Protein AF-A0AAV6B2H3-F1 (afdb_monomer)

Radius of gyration: 30.15 Å; Cα contacts (8 Å, |Δi|>4): 970; chains: 1; bounding box: 75×56×124 Å

Sequence (703 aa):
MKRRSESRPAPPPQRAPEPAQDTDGSFKADFREIVVPANKWHYAFHGVVIAVALAYWIGSLIFLKASWAEIVMYRPGGDNQVWPVITALSHFNFGDPTDALNYGQGIGGFHAVILLPYAMAYAVFGAPGYMIADTILSWCSFVAAAMLFRRWGLSPLSSVVLSAGLGTLGLQAVLQKVSVAFSKLIGLFGLGIAEWDFPELINLSIGGKRLPRPFATEIFLMLILYFFVRQWQDRRAPTIKRGLAVGVLMGLLMQGDPYSFAALGLLGLIVLARTMSFQKWKVPWRFGAGALIGVTLVGWYFVVQLLGQNSDSAVRFGLAPYPRSNILPLPHYGPWLRLWLITCFVIVIRVLVHRRQMGPKPSGVISHRDSSGTVVTGVPAWTAILRVNTSLAFFALAMVTCAWLAQPVQLLLLGKGAQIYHYFLYTLPTFYSFAVILLLIRLFKVLHLSAQHAGETRPVWPRGVAGVLGGSSLALMLILGIEEPTDAIRHLGVSRRDGSPWIAFGDDYRPHFRALDKEFRENPVLKDTRTFAALCQEANFLLTAFHEKRAYLPDNGFTTLSDAELEHRLFEVAKIFQITPDAFGSMIQDWYTMNYWLGCAKYWCASDYKFAPDDDYPPQYLEAVRQMHRQSAFNLVLPKSEFTRLTAAYDAALARPSDTDQYPDAVIQSTLLKEQGITVDETLYREIYTNLVFSVYTKIPRP

Mean predicted aligned error: 8.11 Å

Secondary structure (DSSP, 8-state):
-------PPPPPP---PPP-------HHHHHHHHHS-SSTTHHHHHHHHHHHHHHHHHHHHHH----HHHHHHT-TT--GGGHHHHHHHHTT--SBSSBTTTBT-S--SS-HHHHHHHHHHHHHHSTTHHHHHHHHHHHHHHHHHHHHHHHTT--HHHHHHHHHHHHTSHHHHHHHHHHHHHHHHHHHTT---TTT-HHHHHS--SS---TTTTTHHHHHHHHHHHHHHHHHH--SPPPHHHHHHHHHHHHHHHHH-HHHHHHHHHHHHHHHHHHHHHTTT---HHHHHHHHHHHHHHHHHHHHHHHHS-HHHHHHTTEEE--GGGSTT---SHHHHHHHHHHHHHHHHHHHHHHHHHS---S----EE-TTS-EE-PPPHHHHHHHHHHHHHHHHHHHHHHHHHHHHHHHHHHSEEESHHHIIIIIHHHHHHHHHHHHHHHHHHHHHHHHHHTT-------HHHHHHHHHHHHHHHHHHHTHHHHHHHH--S-S--SS-GGGGGGGGHHHHHHHHHHHHHH-HHHHH--EEEES-HHHHHHHHHHS--EESS--TTT----HHHHHHHHHHHHHHTT--HHHHHHHHHSHHHIIIIIITTTTBB-SS-BSS-GGGS-HHHHHHHHHS-TT-TT-B---HHHHHHHHHHHHHHHTSPP-TTSS-SEEEEEHHHHHTT----TTTEEEEEE-SSEEEEEEPPP-

Structure (mmCIF, N/CA/C/O backbone):
data_AF-A0AAV6B2H3-F1
#
_entry.id   AF-A0AAV6B2H3-F1
#
loop_
_atom_site.group_PDB
_atom_site.id
_atom_site.type_symbol
_atom_site.label_atom_id
_atom_site.label_alt_id
_atom_site.label_comp_id
_atom_site.label_asym_id
_atom_site.label_entity_id
_atom_site.label_seq_id
_atom_site.pdbx_PDB_ins_code
_atom_site.Cartn_x
_atom_site.Cartn_y
_atom_site.Cartn_z
_atom_site.occupancy
_atom_site.B_iso_or_equiv
_atom_site.auth_seq_id
_atom_site.auth_comp_id
_atom_site.auth_asym_id
_atom_site.auth_atom_id
_atom_site.pdbx_PDB_model_num
ATOM 1 N N . MET A 1 1 ? -38.194 -14.032 88.886 1.00 41.28 1 MET A N 1
ATOM 2 C CA . MET A 1 1 ? -37.526 -14.581 87.682 1.00 41.28 1 MET A CA 1
ATOM 3 C C . MET A 1 1 ? -37.902 -13.744 86.457 1.00 41.28 1 MET A C 1
ATOM 5 O O . MET A 1 1 ? -39.001 -13.891 85.944 1.00 41.28 1 MET A O 1
ATOM 9 N N . LYS A 1 2 ? -37.033 -12.816 86.024 1.00 40.28 2 LYS A N 1
ATOM 10 C CA . LYS A 1 2 ? -37.203 -12.029 84.785 1.00 40.28 2 LYS A CA 1
ATOM 11 C C . LYS A 1 2 ? -36.558 -12.802 83.627 1.00 40.28 2 LYS A C 1
ATOM 13 O O . LYS A 1 2 ? -35.347 -13.003 83.645 1.00 40.28 2 LYS A O 1
ATOM 18 N N . ARG A 1 3 ? -37.356 -13.246 82.649 1.00 46.09 3 ARG A N 1
ATOM 19 C CA . ARG A 1 3 ? -36.863 -13.855 81.400 1.00 46.09 3 ARG A CA 1
ATOM 20 C C . ARG A 1 3 ? -36.059 -12.807 80.622 1.00 46.09 3 ARG A C 1
ATOM 22 O O . ARG A 1 3 ? -36.620 -11.806 80.187 1.00 46.09 3 ARG A O 1
ATOM 29 N N . ARG A 1 4 ? -34.749 -13.032 80.476 1.00 45.72 4 ARG A N 1
ATOM 30 C CA . ARG A 1 4 ? -33.891 -12.316 79.520 1.00 45.72 4 ARG A CA 1
ATOM 31 C C . ARG A 1 4 ? -34.400 -12.629 78.113 1.00 45.72 4 ARG A C 1
ATOM 33 O O . ARG A 1 4 ? -34.421 -13.791 77.723 1.00 45.72 4 ARG A O 1
ATOM 40 N N . SER A 1 5 ? -34.831 -11.605 77.378 1.00 49.22 5 SER A N 1
ATOM 41 C CA . SER A 1 5 ? -35.103 -11.722 75.948 1.00 49.22 5 SER A CA 1
ATOM 42 C C . SER A 1 5 ? -33.769 -11.867 75.221 1.00 49.22 5 SER A C 1
ATOM 44 O O . SER A 1 5 ? -32.982 -10.920 75.166 1.00 49.22 5 SER A O 1
ATOM 46 N N . GLU A 1 6 ? -33.503 -13.057 74.698 1.00 51.94 6 GLU A N 1
ATOM 47 C CA . GLU A 1 6 ? -32.394 -13.307 73.787 1.00 51.94 6 GLU A CA 1
ATOM 48 C C . GLU A 1 6 ? -32.616 -12.481 72.516 1.00 51.94 6 GLU A C 1
ATOM 50 O O . GLU A 1 6 ? -33.520 -12.736 71.718 1.00 51.94 6 GLU A O 1
ATOM 55 N N . SER A 1 7 ? -31.819 -11.424 72.359 1.00 52.16 7 SER A N 1
ATOM 56 C CA . SER A 1 7 ? -31.773 -10.618 71.146 1.00 52.16 7 SER A CA 1
ATOM 57 C C . SER A 1 7 ? -31.265 -11.497 70.007 1.00 52.16 7 SER A C 1
ATOM 59 O O . SER A 1 7 ? -30.096 -11.890 70.006 1.00 52.16 7 SER A O 1
ATOM 61 N N . ARG A 1 8 ? -32.135 -11.814 69.041 1.00 59.38 8 ARG A N 1
ATOM 62 C CA . ARG A 1 8 ? -31.735 -12.485 67.799 1.00 59.38 8 ARG A CA 1
ATOM 63 C C . ARG A 1 8 ? -30.576 -11.706 67.153 1.00 59.38 8 ARG A C 1
ATOM 65 O O . ARG A 1 8 ? -30.715 -10.493 66.980 1.00 59.38 8 ARG A O 1
ATOM 72 N N . PRO A 1 9 ? -29.456 -12.363 66.799 1.00 64.12 9 PRO A N 1
ATOM 73 C CA . PRO A 1 9 ? -28.357 -11.711 66.099 1.00 64.12 9 PRO A CA 1
ATOM 74 C C . PRO A 1 9 ? -28.878 -11.104 64.794 1.00 64.12 9 PRO A C 1
ATOM 76 O O . PRO A 1 9 ? -29.628 -11.748 64.057 1.00 64.12 9 PRO A O 1
ATOM 79 N N . ALA A 1 10 ? -28.515 -9.843 64.548 1.00 66.94 10 ALA A N 1
ATOM 80 C CA . ALA A 1 10 ? -28.892 -9.134 63.335 1.00 66.94 10 ALA A CA 1
ATOM 81 C C . ALA A 1 10 ? -28.474 -9.966 62.108 1.00 66.94 10 ALA A C 1
ATOM 83 O O . ALA A 1 10 ? -27.351 -10.484 62.090 1.00 66.94 10 ALA A O 1
ATOM 84 N N . PRO A 1 11 ? -29.350 -10.126 61.099 1.00 67.25 11 PRO A N 1
ATOM 85 C CA . PRO A 1 11 ? -28.988 -10.832 59.882 1.00 67.25 11 PRO A CA 1
ATOM 86 C C . PRO A 1 11 ? -27.726 -10.186 59.293 1.00 67.25 11 PRO A C 1
ATOM 88 O O . PRO A 1 11 ? -27.615 -8.954 59.308 1.00 67.25 11 PRO A O 1
ATOM 91 N N . PRO A 1 12 ? -26.757 -10.987 58.812 1.00 69.44 12 PRO A N 1
ATOM 92 C CA . PRO A 1 12 ? -25.548 -10.449 58.212 1.00 69.44 12 PRO A CA 1
ATOM 93 C C . PRO A 1 12 ? -25.945 -9.452 57.117 1.00 69.44 12 PRO A C 1
ATOM 95 O O . PRO A 1 12 ? -26.903 -9.725 56.385 1.00 69.44 12 PRO A O 1
ATOM 98 N N . PRO A 1 13 ? -25.257 -8.299 57.010 1.00 67.44 13 PRO A N 1
ATOM 99 C CA . PRO A 1 13 ? -25.588 -7.288 56.018 1.00 67.44 13 PRO A CA 1
ATOM 100 C C . PRO A 1 13 ? -25.650 -7.961 54.649 1.00 67.44 13 PRO A C 1
ATOM 102 O O . PRO A 1 13 ? -24.653 -8.520 54.183 1.00 67.44 13 PRO A O 1
ATOM 105 N N . GLN A 1 14 ? -26.840 -7.962 54.039 1.00 48.56 14 GLN A N 1
ATOM 106 C CA . GLN A 1 14 ? -27.018 -8.460 52.682 1.00 48.56 14 GLN A CA 1
ATOM 107 C C . GLN A 1 14 ? -26.019 -7.701 51.814 1.00 48.56 14 GLN A C 1
ATOM 109 O O . GLN A 1 14 ? -26.071 -6.471 51.733 1.00 48.56 14 GLN A O 1
ATOM 114 N N . ARG A 1 15 ? -25.048 -8.422 51.234 1.00 50.44 15 ARG A N 1
ATOM 115 C CA . ARG A 1 15 ? -24.122 -7.832 50.265 1.00 50.44 15 ARG A CA 1
ATOM 116 C C . ARG A 1 15 ? -24.981 -7.111 49.240 1.00 50.44 15 ARG A C 1
ATOM 118 O O . ARG A 1 15 ? -25.854 -7.744 48.647 1.00 50.44 15 ARG A O 1
ATOM 125 N N . ALA A 1 16 ? -24.740 -5.808 49.078 1.00 49.41 16 ALA A N 1
ATOM 126 C CA . ALA A 1 16 ? -25.374 -5.020 48.034 1.00 49.41 16 ALA A CA 1
ATOM 127 C C . ALA A 1 16 ? -25.330 -5.846 46.741 1.00 49.41 16 ALA A C 1
ATOM 129 O O . ALA A 1 16 ? -24.252 -6.381 46.447 1.00 49.41 16 ALA A O 1
ATOM 130 N N . PRO A 1 17 ? -26.466 -6.023 46.040 1.00 45.19 17 PRO A N 1
ATOM 131 C CA . PRO A 1 17 ? -26.516 -6.840 44.839 1.00 45.19 17 PRO A CA 1
ATOM 132 C C . PRO A 1 17 ? -25.360 -6.410 43.947 1.00 45.19 17 PRO A C 1
ATOM 134 O O . PRO A 1 17 ? -25.255 -5.230 43.595 1.00 45.19 17 PRO A O 1
ATOM 137 N N . GLU A 1 18 ? -24.434 -7.340 43.684 1.00 46.38 18 GLU A N 1
ATOM 138 C CA . GLU A 1 18 ? -23.341 -7.068 42.761 1.00 46.38 18 GLU A CA 1
ATOM 139 C C . GLU A 1 18 ? -23.999 -6.550 41.481 1.00 46.38 18 GLU A C 1
ATOM 141 O O . GLU A 1 18 ? -24.942 -7.193 41.005 1.00 46.38 18 GLU A O 1
ATOM 146 N N . PRO A 1 19 ? -23.597 -5.363 40.983 1.00 47.53 19 PRO A N 1
ATOM 147 C CA . PRO A 1 19 ? -24.202 -4.774 39.798 1.00 47.53 19 PRO A CA 1
ATOM 148 C C . PRO A 1 19 ? -24.257 -5.864 38.742 1.00 47.53 19 PRO A C 1
ATOM 150 O O . PRO A 1 19 ? -23.211 -6.457 38.467 1.00 47.53 19 PRO A O 1
ATOM 153 N N . ALA A 1 20 ? -25.485 -6.170 38.290 1.00 42.16 20 ALA A N 1
ATOM 154 C CA . ALA A 1 20 ? -25.821 -7.304 37.435 1.00 42.16 20 ALA A CA 1
ATOM 155 C C . ALA A 1 20 ? -24.638 -7.587 36.526 1.00 42.16 20 ALA A C 1
ATOM 157 O O . ALA A 1 20 ? -24.281 -6.693 35.762 1.00 42.16 20 ALA A O 1
ATOM 158 N N . GLN A 1 21 ? -23.984 -8.739 36.735 1.00 43.22 21 GLN A N 1
ATOM 159 C CA . GLN A 1 21 ? -22.735 -9.101 36.075 1.00 43.22 21 GLN A CA 1
ATOM 160 C C . GLN A 1 21 ? -22.895 -8.819 34.587 1.00 43.22 21 GLN A C 1
ATOM 162 O O . GLN A 1 21 ? -23.550 -9.573 33.867 1.00 43.22 21 GLN A O 1
ATOM 167 N N . ASP A 1 22 ? -22.364 -7.659 34.194 1.00 46.66 22 ASP A N 1
ATOM 168 C CA . ASP A 1 22 ? -22.448 -7.097 32.860 1.00 46.66 22 ASP A CA 1
ATOM 169 C C . ASP A 1 22 ? -21.963 -8.212 31.958 1.00 46.66 22 ASP A C 1
ATOM 171 O O . ASP A 1 22 ? -20.821 -8.652 32.116 1.00 46.66 22 ASP A O 1
ATOM 175 N N . THR A 1 23 ? -22.875 -8.735 31.133 1.00 50.25 23 THR A N 1
ATOM 176 C CA . THR A 1 23 ? -22.688 -9.918 30.295 1.00 50.25 23 THR A CA 1
ATOM 177 C C . THR A 1 23 ? -21.225 -10.030 29.904 1.00 50.25 23 THR A C 1
ATOM 179 O O . THR A 1 23 ? -20.720 -9.140 29.210 1.00 50.25 23 THR A O 1
ATOM 182 N N . ASP A 1 24 ? -20.541 -11.064 30.406 1.00 56.19 24 ASP A N 1
ATOM 183 C CA . ASP A 1 24 ? -19.154 -11.409 30.084 1.00 56.19 24 ASP A CA 1
ATOM 184 C C . ASP A 1 24 ? -19.094 -11.760 28.586 1.00 56.19 24 ASP A C 1
ATOM 186 O O . ASP A 1 24 ? -18.949 -12.914 28.183 1.00 56.19 24 ASP A O 1
ATOM 190 N N . GLY A 1 25 ? -19.299 -10.756 27.731 1.00 69.94 25 GLY A N 1
ATOM 191 C CA . GLY A 1 25 ? -19.503 -10.892 26.303 1.00 69.94 25 GLY A CA 1
ATO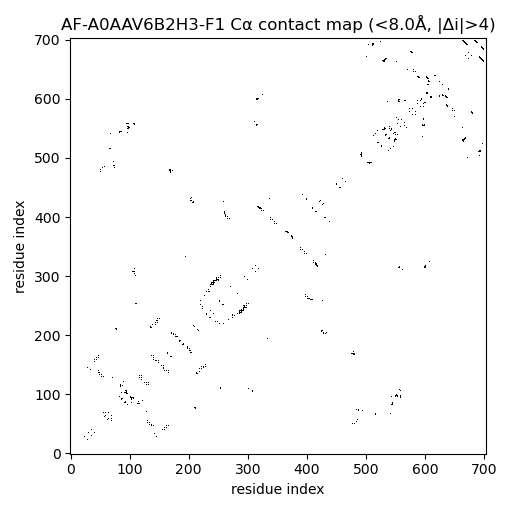M 192 C C . GLY A 1 25 ? -18.225 -11.447 25.728 1.00 69.94 25 GLY A C 1
ATOM 193 O O . GLY A 1 25 ? -17.231 -10.736 25.582 1.00 69.94 25 GLY A O 1
ATOM 194 N N . SER A 1 26 ? -18.178 -12.758 25.515 1.00 88.81 26 SER A N 1
ATOM 195 C CA . SER A 1 26 ? -17.037 -13.412 24.884 1.00 88.81 26 SER A CA 1
ATOM 196 C C . SER A 1 26 ? -16.793 -12.790 23.504 1.00 88.81 26 SER A C 1
ATOM 198 O O . SER A 1 26 ? -17.719 -12.269 22.890 1.00 88.81 26 SER A O 1
ATOM 200 N N . PHE A 1 27 ? -15.559 -12.838 22.993 1.00 91.62 27 PHE A N 1
ATOM 201 C CA . PHE A 1 27 ? -15.261 -12.361 21.631 1.00 91.62 27 PHE A CA 1
ATOM 202 C C . PHE A 1 27 ? -16.213 -13.001 20.609 1.00 91.62 27 PHE A C 1
ATOM 204 O O . PHE A 1 27 ? -16.725 -12.332 19.722 1.00 91.62 27 PHE A O 1
ATOM 211 N N . LYS A 1 28 ? -16.525 -14.288 20.816 1.00 94.19 28 LYS A N 1
ATOM 212 C CA . LYS A 1 28 ? -17.490 -15.051 20.023 1.00 94.19 28 LYS A CA 1
ATOM 213 C C . LYS A 1 28 ? -18.902 -14.459 20.071 1.00 94.19 28 LYS A C 1
ATOM 215 O O . LYS A 1 28 ? -19.580 -14.483 19.053 1.00 94.19 28 LYS A O 1
ATOM 220 N N . ALA A 1 29 ? -19.350 -13.958 21.222 1.00 92.81 29 ALA A N 1
ATOM 221 C CA . ALA A 1 29 ? -20.658 -13.318 21.352 1.00 92.81 29 ALA A CA 1
ATOM 222 C C . ALA A 1 29 ? -20.692 -11.979 20.603 1.00 92.81 29 ALA A C 1
ATOM 224 O O . ALA A 1 29 ? -21.582 -11.784 19.782 1.00 92.81 29 ALA A O 1
ATOM 225 N N . ASP A 1 30 ? -19.683 -11.127 20.813 1.00 93.25 30 ASP A N 1
ATOM 226 C CA . ASP A 1 30 ? -19.571 -9.833 20.127 1.00 93.25 30 ASP A CA 1
ATOM 227 C C . ASP A 1 30 ? -19.495 -10.023 18.600 1.00 93.25 30 ASP A C 1
ATOM 229 O O . ASP A 1 30 ? -20.208 -9.358 17.855 1.00 93.25 30 ASP A O 1
ATOM 233 N N . PHE A 1 31 ? -18.684 -10.977 18.127 1.00 95.94 31 PHE A N 1
ATOM 234 C CA . PHE A 1 31 ? -18.559 -11.308 16.704 1.00 95.94 31 PHE A CA 1
ATOM 235 C C . PHE A 1 31 ? -19.864 -11.863 16.122 1.00 95.94 31 PHE A C 1
ATOM 237 O O . PHE A 1 31 ? -20.335 -11.389 15.088 1.00 95.94 31 PHE A O 1
ATOM 244 N N . ARG A 1 32 ? -20.486 -12.841 16.801 1.00 95.56 32 ARG A N 1
ATOM 245 C CA . ARG A 1 32 ? -21.755 -13.442 16.365 1.00 95.56 32 ARG A CA 1
ATOM 246 C C . ARG A 1 32 ? -22.853 -12.398 16.258 1.00 95.56 32 ARG A C 1
ATOM 248 O O . ARG A 1 32 ? -23.658 -12.481 15.344 1.00 95.56 32 ARG A O 1
ATOM 255 N N . GLU A 1 33 ? -22.898 -11.442 17.174 1.00 93.69 33 GLU A N 1
ATOM 256 C CA . GLU A 1 33 ? -23.930 -10.416 17.158 1.00 93.69 33 GLU A CA 1
ATOM 257 C C . GLU A 1 33 ? -23.813 -9.457 15.965 1.00 93.69 33 GLU A C 1
ATOM 259 O O . GLU A 1 33 ? -24.826 -8.934 15.502 1.00 93.69 33 GLU A O 1
ATOM 264 N N . ILE A 1 34 ? -22.599 -9.233 15.458 1.00 95.56 34 ILE A N 1
ATOM 265 C CA . ILE A 1 34 ? -22.394 -8.437 14.245 1.00 95.56 34 ILE A CA 1
ATOM 266 C C . ILE A 1 34 ? -22.666 -9.272 12.994 1.00 95.56 34 ILE A C 1
ATOM 268 O O . ILE A 1 34 ? -23.385 -8.809 12.121 1.00 95.56 34 ILE A O 1
ATOM 272 N N . VAL A 1 35 ? -22.126 -10.491 12.908 1.00 96.88 35 VAL A N 1
ATOM 273 C CA . VAL A 1 35 ? -22.215 -11.331 11.696 1.00 96.88 35 VAL A CA 1
ATOM 274 C C . VAL A 1 35 ? -23.588 -11.978 11.522 1.00 96.88 35 VAL A C 1
ATOM 276 O O . VAL A 1 35 ? -24.063 -12.140 10.402 1.00 96.88 35 VAL A O 1
ATOM 279 N N . VAL A 1 36 ? -24.234 -12.343 12.628 1.00 96.38 36 VAL A N 1
ATOM 280 C CA . VAL A 1 36 ? -25.573 -12.940 12.667 1.00 96.38 36 VAL A CA 1
ATOM 281 C C . VAL A 1 36 ? -26.466 -12.054 13.544 1.00 96.38 36 VAL A C 1
ATOM 283 O O . VAL A 1 36 ? -26.818 -12.431 14.669 1.00 96.38 36 VAL A O 1
ATOM 286 N N . PRO A 1 37 ? -26.794 -10.839 13.072 1.00 92.94 37 PRO A N 1
ATOM 287 C CA . PRO A 1 37 ? -27.540 -9.870 13.852 1.00 92.94 37 PRO A CA 1
ATOM 288 C C . PRO A 1 37 ? -28.959 -10.369 14.125 1.00 92.94 37 PRO A C 1
ATOM 290 O O . PRO A 1 37 ? -29.647 -10.875 13.239 1.00 92.94 37 PRO A O 1
ATOM 293 N N . ALA A 1 38 ? -29.435 -10.162 15.356 1.00 91.38 38 ALA A N 1
ATOM 294 C CA . ALA A 1 38 ? -30.820 -10.468 15.724 1.00 91.38 38 ALA A CA 1
ATOM 295 C C . ALA A 1 38 ? -31.827 -9.660 14.880 1.00 91.38 38 ALA A C 1
ATOM 297 O O . ALA A 1 38 ? -32.903 -10.142 14.530 1.00 91.38 38 ALA A O 1
ATOM 298 N N . ASN A 1 39 ? -31.452 -8.433 14.512 1.00 91.50 39 ASN A N 1
ATOM 299 C CA . ASN A 1 39 ? -32.240 -7.555 13.661 1.00 91.50 39 ASN A CA 1
ATOM 300 C C . ASN A 1 39 ? -31.875 -7.773 12.187 1.00 91.50 39 ASN A C 1
ATOM 302 O O . ASN A 1 39 ? -30.808 -7.353 11.745 1.00 91.50 39 ASN A O 1
ATOM 306 N N . LYS A 1 40 ? -32.792 -8.346 11.398 1.00 93.38 40 LYS A N 1
ATOM 307 C CA . LYS A 1 40 ? -32.556 -8.668 9.976 1.00 93.38 40 LYS A CA 1
ATOM 308 C C . LYS A 1 40 ? -32.158 -7.465 9.110 1.00 93.38 40 LYS A C 1
ATOM 310 O O . LYS A 1 40 ? -31.405 -7.635 8.161 1.00 93.38 40 LYS A O 1
ATOM 315 N N . TRP A 1 41 ? -32.608 -6.251 9.433 1.00 89.44 41 TRP A N 1
ATOM 316 C CA . TRP A 1 41 ? -32.238 -5.053 8.666 1.00 89.44 41 TRP A CA 1
ATOM 317 C C . TRP A 1 41 ? -30.741 -4.716 8.759 1.00 89.44 41 TRP A C 1
ATOM 319 O O . TRP A 1 41 ? -30.225 -4.042 7.874 1.00 89.44 41 TRP A O 1
ATOM 329 N N . HIS A 1 42 ? -30.011 -5.215 9.767 1.00 92.38 42 HIS A N 1
ATOM 330 C CA . HIS A 1 42 ? -28.554 -5.045 9.838 1.00 92.38 42 HIS A CA 1
ATOM 331 C C . HIS A 1 42 ? -27.850 -5.670 8.620 1.00 92.38 42 HIS A C 1
ATOM 333 O O . HIS A 1 42 ? -26.825 -5.147 8.190 1.00 92.38 42 HIS A O 1
ATOM 339 N N . TYR A 1 43 ? -28.412 -6.727 8.012 1.00 96.25 43 TYR A N 1
ATOM 340 C CA . TYR A 1 43 ? -27.860 -7.325 6.789 1.00 96.25 43 TYR A CA 1
ATOM 341 C C . TYR A 1 43 ? -27.817 -6.346 5.609 1.00 96.25 43 TYR A C 1
ATOM 343 O O . TYR A 1 43 ? -26.964 -6.504 4.741 1.00 96.25 43 TYR A O 1
ATOM 351 N N . ALA A 1 44 ? -28.648 -5.295 5.599 1.00 95.12 44 ALA A N 1
ATOM 352 C CA . ALA A 1 44 ? -28.566 -4.246 4.582 1.00 95.12 44 ALA A CA 1
ATOM 353 C C . ALA A 1 44 ? -27.216 -3.508 4.623 1.00 95.12 44 ALA A C 1
ATOM 355 O O . ALA A 1 44 ? -26.667 -3.189 3.575 1.00 95.12 44 ALA A O 1
ATOM 356 N N . PHE A 1 45 ? -26.635 -3.302 5.812 1.00 94.62 45 PHE A N 1
ATOM 357 C CA . PHE A 1 45 ? -25.318 -2.670 5.960 1.00 94.62 45 PHE A CA 1
ATOM 358 C C . PHE A 1 45 ? -24.198 -3.567 5.425 1.00 94.62 45 PHE A C 1
ATOM 360 O O . PHE A 1 45 ? -23.320 -3.083 4.717 1.00 94.62 45 PHE A O 1
ATOM 367 N N . HIS A 1 46 ? -24.263 -4.877 5.688 1.00 96.50 46 HIS A N 1
ATOM 368 C CA . HIS A 1 46 ? -23.342 -5.838 5.072 1.00 96.50 46 HIS A CA 1
ATOM 369 C C . HIS A 1 46 ? -23.470 -5.832 3.545 1.00 96.50 46 HIS A C 1
ATOM 371 O O . HIS A 1 46 ? -22.459 -5.790 2.849 1.00 96.50 46 HIS A O 1
ATOM 377 N N . GLY A 1 47 ? -24.708 -5.837 3.040 1.00 96.44 47 GLY A N 1
ATOM 378 C CA . GLY A 1 47 ? -25.002 -5.779 1.612 1.00 96.44 47 GLY A CA 1
ATOM 379 C C . GLY A 1 47 ? -24.438 -4.524 0.950 1.00 96.44 47 GLY A C 1
ATOM 380 O O . GLY A 1 47 ? -23.810 -4.644 -0.093 1.00 96.44 47 GLY A O 1
ATOM 381 N N . VAL A 1 48 ? -24.579 -3.346 1.569 1.00 94.50 48 VAL A N 1
ATOM 382 C CA . VAL A 1 48 ? -24.011 -2.092 1.040 1.00 94.50 48 VAL A CA 1
ATOM 383 C C . VAL A 1 48 ? -22.484 -2.118 1.028 1.00 94.50 48 VAL A C 1
ATOM 385 O O . VAL A 1 48 ? -21.900 -1.744 0.018 1.00 94.50 48 VAL A O 1
ATOM 388 N N . VAL A 1 49 ? -21.827 -2.597 2.091 1.00 94.19 49 VAL A N 1
ATOM 389 C CA . VAL A 1 49 ? -20.355 -2.718 2.112 1.00 94.19 49 VAL A CA 1
ATOM 390 C C . VAL A 1 49 ? -19.865 -3.636 0.989 1.00 94.19 49 VAL A C 1
ATOM 392 O O . VAL A 1 49 ? -18.943 -3.274 0.265 1.00 94.19 49 VAL A O 1
ATOM 395 N N . ILE A 1 50 ? -20.510 -4.792 0.807 1.00 95.88 50 ILE A N 1
ATOM 396 C CA . ILE A 1 50 ? -20.180 -5.737 -0.270 1.00 95.88 50 ILE A CA 1
ATOM 397 C C . ILE A 1 50 ? -20.458 -5.116 -1.645 1.00 95.88 50 ILE A C 1
ATOM 399 O O . ILE A 1 50 ? -19.619 -5.204 -2.533 1.00 95.88 50 ILE A O 1
ATOM 403 N N . ALA A 1 51 ? -21.608 -4.462 -1.823 1.00 94.44 51 ALA A N 1
ATOM 404 C CA . ALA A 1 51 ? -21.989 -3.849 -3.092 1.00 94.44 51 ALA A CA 1
ATOM 405 C C . ALA A 1 51 ? -21.026 -2.729 -3.504 1.00 94.44 51 ALA A C 1
ATOM 407 O O . ALA A 1 51 ? -20.617 -2.688 -4.659 1.00 94.44 51 ALA A O 1
ATOM 408 N N . VAL A 1 52 ? -20.626 -1.860 -2.569 1.00 89.81 52 VAL A N 1
ATOM 409 C CA . VAL A 1 52 ? -19.624 -0.812 -2.822 1.00 89.81 52 VAL A CA 1
ATOM 410 C C . VAL A 1 52 ? -18.270 -1.432 -3.164 1.00 89.81 52 VAL A C 1
ATOM 412 O O . VAL A 1 52 ? -17.667 -1.039 -4.157 1.00 89.81 52 VAL A O 1
ATOM 415 N N . ALA A 1 53 ? -17.821 -2.444 -2.411 1.00 91.06 53 ALA A N 1
ATOM 416 C CA . ALA A 1 53 ? -16.560 -3.131 -2.697 1.00 91.06 53 ALA A CA 1
ATOM 417 C C . ALA A 1 53 ? -16.553 -3.808 -4.082 1.00 91.06 53 ALA A C 1
ATOM 419 O O . ALA A 1 53 ? -15.517 -3.848 -4.738 1.00 91.06 53 ALA A O 1
ATOM 420 N N . LEU A 1 54 ? -17.706 -4.295 -4.552 1.00 94.44 54 LEU A N 1
ATOM 421 C CA . LEU A 1 54 ? -17.874 -4.890 -5.881 1.00 94.44 54 LEU A CA 1
ATOM 422 C C . LEU A 1 54 ? -18.102 -3.863 -7.002 1.00 94.44 54 LEU A C 1
ATOM 424 O O . LEU A 1 54 ? -17.944 -4.213 -8.171 1.00 94.44 54 LEU A O 1
ATOM 428 N N . ALA A 1 55 ? -18.474 -2.620 -6.683 1.00 92.00 55 ALA A N 1
ATOM 429 C CA . ALA A 1 55 ? -18.942 -1.641 -7.666 1.00 92.00 55 ALA A CA 1
ATOM 430 C C . ALA A 1 55 ? -17.899 -1.338 -8.750 1.00 92.00 55 ALA A C 1
ATOM 432 O O . ALA A 1 55 ? -18.237 -1.351 -9.933 1.00 92.00 55 ALA A O 1
ATOM 433 N N . TYR A 1 56 ? -16.633 -1.131 -8.362 1.00 92.50 56 TYR A N 1
ATOM 434 C CA . TYR A 1 56 ? -15.535 -0.914 -9.311 1.00 92.50 56 TYR A CA 1
ATOM 435 C C . TYR A 1 56 ? -15.375 -2.096 -10.272 1.00 92.50 56 TYR A C 1
ATOM 437 O O . TYR A 1 56 ? -15.284 -1.914 -11.485 1.00 92.50 56 TYR A O 1
ATOM 445 N N . TRP A 1 57 ? -15.367 -3.312 -9.731 1.00 94.62 57 TRP A N 1
ATOM 446 C CA . TRP A 1 57 ? -15.113 -4.532 -10.488 1.00 94.62 57 TRP A CA 1
ATOM 447 C C . TRP A 1 57 ? -16.244 -4.833 -11.467 1.00 94.62 57 TRP A C 1
ATOM 449 O O . TRP A 1 57 ? -16.003 -5.003 -12.660 1.00 94.62 57 TRP A O 1
ATOM 459 N N . ILE A 1 58 ? -17.487 -4.826 -10.982 1.00 95.25 58 ILE A N 1
ATOM 460 C CA . ILE A 1 58 ? -18.673 -5.059 -11.812 1.00 95.25 58 ILE A CA 1
ATOM 461 C C . ILE A 1 58 ? -18.813 -3.947 -12.855 1.00 95.25 58 ILE A C 1
ATOM 463 O O . ILE A 1 58 ? -19.029 -4.237 -14.029 1.00 95.25 58 ILE A O 1
ATOM 467 N N . GLY A 1 59 ? -18.646 -2.684 -12.455 1.00 93.75 59 GLY A N 1
ATOM 468 C CA . GLY A 1 59 ? -18.697 -1.551 -13.375 1.00 93.75 59 GLY A CA 1
ATOM 469 C C . GLY A 1 59 ? -17.629 -1.648 -14.464 1.00 93.75 59 GLY A C 1
ATOM 470 O O . GLY A 1 59 ? -17.943 -1.485 -15.639 1.00 93.75 59 GLY A O 1
ATOM 471 N N . SER A 1 60 ? -16.397 -2.006 -14.103 1.00 93.44 60 SER A N 1
ATOM 472 C CA . SER A 1 60 ? -15.319 -2.219 -15.072 1.00 93.44 60 SER A CA 1
ATOM 473 C C . SER A 1 60 ? -15.649 -3.338 -16.059 1.00 93.44 60 SER A C 1
ATOM 475 O O . SER A 1 60 ? -15.482 -3.147 -17.255 1.00 93.44 60 SER A O 1
ATOM 477 N N . LEU A 1 61 ? -16.183 -4.472 -15.598 1.00 94.56 61 LEU A N 1
ATOM 478 C CA . LEU A 1 61 ? -16.567 -5.586 -16.477 1.00 94.5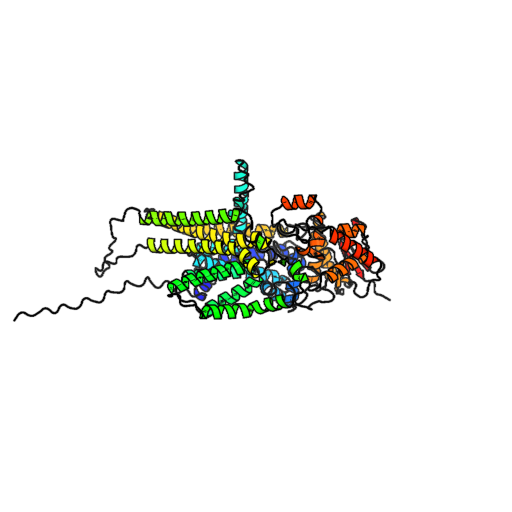6 61 LEU A CA 1
ATOM 479 C C . LEU A 1 61 ? -17.724 -5.244 -17.427 1.00 94.56 61 LEU A C 1
ATOM 481 O O . LEU A 1 61 ? -17.781 -5.770 -18.536 1.00 94.56 61 LEU A O 1
ATOM 485 N N . ILE A 1 62 ? -18.661 -4.398 -16.992 1.00 94.69 62 ILE A N 1
ATOM 486 C CA . ILE A 1 62 ? -19.819 -3.996 -17.802 1.00 94.69 62 ILE A CA 1
ATOM 487 C C . ILE A 1 62 ? -19.430 -2.920 -18.818 1.00 94.69 62 ILE A C 1
ATOM 489 O O . ILE A 1 62 ? -19.830 -2.991 -19.980 1.00 94.69 62 ILE A O 1
ATOM 493 N N . PHE A 1 63 ? -18.692 -1.900 -18.377 1.00 93.31 63 PHE A N 1
ATOM 494 C CA . PHE A 1 63 ? -18.459 -0.688 -19.164 1.00 93.31 63 PHE A CA 1
ATOM 495 C C . PHE A 1 63 ? -17.133 -0.696 -19.923 1.00 93.31 63 PHE A C 1
ATOM 497 O O . PHE A 1 63 ? -17.011 0.009 -20.925 1.00 93.31 63 PHE A O 1
ATOM 504 N N . LEU A 1 64 ? -16.146 -1.486 -19.491 1.00 89.06 64 LEU A N 1
ATOM 505 C CA . LEU A 1 64 ? -14.838 -1.550 -20.132 1.00 89.06 64 LEU A CA 1
ATOM 506 C C . LEU A 1 64 ? -14.690 -2.861 -20.899 1.00 89.06 64 LEU A C 1
ATOM 508 O O . LEU A 1 64 ? -14.838 -3.952 -20.358 1.00 89.06 64 LEU A O 1
ATOM 512 N N . LYS A 1 65 ? -14.291 -2.762 -22.169 1.00 89.44 65 LYS A N 1
ATOM 513 C CA . LYS A 1 65 ? -13.791 -3.908 -22.946 1.00 89.44 65 LYS A CA 1
ATOM 514 C C . LYS A 1 65 ? -12.327 -4.195 -22.575 1.00 89.44 65 LYS A C 1
ATOM 516 O O . LYS A 1 65 ? -11.460 -4.195 -23.443 1.00 89.44 65 LYS A O 1
ATOM 521 N N . ALA A 1 66 ? -12.062 -4.339 -21.280 1.00 89.56 66 ALA A N 1
ATOM 522 C CA . ALA A 1 66 ? -10.737 -4.467 -20.680 1.00 89.56 66 ALA A CA 1
ATOM 523 C C . ALA A 1 66 ? -10.467 -5.908 -20.225 1.00 89.56 66 ALA A C 1
ATOM 525 O O . ALA A 1 66 ? -11.394 -6.661 -19.920 1.00 89.56 66 ALA A O 1
ATOM 526 N N . SER A 1 67 ? -9.194 -6.297 -20.158 1.00 94.62 67 SER A N 1
ATOM 527 C CA . SER A 1 67 ? -8.800 -7.549 -19.507 1.00 94.62 67 SER A CA 1
ATOM 528 C C . SER A 1 67 ? -8.820 -7.402 -17.988 1.00 94.62 67 SER A C 1
ATOM 530 O O . SER A 1 67 ? -8.761 -6.294 -17.456 1.00 94.62 67 SER A O 1
ATOM 532 N N . TRP A 1 68 ? -8.838 -8.522 -17.264 1.00 95.12 68 TRP A N 1
ATOM 533 C CA . TRP A 1 68 ? -8.696 -8.477 -15.809 1.00 95.12 68 TRP A CA 1
ATOM 534 C C . TRP A 1 68 ? -7.376 -7.842 -15.360 1.00 95.12 68 TRP A C 1
ATOM 536 O O . TRP A 1 68 ? -7.375 -7.150 -14.349 1.00 95.12 68 TRP A O 1
ATOM 546 N N . ALA A 1 69 ? -6.286 -8.026 -16.111 1.00 93.56 69 ALA A N 1
ATOM 547 C CA . ALA A 1 69 ? -4.998 -7.405 -15.811 1.00 93.56 69 ALA A CA 1
ATOM 548 C C . ALA A 1 69 ? -5.109 -5.872 -15.816 1.00 93.56 69 ALA A C 1
ATOM 550 O O . ALA A 1 69 ? -4.745 -5.215 -14.843 1.00 93.56 69 ALA A O 1
ATOM 551 N N . GLU A 1 70 ? -5.714 -5.300 -16.862 1.00 92.19 70 GLU A N 1
ATOM 552 C CA . GLU A 1 70 ? -5.974 -3.861 -16.925 1.00 92.19 70 GLU A CA 1
ATOM 553 C C . GLU A 1 70 ? -6.921 -3.405 -15.806 1.00 92.19 70 GLU A C 1
ATOM 555 O O . GLU A 1 70 ? -6.653 -2.408 -15.138 1.00 92.19 70 GLU A O 1
ATOM 560 N N . ILE A 1 71 ? -8.017 -4.133 -15.563 1.00 93.56 71 ILE A N 1
ATOM 561 C CA . ILE A 1 71 ? -8.972 -3.781 -14.501 1.00 93.56 71 ILE A CA 1
ATOM 562 C C . ILE A 1 71 ? -8.271 -3.746 -13.133 1.00 93.56 71 ILE A C 1
ATOM 564 O O . ILE A 1 71 ? -8.515 -2.831 -12.350 1.00 93.56 71 ILE A O 1
ATOM 568 N N . VAL A 1 72 ? -7.375 -4.689 -12.835 1.00 92.75 72 VAL A N 1
ATOM 569 C CA . VAL A 1 72 ? -6.612 -4.680 -11.576 1.00 92.75 72 VAL A CA 1
ATOM 570 C C . VAL A 1 72 ? -5.605 -3.522 -11.540 1.00 92.75 72 VAL A C 1
ATOM 572 O O . VAL A 1 72 ? -5.491 -2.856 -10.511 1.00 92.75 72 VAL A O 1
ATOM 575 N N . MET A 1 73 ? -4.911 -3.234 -12.646 1.00 89.88 73 MET A N 1
ATOM 576 C CA . MET A 1 73 ? -3.937 -2.134 -12.734 1.00 89.88 73 MET A CA 1
ATOM 577 C C . MET A 1 73 ? -4.559 -0.756 -12.478 1.00 89.88 73 MET A C 1
ATOM 579 O O . MET A 1 73 ? -3.937 0.086 -11.838 1.00 89.88 73 MET A O 1
ATOM 583 N N . TYR A 1 74 ? -5.794 -0.542 -12.936 1.00 90.06 74 TYR A N 1
ATOM 584 C CA . TYR A 1 74 ? -6.514 0.735 -12.834 1.00 90.06 74 TYR A CA 1
ATOM 585 C C . TYR A 1 74 ? -7.413 0.852 -11.603 1.00 90.06 74 TYR A C 1
ATOM 587 O O . TYR A 1 74 ? -8.180 1.808 -11.459 1.00 90.06 74 TYR A O 1
ATOM 595 N N . ARG A 1 75 ? -7.326 -0.131 -10.709 1.00 88.44 75 ARG A N 1
ATOM 596 C CA . ARG A 1 75 ? -8.108 -0.175 -9.486 1.00 88.44 75 ARG A CA 1
ATOM 597 C C . ARG A 1 75 ? -7.839 1.068 -8.618 1.00 88.44 75 ARG A C 1
ATOM 599 O O . ARG A 1 75 ? -6.683 1.305 -8.259 1.00 88.44 75 ARG A O 1
ATOM 606 N N . PRO A 1 76 ? -8.877 1.837 -8.229 1.00 81.38 76 PRO A N 1
ATOM 607 C CA . PRO A 1 76 ? -8.701 3.072 -7.476 1.00 81.38 76 PRO A CA 1
ATOM 608 C C . PRO A 1 76 ? -7.983 2.856 -6.148 1.00 81.38 76 PRO A C 1
ATOM 610 O O . PRO A 1 76 ? -8.187 1.861 -5.448 1.00 81.38 76 PRO A O 1
ATOM 613 N N . GLY A 1 77 ? -7.096 3.799 -5.832 1.00 71.12 77 GLY A N 1
ATOM 614 C CA . GLY A 1 77 ? -6.270 3.768 -4.634 1.00 71.12 77 GLY A CA 1
ATOM 615 C C . GLY A 1 77 ? -5.293 2.589 -4.553 1.00 71.12 77 GLY A C 1
ATOM 616 O O . GLY A 1 77 ? -4.660 2.454 -3.506 1.00 71.12 77 GLY A O 1
ATOM 617 N N . GLY A 1 78 ? -5.183 1.745 -5.588 1.00 64.88 78 GLY A N 1
ATOM 618 C CA . GLY A 1 78 ? -4.350 0.548 -5.615 1.00 64.88 78 GLY A CA 1
ATOM 619 C C . GLY A 1 78 ? -2.863 0.866 -5.737 1.00 64.88 78 GLY A C 1
ATOM 620 O O . GLY A 1 78 ? -2.452 1.713 -6.525 1.00 64.88 78 GLY A O 1
ATOM 621 N N . ASP A 1 79 ? -2.047 0.159 -4.957 1.00 75.12 79 ASP A N 1
ATOM 622 C CA . ASP A 1 79 ? -0.597 0.276 -5.025 1.00 75.12 79 ASP A CA 1
ATOM 623 C C . ASP A 1 79 ? -0.052 -0.749 -6.026 1.00 75.12 79 ASP A C 1
ATOM 625 O O . ASP A 1 79 ? 0.329 -1.858 -5.659 1.00 75.12 79 ASP A O 1
ATOM 629 N N . ASN A 1 80 ? -0.096 -0.409 -7.316 1.00 79.50 80 ASN A N 1
ATOM 630 C CA . ASN A 1 80 ? 0.216 -1.332 -8.414 1.00 79.50 80 ASN A CA 1
ATOM 631 C C . ASN A 1 80 ? 1.585 -2.024 -8.311 1.00 79.50 80 ASN A C 1
ATOM 633 O O . ASN A 1 80 ? 1.757 -3.146 -8.783 1.00 79.50 80 ASN A O 1
ATOM 637 N N . GLN A 1 81 ? 2.509 -1.406 -7.583 1.00 81.38 81 GLN A N 1
ATOM 638 C CA . GLN A 1 81 ? 3.817 -1.952 -7.255 1.00 81.38 81 GLN A CA 1
ATOM 639 C C . GLN A 1 81 ? 3.790 -3.285 -6.494 1.00 81.38 81 GLN A C 1
ATOM 641 O O . GLN A 1 81 ? 4.728 -4.062 -6.611 1.00 81.38 81 GLN A O 1
ATOM 646 N N . VAL A 1 82 ? 2.717 -3.626 -5.767 1.00 88.44 82 VAL A N 1
ATOM 647 C CA . VAL A 1 82 ? 2.663 -4.906 -5.030 1.00 88.44 82 VAL A CA 1
ATOM 648 C C . VAL A 1 82 ? 2.077 -6.074 -5.816 1.00 88.44 82 VAL A C 1
ATOM 650 O O . VAL A 1 82 ? 2.084 -7.202 -5.318 1.00 88.44 82 VAL A O 1
ATOM 653 N N . TRP A 1 83 ? 1.569 -5.852 -7.031 1.00 90.62 83 TRP A N 1
ATOM 654 C CA . TRP A 1 83 ? 0.994 -6.927 -7.849 1.00 90.62 83 TRP A CA 1
ATOM 655 C C . TRP A 1 83 ? 1.995 -8.030 -8.211 1.00 90.62 83 TRP A C 1
ATOM 657 O O . TRP A 1 83 ? 1.630 -9.202 -8.061 1.00 90.62 83 TRP A O 1
ATOM 667 N N . PRO A 1 84 ? 3.256 -7.724 -8.571 1.00 91.81 84 PRO A N 1
ATOM 668 C CA . PRO A 1 84 ? 4.251 -8.765 -8.818 1.00 91.81 84 PRO A CA 1
ATOM 669 C C . PRO A 1 84 ? 4.538 -9.598 -7.565 1.00 91.81 84 PRO A C 1
ATOM 671 O O . PRO A 1 84 ? 4.628 -10.821 -7.635 1.00 91.81 84 PRO A O 1
ATOM 674 N N . VAL A 1 85 ? 4.575 -8.960 -6.389 1.00 92.31 85 VAL A N 1
ATOM 675 C CA . VAL A 1 85 ? 4.766 -9.653 -5.104 1.00 92.31 85 VAL A CA 1
ATOM 676 C C . VAL A 1 85 ? 3.589 -10.576 -4.794 1.00 92.31 85 VAL A C 1
ATOM 678 O O . VAL A 1 85 ? 3.794 -11.722 -4.407 1.00 92.31 85 VAL A O 1
ATOM 681 N N . ILE A 1 86 ? 2.351 -10.107 -4.976 1.00 93.69 86 ILE A N 1
ATOM 682 C CA . ILE A 1 86 ? 1.145 -10.926 -4.769 1.00 93.69 86 ILE A CA 1
ATOM 683 C C . ILE A 1 86 ? 1.157 -12.148 -5.690 1.00 93.69 86 ILE A C 1
ATOM 685 O O . ILE A 1 86 ? 0.869 -13.256 -5.237 1.00 93.69 86 ILE A O 1
ATOM 689 N N . THR A 1 87 ? 1.537 -11.955 -6.951 1.00 93.62 87 THR A N 1
ATOM 690 C CA . THR A 1 87 ? 1.636 -13.027 -7.947 1.00 93.62 87 THR A CA 1
ATOM 691 C C . THR A 1 87 ? 2.723 -14.031 -7.568 1.00 93.62 87 THR A C 1
ATOM 693 O O . THR A 1 87 ? 2.468 -15.233 -7.550 1.00 93.62 87 THR A O 1
ATOM 696 N N . ALA A 1 88 ? 3.912 -13.571 -7.177 1.00 93.25 88 ALA A N 1
ATOM 697 C CA . ALA A 1 88 ? 4.981 -14.443 -6.695 1.00 93.25 88 ALA A CA 1
ATOM 698 C C . ALA A 1 88 ? 4.545 -15.249 -5.454 1.00 93.25 88 ALA A C 1
ATOM 700 O O . ALA A 1 88 ? 4.668 -16.475 -5.428 1.00 93.25 88 ALA A O 1
ATOM 701 N N . LEU A 1 89 ? 3.934 -14.592 -4.462 1.00 93.69 89 LEU A N 1
ATOM 702 C CA . LEU A 1 89 ? 3.437 -15.247 -3.248 1.00 93.69 89 LEU A CA 1
ATOM 703 C C . LEU A 1 89 ? 2.323 -16.259 -3.528 1.00 93.69 89 LEU A C 1
ATOM 705 O O . LEU A 1 89 ? 2.221 -17.255 -2.813 1.00 93.69 89 LEU A O 1
ATOM 709 N N . SER A 1 90 ? 1.508 -16.037 -4.563 1.00 95.69 90 SER A N 1
ATOM 710 C CA . SER A 1 90 ? 0.474 -16.994 -4.980 1.00 95.69 90 SER A CA 1
ATOM 711 C C . SER A 1 90 ? 1.068 -18.334 -5.440 1.00 95.69 90 SER A C 1
ATOM 713 O O . SER A 1 90 ? 0.420 -19.371 -5.317 1.00 95.69 90 SER A O 1
ATOM 715 N N . HIS A 1 91 ? 2.339 -18.323 -5.858 1.00 94.81 91 HIS A N 1
ATOM 716 C CA . HIS A 1 91 ? 3.142 -19.491 -6.222 1.00 94.81 91 HIS A CA 1
ATOM 717 C C . HIS A 1 91 ? 4.115 -19.925 -5.112 1.00 94.81 91 HIS A C 1
ATOM 719 O O . HIS A 1 91 ? 5.059 -20.666 -5.376 1.00 94.81 91 HIS A O 1
ATOM 725 N N . PHE A 1 92 ? 3.915 -19.459 -3.872 1.00 92.62 92 PHE A N 1
ATOM 726 C CA . PHE A 1 92 ? 4.818 -19.685 -2.734 1.00 92.62 92 PHE A CA 1
ATOM 727 C C . PHE A 1 92 ? 6.262 -19.208 -2.967 1.00 92.62 92 PHE A C 1
ATOM 729 O O . PHE A 1 92 ? 7.190 -19.689 -2.315 1.00 92.62 92 PHE A O 1
ATOM 736 N N . ASN A 1 93 ? 6.465 -18.242 -3.865 1.00 92.44 93 ASN A N 1
ATOM 737 C CA . ASN A 1 93 ? 7.758 -17.606 -4.049 1.00 92.44 93 ASN A CA 1
ATOM 738 C C . ASN A 1 93 ? 7.938 -16.465 -3.026 1.00 92.44 93 ASN A C 1
ATOM 740 O O . ASN A 1 93 ? 7.242 -15.452 -3.082 1.00 92.44 93 ASN A O 1
ATOM 744 N N . PHE A 1 94 ? 8.888 -16.643 -2.102 1.00 89.69 94 PHE A N 1
ATOM 745 C CA . PHE A 1 94 ? 9.274 -15.666 -1.071 1.00 89.69 94 PHE A CA 1
ATOM 746 C C . PHE A 1 94 ? 10.600 -14.932 -1.376 1.00 89.69 94 PHE A C 1
ATOM 748 O O . PHE A 1 94 ? 11.054 -14.135 -0.548 1.00 89.69 94 PHE A O 1
ATOM 755 N N . GLY A 1 95 ? 11.237 -15.229 -2.515 1.00 90.88 95 GLY A N 1
ATOM 756 C CA . GLY A 1 95 ? 12.460 -14.576 -2.994 1.00 90.88 95 GLY A CA 1
ATOM 757 C C . GLY A 1 95 ? 12.164 -13.358 -3.872 1.00 90.88 95 GLY A C 1
ATOM 758 O O . GLY A 1 95 ? 11.163 -12.671 -3.663 1.00 90.88 95 GLY A O 1
ATOM 759 N N . ASP A 1 96 ? 13.028 -13.077 -4.850 1.00 91.69 96 ASP A N 1
ATOM 760 C CA . ASP A 1 96 ? 12.814 -11.988 -5.808 1.00 91.69 96 ASP A CA 1
ATOM 761 C C . ASP A 1 96 ? 11.560 -12.257 -6.671 1.00 91.69 96 ASP A C 1
ATOM 763 O O . ASP A 1 96 ? 11.473 -13.307 -7.326 1.00 91.69 96 ASP A O 1
ATOM 767 N N . PRO A 1 97 ? 10.568 -11.348 -6.680 1.00 91.25 97 PRO A N 1
ATOM 768 C CA . PRO A 1 97 ? 9.316 -11.564 -7.394 1.00 91.25 97 PRO A CA 1
ATOM 769 C C . PRO A 1 97 ? 9.361 -11.135 -8.865 1.00 91.25 97 PRO A C 1
ATOM 771 O O . PRO A 1 97 ? 8.417 -11.426 -9.596 1.00 91.25 97 PRO A O 1
ATOM 774 N N . THR A 1 98 ? 10.403 -10.424 -9.303 1.00 91.25 98 THR A N 1
ATOM 775 C CA . THR A 1 98 ? 10.405 -9.720 -10.598 1.00 91.25 98 THR A CA 1
ATOM 776 C C . THR A 1 98 ? 11.636 -9.982 -11.454 1.00 91.25 98 THR A C 1
ATOM 778 O O . THR A 1 98 ? 11.532 -9.873 -12.673 1.00 91.25 98 THR A O 1
ATOM 781 N N . ASP A 1 99 ? 12.780 -10.327 -10.861 1.00 94.06 99 ASP A N 1
ATOM 782 C CA . ASP A 1 99 ? 14.061 -10.356 -11.566 1.00 94.06 99 ASP A CA 1
ATOM 783 C C . ASP A 1 99 ? 14.166 -11.464 -12.624 1.00 94.06 99 ASP A C 1
ATOM 785 O O . ASP A 1 99 ? 13.854 -12.629 -12.372 1.00 94.06 99 ASP A O 1
ATOM 789 N N . ALA A 1 100 ? 14.676 -11.115 -13.807 1.00 94.00 100 ALA A N 1
ATOM 790 C CA . ALA A 1 100 ? 14.905 -12.048 -14.911 1.00 94.00 100 ALA A CA 1
ATOM 791 C C . ALA A 1 100 ? 15.862 -13.193 -14.569 1.00 94.00 100 ALA A C 1
ATOM 793 O O . ALA A 1 100 ? 15.593 -14.342 -14.938 1.00 94.00 100 ALA A O 1
ATOM 794 N N . LEU A 1 101 ? 16.948 -12.887 -13.859 1.00 92.88 101 LEU A N 1
ATOM 795 C CA . LEU A 1 101 ? 18.056 -13.817 -13.638 1.00 92.88 101 LEU A CA 1
ATOM 796 C C . LEU A 1 101 ? 17.959 -14.525 -12.278 1.00 92.88 101 LEU A C 1
ATOM 798 O O . LEU A 1 101 ? 18.392 -15.667 -12.143 1.00 92.88 101 LEU A O 1
ATOM 802 N N . ASN A 1 102 ? 17.336 -13.881 -11.291 1.00 92.62 102 ASN A N 1
ATOM 803 C CA . ASN A 1 102 ? 17.288 -14.314 -9.896 1.00 92.62 102 ASN A CA 1
ATOM 804 C C . ASN A 1 102 ? 15.856 -14.560 -9.397 1.00 92.62 102 ASN A C 1
ATOM 806 O O . ASN A 1 102 ? 15.619 -14.528 -8.192 1.00 92.62 102 ASN A O 1
ATOM 810 N N . TYR A 1 103 ? 14.895 -14.815 -10.294 1.00 92.81 103 TYR A N 1
ATOM 811 C CA . TYR A 1 103 ? 13.504 -15.082 -9.913 1.00 92.81 103 TYR A CA 1
ATOM 812 C C . TYR A 1 103 ? 13.407 -16.152 -8.818 1.00 92.81 103 TYR A C 1
ATOM 814 O O . TYR A 1 103 ? 13.839 -17.295 -8.990 1.00 92.81 103 TYR A O 1
ATOM 822 N N . GLY A 1 104 ? 12.822 -15.760 -7.691 1.00 91.12 104 GLY A N 1
ATOM 823 C CA . GLY A 1 104 ? 12.640 -16.576 -6.498 1.00 91.12 104 GLY A CA 1
ATOM 824 C C . GLY A 1 104 ? 13.896 -16.929 -5.713 1.00 91.12 104 GLY A C 1
ATOM 825 O O . GLY A 1 104 ? 13.830 -17.737 -4.788 1.00 91.12 104 GLY A O 1
ATOM 826 N N . GLN A 1 105 ? 15.026 -16.304 -6.033 1.00 91.94 105 GLN A N 1
ATOM 827 C CA . GLN A 1 105 ? 16.238 -16.372 -5.228 1.00 91.94 105 GLN A CA 1
ATOM 828 C C . GLN A 1 105 ? 16.249 -15.269 -4.161 1.00 91.94 105 GLN A C 1
ATOM 830 O O . GLN A 1 105 ? 15.542 -14.268 -4.263 1.00 91.94 105 GLN A O 1
ATOM 835 N N . GLY A 1 106 ? 17.065 -15.457 -3.123 1.00 87.81 106 GLY A N 1
ATOM 836 C CA . GLY A 1 106 ? 17.165 -14.515 -2.008 1.00 87.81 106 GLY A CA 1
ATOM 837 C C . GLY A 1 106 ? 15.910 -14.473 -1.130 1.00 87.81 106 GLY A C 1
ATOM 838 O O . GLY A 1 106 ? 15.067 -15.368 -1.166 1.00 87.81 106 GLY A O 1
ATOM 839 N N . ILE A 1 107 ? 15.807 -13.434 -0.300 1.00 83.88 107 ILE A N 1
ATOM 840 C CA . ILE A 1 107 ? 14.617 -13.150 0.509 1.00 83.88 107 ILE A CA 1
ATOM 841 C C . ILE A 1 107 ?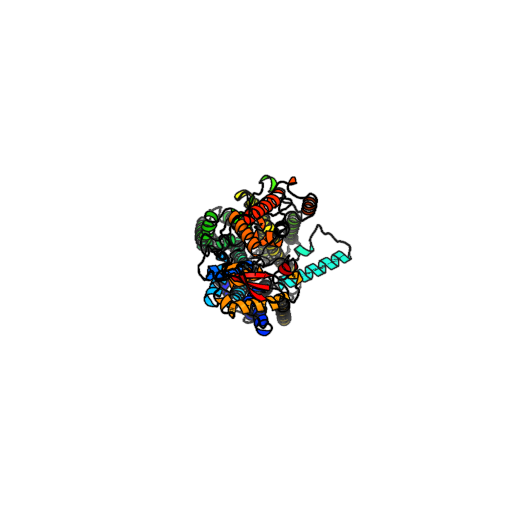 14.140 -11.749 0.141 1.00 83.88 107 ILE A C 1
ATOM 843 O O . ILE A 1 107 ? 14.862 -10.772 0.359 1.00 83.88 107 ILE A O 1
ATOM 847 N N . GLY A 1 108 ? 12.940 -11.658 -0.438 1.00 79.69 108 GLY A N 1
ATOM 848 C CA . GLY A 1 108 ? 12.360 -10.386 -0.857 1.00 79.69 108 GLY A CA 1
ATOM 849 C C . GLY A 1 108 ? 12.201 -9.430 0.326 1.00 79.69 108 GLY A C 1
ATOM 850 O O . GLY A 1 108 ? 11.860 -9.845 1.431 1.00 79.69 108 GLY A O 1
ATOM 851 N N . GLY A 1 109 ? 12.431 -8.134 0.109 1.00 70.75 109 GLY A N 1
ATOM 852 C CA . GLY A 1 109 ? 12.379 -7.101 1.153 1.00 70.75 109 GLY A CA 1
ATOM 853 C C . GLY A 1 109 ? 10.977 -6.622 1.547 1.00 70.75 109 GLY A C 1
ATOM 854 O O . GLY A 1 109 ? 10.845 -5.727 2.378 1.00 70.75 109 GLY A O 1
ATOM 855 N N . PHE A 1 110 ? 9.924 -7.202 0.961 1.00 75.19 110 PHE A N 1
ATOM 856 C CA . PHE A 1 110 ? 8.554 -6.718 1.116 1.00 75.19 110 PHE A CA 1
ATOM 857 C C . PHE A 1 110 ? 7.683 -7.523 2.092 1.00 75.19 110 PHE A C 1
ATOM 859 O O . PHE A 1 110 ? 7.889 -8.709 2.341 1.00 75.19 110 PHE A O 1
ATOM 866 N N . HIS A 1 111 ? 6.657 -6.870 2.628 1.00 77.88 111 HIS A N 1
ATOM 867 C CA . HIS A 1 111 ? 5.755 -7.391 3.649 1.00 77.88 111 HIS A CA 1
ATOM 868 C C . HIS A 1 111 ? 4.827 -8.511 3.134 1.00 77.88 111 HIS A C 1
ATOM 870 O O . HIS A 1 111 ? 3.662 -8.282 2.813 1.00 77.88 111 HIS A O 1
ATOM 876 N N . ALA A 1 112 ? 5.323 -9.747 3.064 1.00 79.69 112 ALA A N 1
ATOM 877 C CA . ALA A 1 112 ? 4.595 -10.860 2.453 1.00 79.69 112 ALA A CA 1
ATOM 878 C C . ALA A 1 112 ? 3.267 -11.201 3.153 1.00 79.69 112 ALA A C 1
ATOM 880 O O . ALA A 1 112 ? 2.255 -11.450 2.498 1.00 79.69 112 ALA A O 1
ATOM 881 N N . VAL A 1 113 ? 3.233 -11.195 4.490 1.00 83.06 113 VAL A N 1
ATOM 882 C CA . VAL A 1 113 ? 2.095 -11.759 5.236 1.00 83.06 113 VAL A CA 1
ATOM 883 C C . VAL A 1 113 ? 0.818 -10.933 5.085 1.00 83.06 113 VAL A C 1
ATOM 885 O O . VAL A 1 113 ? -0.271 -11.497 4.978 1.00 83.06 113 VAL A O 1
ATOM 888 N N . ILE A 1 114 ? 0.927 -9.604 5.017 1.00 85.44 114 ILE A N 1
ATOM 889 C CA . ILE A 1 114 ? -0.239 -8.733 4.802 1.00 85.44 114 ILE A CA 1
ATOM 890 C C . ILE A 1 114 ? -0.832 -8.902 3.395 1.00 85.44 114 ILE A C 1
ATOM 892 O O . ILE A 1 114 ? -2.020 -8.651 3.210 1.00 85.44 114 ILE A O 1
ATOM 896 N N . LEU A 1 115 ? -0.027 -9.359 2.425 1.00 90.12 115 LEU A N 1
ATOM 897 C CA . LEU A 1 115 ? -0.435 -9.622 1.044 1.00 90.12 115 LEU A CA 1
ATOM 898 C C . LEU A 1 115 ? -1.064 -11.010 0.857 1.00 90.12 115 LEU A C 1
ATOM 900 O O . LEU A 1 115 ? -1.710 -11.243 -0.165 1.00 90.12 115 LEU A O 1
ATOM 904 N N . LEU A 1 116 ? -0.934 -11.920 1.830 1.00 90.19 116 LEU A N 1
ATOM 905 C CA . LEU A 1 116 ? -1.431 -13.295 1.710 1.00 90.19 116 LEU A CA 1
ATOM 906 C C . LEU A 1 116 ? -2.919 -13.409 1.358 1.00 90.19 116 LEU A C 1
ATOM 908 O O . LEU A 1 116 ? -3.231 -14.257 0.529 1.00 90.19 116 LEU A O 1
ATOM 912 N N . PRO A 1 117 ? -3.851 -12.591 1.894 1.00 92.25 117 PRO A N 1
ATOM 913 C CA . PRO A 1 117 ? -5.251 -12.676 1.478 1.00 92.25 117 PRO A CA 1
ATOM 914 C C . PRO A 1 117 ? -5.434 -12.482 -0.034 1.00 92.25 117 PRO A C 1
ATOM 916 O O . PRO A 1 117 ? -6.227 -13.195 -0.647 1.00 92.25 117 PRO A O 1
ATOM 919 N N . TYR A 1 118 ? -4.661 -11.576 -0.641 1.00 93.19 118 TYR A N 1
ATOM 920 C CA . TYR A 1 118 ? -4.651 -11.380 -2.091 1.00 93.19 118 TYR A CA 1
ATOM 921 C C . TYR A 1 118 ? -3.964 -12.526 -2.811 1.00 93.19 118 TYR A C 1
ATOM 923 O O . TYR A 1 118 ? -4.526 -13.048 -3.763 1.00 93.19 118 TYR A O 1
ATOM 931 N N . ALA A 1 119 ? -2.785 -12.943 -2.345 1.00 94.62 119 ALA A N 1
ATOM 932 C CA . ALA A 1 119 ? -2.032 -14.031 -2.962 1.00 94.62 119 ALA A CA 1
ATOM 933 C C . ALA A 1 119 ? -2.834 -15.340 -2.975 1.00 94.62 119 ALA A C 1
ATOM 935 O O . ALA A 1 119 ? -2.878 -16.025 -3.989 1.00 94.62 119 ALA A O 1
ATOM 936 N N . MET A 1 120 ? -3.541 -15.652 -1.885 1.00 95.88 120 MET A N 1
ATOM 937 C CA . MET A 1 120 ? -4.419 -16.820 -1.791 1.00 95.88 120 MET A CA 1
ATOM 938 C C . MET A 1 120 ? -5.624 -16.704 -2.725 1.00 95.88 120 MET A C 1
ATOM 940 O O . MET A 1 120 ? -5.963 -17.668 -3.405 1.00 95.88 120 MET A O 1
ATOM 944 N N . ALA A 1 121 ? -6.278 -15.541 -2.776 1.00 96.44 121 ALA A N 1
ATOM 945 C CA . ALA A 1 121 ? -7.397 -15.344 -3.690 1.00 96.44 121 ALA A CA 1
ATOM 946 C C . ALA A 1 121 ? -6.940 -15.412 -5.157 1.00 96.44 121 ALA A C 1
ATOM 948 O O . ALA A 1 121 ? -7.625 -16.015 -5.980 1.00 96.44 121 ALA A O 1
ATOM 949 N N . TYR A 1 122 ? -5.770 -14.857 -5.473 1.00 96.12 122 TYR A N 1
ATOM 950 C CA . TYR A 1 122 ? -5.165 -14.927 -6.799 1.00 96.12 122 TYR A CA 1
ATOM 951 C C . TYR A 1 122 ? -4.761 -16.358 -7.173 1.00 96.12 122 TYR A C 1
ATOM 953 O O . TYR A 1 122 ? -5.067 -16.802 -8.271 1.00 96.12 122 TYR A O 1
ATOM 961 N N . ALA A 1 123 ? -4.180 -17.126 -6.247 1.00 96.88 123 ALA A N 1
ATOM 962 C CA . ALA A 1 123 ? -3.832 -18.531 -6.476 1.00 96.88 123 ALA A CA 1
ATOM 963 C C . ALA A 1 123 ? -5.056 -19.390 -6.840 1.00 96.88 123 ALA A C 1
ATOM 965 O O . ALA A 1 123 ? -4.950 -20.328 -7.625 1.00 96.88 123 ALA A O 1
ATOM 966 N N . VAL A 1 124 ? -6.224 -19.084 -6.263 1.00 97.62 124 VAL A N 1
ATOM 967 C CA . VAL A 1 124 ? -7.457 -19.855 -6.490 1.00 97.62 124 VAL A CA 1
ATOM 968 C C . VAL A 1 124 ? -8.224 -19.372 -7.724 1.00 97.62 124 VAL A C 1
ATOM 970 O O . VAL A 1 124 ? -8.787 -20.190 -8.448 1.00 97.62 124 VAL A O 1
ATOM 973 N N . PHE A 1 125 ? -8.285 -18.058 -7.955 1.00 97.38 125 PHE A N 1
ATOM 974 C CA . PHE A 1 125 ? -9.193 -17.457 -8.940 1.00 97.38 125 PHE A CA 1
ATOM 975 C C . PHE A 1 125 ? -8.488 -16.688 -10.067 1.00 97.38 125 PHE A C 1
ATOM 977 O O . PHE A 1 125 ? -9.171 -16.133 -10.926 1.00 97.38 125 PHE A O 1
ATOM 984 N N . GLY A 1 126 ? -7.156 -16.615 -10.074 1.00 95.50 126 GLY A N 1
ATOM 985 C CA . GLY A 1 126 ? -6.383 -15.727 -10.946 1.00 95.50 126 GLY A CA 1
ATOM 986 C C . GLY A 1 126 ? -6.661 -14.250 -10.649 1.00 95.50 126 GLY A C 1
ATOM 987 O O . GLY A 1 126 ? -7.000 -13.872 -9.527 1.00 95.50 126 GLY A O 1
ATOM 988 N N . ALA A 1 127 ? -6.588 -13.394 -11.669 1.00 94.56 127 ALA A N 1
ATOM 989 C CA . ALA A 1 127 ? -6.858 -11.959 -11.531 1.00 94.56 127 ALA A CA 1
ATOM 990 C C . ALA A 1 127 ? -8.248 -11.592 -10.933 1.00 94.56 127 ALA A C 1
ATOM 992 O O . ALA A 1 127 ? -8.309 -10.662 -10.127 1.00 94.56 127 ALA A O 1
ATOM 993 N N . PRO A 1 128 ? -9.355 -12.325 -11.188 1.00 96.25 128 PRO A N 1
ATOM 994 C CA . PRO A 1 128 ? -10.604 -12.162 -10.427 1.00 96.25 128 PRO A CA 1
ATOM 995 C C . PRO A 1 128 ? -10.464 -12.296 -8.898 1.00 96.25 128 PRO A C 1
ATOM 997 O O . PRO A 1 128 ? -11.296 -11.781 -8.148 1.00 96.25 128 PRO A O 1
ATOM 1000 N N . GLY A 1 129 ? -9.412 -12.957 -8.409 1.00 95.81 129 GLY A N 1
ATOM 1001 C CA . GLY A 1 129 ? -9.100 -13.087 -6.987 1.00 95.81 129 GLY A CA 1
ATOM 1002 C C . GLY A 1 129 ? -8.944 -11.748 -6.263 1.00 95.81 129 GLY A C 1
ATOM 1003 O O . GLY A 1 129 ? -9.324 -11.647 -5.097 1.00 95.81 129 GLY A O 1
ATOM 1004 N N . TYR A 1 130 ? -8.490 -10.691 -6.948 1.00 93.62 130 TYR A N 1
ATOM 1005 C CA . TYR A 1 130 ? -8.402 -9.347 -6.364 1.00 93.62 130 TYR A CA 1
ATOM 1006 C C . TYR A 1 130 ? -9.775 -8.796 -5.954 1.00 93.62 130 TYR A C 1
ATOM 1008 O O . TYR A 1 130 ? -9.917 -8.271 -4.852 1.00 93.62 130 TYR A O 1
ATOM 1016 N N . MET A 1 131 ? -10.809 -8.996 -6.779 1.00 94.62 131 MET A N 1
ATOM 1017 C CA . MET A 1 131 ? -12.191 -8.616 -6.455 1.00 94.62 131 MET A CA 1
ATOM 1018 C C . MET A 1 131 ? -12.699 -9.337 -5.200 1.00 94.62 131 MET A C 1
ATOM 1020 O O . MET A 1 131 ? -13.369 -8.745 -4.347 1.00 94.62 131 MET A O 1
ATOM 1024 N N . ILE A 1 132 ? -12.375 -10.626 -5.077 1.00 95.75 132 ILE A N 1
ATOM 1025 C CA . ILE A 1 132 ? -12.783 -11.454 -3.939 1.00 95.75 132 ILE A CA 1
ATOM 1026 C C . ILE A 1 132 ? -12.072 -10.986 -2.665 1.00 95.75 132 ILE A C 1
ATOM 1028 O O . ILE A 1 132 ? -12.728 -10.775 -1.643 1.00 95.75 132 ILE A O 1
ATOM 1032 N N . ALA A 1 133 ? -10.756 -10.774 -2.732 1.00 94.06 133 ALA A N 1
ATOM 1033 C CA . ALA A 1 133 ? -9.963 -10.282 -1.611 1.00 94.06 133 ALA A CA 1
ATOM 1034 C C . ALA A 1 133 ? -10.442 -8.902 -1.137 1.00 94.06 133 ALA A C 1
ATOM 1036 O O . ALA A 1 133 ? -10.693 -8.735 0.056 1.00 94.06 133 ALA A O 1
ATOM 1037 N N . ASP A 1 134 ? -10.668 -7.958 -2.054 1.00 92.19 134 ASP A N 1
ATOM 1038 C CA . ASP A 1 134 ? -11.227 -6.636 -1.756 1.00 92.19 134 ASP A CA 1
ATOM 1039 C C . ASP A 1 134 ? -12.539 -6.725 -0.984 1.00 92.19 134 ASP A C 1
ATOM 1041 O O . ASP A 1 134 ? -12.718 -6.080 0.053 1.00 92.19 134 ASP A O 1
ATOM 1045 N N . THR A 1 135 ? -13.460 -7.548 -1.484 1.00 93.75 135 THR A N 1
ATOM 1046 C CA . THR A 1 135 ? -14.795 -7.707 -0.905 1.00 93.75 135 THR A CA 1
ATOM 1047 C C . THR A 1 135 ? -14.712 -8.291 0.502 1.00 93.75 135 THR A C 1
ATOM 1049 O O . THR A 1 135 ? -15.333 -7.771 1.435 1.00 93.75 135 THR A O 1
ATOM 1052 N N . ILE A 1 136 ? -13.903 -9.340 0.681 1.00 95.00 136 ILE A N 1
ATOM 1053 C CA . ILE A 1 136 ? -13.701 -9.993 1.979 1.00 95.00 136 ILE A CA 1
ATOM 1054 C C . ILE A 1 136 ? -13.031 -9.039 2.967 1.00 95.00 136 ILE A C 1
ATOM 1056 O O . ILE A 1 136 ? -13.480 -8.936 4.108 1.00 95.00 136 ILE A O 1
ATOM 1060 N N . LEU A 1 137 ? -11.977 -8.330 2.559 1.00 93.12 137 LEU A N 1
ATOM 1061 C CA . LEU A 1 137 ? -11.249 -7.415 3.437 1.00 93.12 137 LEU A CA 1
ATOM 1062 C C . LEU A 1 137 ? -12.100 -6.200 3.820 1.00 93.12 137 LEU A C 1
ATOM 1064 O O . LEU A 1 137 ? -12.118 -5.818 4.990 1.00 93.12 137 LEU A O 1
ATOM 1068 N N . SER A 1 138 ? -12.890 -5.654 2.895 1.00 92.06 138 SER A N 1
ATOM 1069 C CA . SER A 1 138 ? -13.827 -4.558 3.182 1.00 92.06 138 SER A CA 1
ATOM 1070 C C . SER A 1 138 ? -14.902 -4.993 4.182 1.00 92.06 138 SER A C 1
ATOM 1072 O O . SER A 1 138 ? -15.180 -4.296 5.162 1.00 92.06 138 SER A O 1
ATOM 1074 N N . TRP A 1 139 ? -15.451 -6.200 4.009 1.00 95.31 139 TRP A N 1
ATOM 1075 C CA . TRP A 1 139 ? -16.395 -6.788 4.958 1.00 95.31 139 TRP A CA 1
ATOM 1076 C C . TRP A 1 139 ? -15.755 -7.076 6.327 1.00 95.31 139 TRP A C 1
ATOM 1078 O O . TRP A 1 139 ? -16.341 -6.754 7.362 1.00 95.31 139 TRP A O 1
ATOM 1088 N N . CYS A 1 140 ? -14.533 -7.612 6.365 1.00 95.12 140 CYS A N 1
ATOM 1089 C CA . CYS A 1 140 ? -13.785 -7.831 7.605 1.00 95.12 140 CYS A CA 1
ATOM 1090 C C . CYS A 1 140 ? -13.486 -6.514 8.338 1.00 95.12 140 CYS A C 1
ATOM 1092 O O . CYS A 1 140 ? -13.633 -6.452 9.560 1.00 95.12 140 CYS A O 1
ATOM 1094 N N . SER A 1 141 ? -13.124 -5.457 7.605 1.00 93.06 141 SER A N 1
ATOM 1095 C CA . SER A 1 141 ? -12.927 -4.103 8.139 1.00 93.06 141 SER A CA 1
ATOM 1096 C C . SER A 1 141 ? -14.214 -3.562 8.762 1.00 93.06 141 SER A C 1
ATOM 1098 O O . SER A 1 141 ? -14.211 -3.129 9.917 1.00 93.06 141 SER A O 1
ATOM 1100 N N . PHE A 1 142 ? -15.348 -3.710 8.066 1.00 94.94 142 PHE A N 1
ATOM 1101 C CA . PHE A 1 142 ? -16.669 -3.393 8.610 1.00 94.94 142 PHE A CA 1
ATOM 1102 C C . PHE A 1 142 ? -16.948 -4.138 9.928 1.00 94.94 142 PHE A C 1
ATOM 1104 O O . PHE A 1 142 ? -17.330 -3.514 10.922 1.00 94.94 142 PHE A O 1
ATOM 1111 N N . VAL A 1 143 ? -16.726 -5.457 9.971 1.00 97.12 143 VAL A N 1
ATOM 1112 C CA . VAL A 1 143 ? -16.977 -6.267 11.176 1.00 97.12 143 VAL A CA 1
ATOM 1113 C C . VAL A 1 143 ? -16.062 -5.843 12.329 1.00 97.12 143 VAL A C 1
ATOM 1115 O O . VAL A 1 143 ? -16.544 -5.641 13.447 1.00 97.12 143 VAL A O 1
ATOM 1118 N N . ALA A 1 144 ? -14.765 -5.653 12.074 1.00 96.06 144 ALA A N 1
ATOM 1119 C CA . ALA A 1 144 ? -13.794 -5.227 13.081 1.00 96.06 144 ALA A CA 1
ATOM 1120 C C . ALA A 1 144 ? -14.140 -3.845 13.659 1.00 96.06 144 ALA A C 1
ATOM 1122 O O . ALA A 1 144 ? -14.170 -3.672 14.883 1.00 96.06 144 ALA A O 1
ATOM 1123 N N . ALA A 1 145 ? -14.487 -2.884 12.796 1.00 94.56 145 ALA A N 1
ATOM 1124 C CA . ALA A 1 145 ? -14.945 -1.563 13.208 1.00 94.56 145 ALA A CA 1
ATOM 1125 C C . ALA A 1 145 ? -16.229 -1.653 14.047 1.00 94.56 145 ALA A C 1
ATOM 1127 O O . ALA A 1 145 ? -16.333 -0.992 15.083 1.00 94.56 145 ALA A O 1
ATOM 1128 N N . ALA A 1 146 ? -17.192 -2.491 13.650 1.00 96.12 146 ALA A N 1
ATOM 1129 C CA . ALA A 1 146 ? -18.474 -2.609 14.345 1.00 96.12 146 ALA A CA 1
ATOM 1130 C C . ALA A 1 146 ? -18.289 -3.190 15.746 1.00 96.12 146 ALA A C 1
ATOM 1132 O O . ALA A 1 146 ? -18.857 -2.673 16.712 1.00 96.12 146 ALA A O 1
ATOM 1133 N N . MET A 1 147 ? -17.431 -4.206 15.881 1.00 96.25 147 MET A N 1
ATOM 1134 C CA . MET A 1 147 ? -17.040 -4.760 17.178 1.00 96.25 147 MET A CA 1
ATOM 1135 C C . MET A 1 147 ? -16.378 -3.699 18.065 1.00 96.25 147 MET A C 1
ATOM 1137 O O . MET A 1 147 ? -16.751 -3.550 19.234 1.00 96.25 147 MET A O 1
ATOM 1141 N N . LEU A 1 148 ? -15.434 -2.930 17.517 1.00 94.81 148 LEU A N 1
ATOM 1142 C CA . LEU A 1 148 ? -14.737 -1.859 18.231 1.00 94.81 148 LEU A CA 1
ATOM 1143 C C . LEU A 1 148 ? -15.709 -0.778 18.731 1.00 94.81 148 LEU A C 1
ATOM 1145 O O . LEU A 1 148 ? -15.757 -0.469 19.925 1.00 94.81 148 LEU A O 1
ATOM 1149 N N . PHE A 1 149 ? -16.539 -0.252 17.835 1.00 93.31 149 PHE A N 1
ATOM 1150 C CA . PHE A 1 149 ? -17.525 0.796 18.104 1.00 93.31 149 PHE A CA 1
ATOM 1151 C C . PHE A 1 149 ? -18.590 0.365 19.104 1.00 93.31 149 PHE A C 1
ATOM 1153 O O . PHE A 1 149 ? -18.933 1.112 20.031 1.00 93.31 149 PHE A O 1
ATOM 1160 N N . ARG A 1 150 ? -19.066 -0.872 18.982 1.00 92.12 150 ARG A N 1
ATOM 1161 C CA . ARG A 1 150 ? -19.982 -1.465 19.949 1.00 92.12 150 ARG A CA 1
ATOM 1162 C C . ARG A 1 150 ? -19.339 -1.575 21.327 1.00 92.12 150 ARG A C 1
ATOM 1164 O O . ARG A 1 150 ? -19.971 -1.231 22.325 1.00 92.12 150 ARG A O 1
ATOM 1171 N N . ARG A 1 151 ? -18.058 -1.950 21.404 1.00 90.88 151 ARG A N 1
ATOM 1172 C CA . ARG A 1 151 ? -17.313 -1.982 22.673 1.00 90.88 151 ARG A CA 1
ATOM 1173 C C . ARG A 1 151 ? -17.064 -0.587 23.249 1.00 90.88 151 ARG A C 1
ATOM 1175 O O . ARG A 1 151 ? -17.011 -0.420 24.467 1.00 90.88 151 ARG A O 1
ATOM 1182 N N . TRP A 1 152 ? -17.029 0.451 22.416 1.00 87.75 152 TRP A N 1
ATOM 1183 C CA . TRP A 1 152 ? -17.097 1.856 22.849 1.00 87.75 152 TRP A CA 1
ATOM 1184 C C . TRP A 1 152 ? -18.497 2.299 23.296 1.00 87.75 152 TRP A C 1
ATOM 1186 O O . TRP A 1 152 ? -18.698 3.437 23.738 1.00 87.75 152 TRP A O 1
ATOM 1196 N N . GLY A 1 153 ? -19.449 1.371 23.290 1.00 85.19 153 GLY A N 1
ATOM 1197 C CA . GLY A 1 153 ? -20.803 1.493 23.797 1.00 85.19 153 GLY A CA 1
ATOM 1198 C C . GLY A 1 153 ? -21.765 2.127 22.802 1.00 85.19 153 GLY A C 1
ATOM 1199 O O . GLY A 1 153 ? -22.808 2.619 23.236 1.00 85.19 153 GLY A O 1
ATOM 1200 N N . LEU A 1 154 ? -21.409 2.242 21.524 1.00 86.94 154 LEU A N 1
ATOM 1201 C CA . LEU A 1 154 ? -22.382 2.683 20.532 1.00 86.94 154 LEU A CA 1
ATOM 1202 C C . LEU A 1 154 ? -23.583 1.738 20.505 1.00 86.94 154 LEU A C 1
ATOM 1204 O O . LEU A 1 154 ? -23.461 0.548 20.794 1.00 86.94 154 LEU A O 1
ATOM 1208 N N . SER A 1 155 ? -24.750 2.302 20.186 1.00 86.44 155 SER A N 1
ATOM 1209 C CA . SER A 1 155 ? -25.936 1.487 19.943 1.00 86.44 155 SER A CA 1
ATOM 1210 C C . SER A 1 155 ? -25.677 0.552 18.753 1.00 86.44 155 SER A C 1
ATOM 1212 O O . SER A 1 155 ? -24.881 0.920 17.884 1.00 86.44 155 SER A O 1
ATOM 1214 N N . PRO A 1 156 ? -26.361 -0.604 18.660 1.00 89.19 156 PRO A N 1
ATOM 1215 C CA . PRO A 1 156 ? -26.176 -1.523 17.540 1.00 89.19 156 PRO A CA 1
ATOM 1216 C C . PRO A 1 156 ? -26.334 -0.845 16.171 1.00 89.19 156 PRO A C 1
ATOM 1218 O O . PRO A 1 156 ? -25.528 -1.087 15.279 1.00 89.19 156 PRO A O 1
ATOM 1221 N N . LEU A 1 157 ? -27.309 0.066 16.031 1.00 88.12 157 LEU A N 1
ATOM 1222 C CA . LEU A 1 157 ? -27.518 0.849 14.810 1.00 88.12 157 LEU A CA 1
ATOM 1223 C C . LEU A 1 157 ? -26.353 1.804 14.541 1.00 88.12 157 LEU A C 1
ATOM 1225 O O . LEU A 1 157 ? -25.779 1.786 13.460 1.00 88.12 157 LEU A O 1
ATOM 1229 N N . SER A 1 158 ? -25.974 2.625 15.521 1.00 88.38 158 SER A N 1
ATOM 1230 C CA . SER A 1 158 ? -24.900 3.606 15.328 1.00 88.38 158 SER A CA 1
ATOM 1231 C C . SER A 1 158 ? -23.557 2.938 15.031 1.00 88.38 158 SER A C 1
ATOM 1233 O O . SER A 1 158 ? -22.786 3.476 14.242 1.00 88.38 158 SER A O 1
ATOM 1235 N N . SER A 1 159 ? -23.278 1.774 15.635 1.00 92.69 159 SER A N 1
ATOM 1236 C CA . SER A 1 159 ? -22.067 1.014 15.325 1.00 92.69 159 SER A CA 1
ATOM 1237 C C . SER A 1 159 ? -22.077 0.520 13.884 1.00 92.69 159 SER A C 1
ATOM 1239 O O . SER A 1 159 ? -21.110 0.780 13.185 1.00 92.69 159 SER A O 1
ATOM 1241 N N . VAL A 1 160 ? -23.158 -0.111 13.403 1.00 93.62 160 VAL A N 1
ATOM 1242 C CA . VAL A 1 160 ? -23.179 -0.612 12.015 1.00 93.62 160 VAL A CA 1
ATOM 1243 C C . VAL A 1 160 ? -23.191 0.522 10.990 1.00 93.62 160 VAL A C 1
ATOM 1245 O O . VAL A 1 160 ? -22.526 0.403 9.972 1.00 93.62 160 VAL A O 1
ATOM 1248 N N . VAL A 1 161 ? -23.856 1.649 11.273 1.00 91.44 161 VAL A N 1
ATOM 1249 C CA . VAL A 1 161 ? -23.842 2.837 10.400 1.00 91.44 161 VAL A CA 1
ATOM 1250 C C . VAL A 1 161 ? -22.420 3.383 10.272 1.00 91.44 161 VAL A C 1
ATOM 1252 O O . VAL A 1 161 ? -21.894 3.469 9.167 1.00 91.44 161 VAL A O 1
ATOM 1255 N N . LEU A 1 162 ? -21.756 3.703 11.387 1.00 90.25 162 LEU A N 1
ATOM 1256 C CA . LEU A 1 162 ? -20.401 4.260 11.335 1.00 90.25 162 LEU A CA 1
ATOM 1257 C C . LEU A 1 162 ? -19.394 3.272 10.739 1.00 90.25 162 LEU A C 1
ATOM 1259 O O . LEU A 1 162 ? -18.517 3.675 9.981 1.00 90.25 162 LEU A O 1
ATOM 1263 N N . SER A 1 163 ? -19.526 1.981 11.046 1.00 93.00 163 SER A N 1
ATOM 1264 C CA . SER A 1 163 ? -18.656 0.949 10.485 1.00 93.00 163 SER A CA 1
ATOM 1265 C C . SER A 1 163 ? 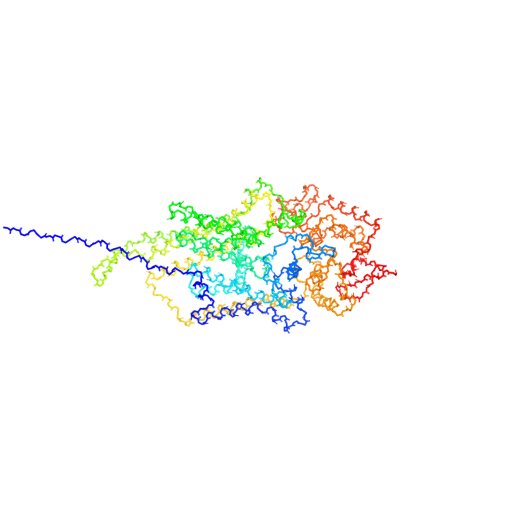-18.880 0.730 8.998 1.00 93.00 163 SER A C 1
ATOM 1267 O O . SER A 1 163 ? -17.907 0.500 8.292 1.00 93.00 163 SER A O 1
ATOM 1269 N N . ALA A 1 164 ? -20.117 0.824 8.502 1.00 92.31 164 ALA A N 1
ATOM 1270 C CA . ALA A 1 164 ? -20.387 0.768 7.067 1.00 92.31 164 ALA A CA 1
ATOM 1271 C C . ALA A 1 164 ? -19.822 2.003 6.365 1.00 92.31 164 ALA A C 1
ATOM 1273 O O . ALA A 1 164 ? -19.181 1.867 5.329 1.00 92.31 164 ALA A O 1
ATOM 1274 N N . GLY A 1 165 ? -19.959 3.187 6.969 1.00 89.38 165 GLY A N 1
ATOM 1275 C CA . GLY A 1 165 ? -19.335 4.407 6.461 1.00 89.38 165 GLY A CA 1
ATOM 1276 C C . GLY A 1 165 ? -17.811 4.301 6.359 1.00 89.38 165 GLY A C 1
ATOM 1277 O O . GLY A 1 165 ? -17.240 4.788 5.391 1.00 89.38 165 GLY A O 1
ATOM 1278 N N . LEU A 1 166 ? -17.156 3.632 7.314 1.00 87.44 166 LEU A N 1
ATOM 1279 C CA . LEU A 1 166 ? -15.722 3.334 7.227 1.00 87.44 166 LEU A CA 1
ATOM 1280 C C . LEU A 1 166 ? -15.402 2.258 6.182 1.00 87.44 166 LEU A C 1
ATOM 1282 O O . LEU A 1 166 ? -14.514 2.460 5.364 1.00 87.44 166 LEU A O 1
ATOM 1286 N N . GLY A 1 167 ? -16.124 1.135 6.183 1.00 87.62 167 GLY A N 1
ATOM 1287 C CA . GLY A 1 167 ? -15.872 0.016 5.267 1.00 87.62 167 GLY A CA 1
ATOM 1288 C C . GLY A 1 167 ? -16.143 0.341 3.794 1.00 87.62 167 GLY A C 1
ATOM 1289 O O . GLY A 1 167 ? -15.592 -0.318 2.924 1.00 87.62 167 GLY A O 1
ATOM 1290 N N . THR A 1 168 ? -16.966 1.357 3.523 1.00 87.25 168 THR A N 1
ATOM 1291 C CA . THR A 1 168 ? -17.261 1.877 2.174 1.00 87.25 168 THR A CA 1
ATOM 1292 C C . THR A 1 168 ? -16.418 3.090 1.794 1.00 87.25 168 THR A C 1
ATOM 1294 O O . THR A 1 168 ? -16.634 3.638 0.720 1.00 87.25 168 THR A O 1
ATOM 1297 N N . LEU A 1 169 ? -15.547 3.583 2.686 1.00 85.00 169 LEU A N 1
ATOM 1298 C CA . LEU A 1 169 ? -14.866 4.884 2.572 1.00 85.00 169 LEU A CA 1
ATOM 1299 C C . LEU A 1 169 ? -15.798 6.110 2.488 1.00 85.00 169 LEU A C 1
ATOM 1301 O O . LEU A 1 169 ? -15.329 7.246 2.567 1.00 85.00 169 LEU A O 1
ATOM 1305 N N . GLY A 1 170 ? -17.121 5.922 2.431 1.00 83.88 170 GLY A N 1
ATOM 1306 C CA . GLY A 1 170 ? -18.097 7.003 2.318 1.00 83.88 170 GLY A CA 1
ATOM 1307 C C . GLY A 1 170 ? -18.022 8.003 3.474 1.00 83.88 170 GLY A C 1
ATOM 1308 O O . GLY A 1 170 ? -18.201 9.199 3.259 1.00 83.88 170 GLY A O 1
ATOM 1309 N N . LEU A 1 171 ? -17.687 7.560 4.695 1.00 82.81 171 LEU A N 1
ATOM 1310 C CA . LEU A 1 171 ? -17.468 8.473 5.823 1.00 82.81 171 LEU A CA 1
ATOM 1311 C C . LEU A 1 171 ? -16.272 9.400 5.571 1.00 82.81 171 LEU A C 1
ATOM 1313 O O . LEU A 1 171 ? -16.363 10.588 5.868 1.00 82.81 171 LEU A O 1
ATOM 1317 N N . GLN A 1 172 ? -15.177 8.883 5.009 1.00 83.19 172 GLN A N 1
ATOM 1318 C CA . GLN A 1 172 ? -14.014 9.703 4.673 1.00 83.19 172 GLN A CA 1
ATOM 1319 C C . GLN A 1 172 ? -14.348 10.697 3.561 1.00 83.19 172 GLN A C 1
ATOM 1321 O O . GLN A 1 172 ? -14.044 11.877 3.701 1.00 83.19 172 GLN A O 1
ATOM 1326 N N . ALA A 1 173 ? -15.065 10.255 2.524 1.00 82.19 173 ALA A N 1
ATOM 1327 C CA . ALA A 1 173 ? -15.514 11.123 1.438 1.00 82.19 173 ALA A CA 1
ATOM 1328 C C . ALA A 1 173 ? -16.404 12.278 1.941 1.00 82.19 173 ALA A C 1
ATOM 1330 O O . ALA A 1 173 ? -16.191 13.432 1.562 1.00 82.19 173 ALA A O 1
ATOM 1331 N N . VAL A 1 174 ? -17.359 12.012 2.851 1.00 81.75 174 VAL A N 1
ATOM 1332 C CA . VAL A 1 174 ? -18.157 13.076 3.500 1.00 81.75 174 VAL A CA 1
ATOM 1333 C C . VAL A 1 174 ? -17.245 14.066 4.213 1.00 81.75 174 VAL A C 1
ATOM 1335 O O . VAL A 1 174 ? -17.385 15.275 4.043 1.00 81.75 174 VAL A O 1
ATOM 1338 N N . LEU A 1 175 ? -16.321 13.564 5.029 1.00 82.12 175 LEU A N 1
ATOM 1339 C CA . LEU A 1 175 ? -15.471 14.402 5.868 1.00 82.12 175 LEU A CA 1
ATOM 1340 C C . LEU A 1 175 ? -14.490 15.234 5.051 1.00 82.12 175 LEU A C 1
ATOM 1342 O O . LEU A 1 175 ? -14.274 16.397 5.381 1.00 82.12 175 LEU A O 1
ATOM 1346 N N . GLN A 1 176 ? -13.971 14.689 3.954 1.00 81.56 176 GLN A N 1
ATOM 1347 C CA . GLN A 1 176 ? -13.164 15.430 2.997 1.00 81.56 176 GLN A CA 1
ATOM 1348 C C . GLN A 1 176 ? -13.982 16.548 2.340 1.00 81.56 176 GLN A C 1
ATOM 1350 O O . GLN A 1 176 ? -13.529 17.689 2.297 1.00 81.56 176 GLN A O 1
ATOM 1355 N N . LYS A 1 177 ? -15.218 16.273 1.898 1.00 82.38 177 LYS A N 1
ATOM 1356 C CA . LYS A 1 177 ? -16.106 17.301 1.321 1.00 82.38 177 LYS A CA 1
ATOM 1357 C C . LYS A 1 177 ? -16.445 18.402 2.332 1.00 82.38 177 LYS A C 1
ATOM 1359 O O . LYS A 1 177 ? -16.411 19.582 1.984 1.00 82.38 177 LYS A O 1
ATOM 1364 N N . VAL A 1 178 ? -16.713 18.037 3.588 1.00 79.19 178 VAL A N 1
ATOM 1365 C CA . VAL A 1 178 ? -16.938 18.992 4.689 1.00 79.19 178 VAL A CA 1
ATOM 1366 C C . VAL A 1 178 ? -15.681 19.812 4.967 1.00 79.19 178 VAL A C 1
ATOM 1368 O O . VAL A 1 178 ? -15.777 21.028 5.105 1.00 79.19 178 VAL A O 1
ATOM 1371 N N . SER A 1 179 ? -14.513 19.170 5.009 1.00 78.56 179 SER A N 1
ATOM 1372 C CA . SER A 1 179 ? -13.219 19.829 5.196 1.00 78.56 179 SER A CA 1
ATOM 1373 C C . SER A 1 179 ? -12.974 20.872 4.103 1.00 78.56 179 SER A C 1
ATOM 1375 O O . SER A 1 179 ? -12.767 22.040 4.417 1.00 78.56 179 SER A O 1
ATOM 1377 N N . VAL A 1 180 ? -13.147 20.506 2.827 1.00 79.31 180 VAL A N 1
ATOM 1378 C CA . VAL A 1 180 ? -13.022 21.429 1.686 1.00 79.31 180 VAL A CA 1
ATOM 1379 C C . VAL A 1 180 ? -14.012 22.595 1.784 1.00 79.31 180 VAL A C 1
ATOM 1381 O O . VAL A 1 180 ? -13.636 23.743 1.541 1.00 79.31 180 VAL A O 1
ATOM 1384 N N . ALA A 1 181 ? -15.271 22.334 2.145 1.00 80.62 181 ALA A N 1
ATOM 1385 C CA . ALA A 1 181 ? -16.269 23.389 2.323 1.00 80.62 181 ALA A CA 1
ATOM 1386 C C . ALA A 1 181 ? -15.888 24.352 3.460 1.00 80.62 181 ALA A C 1
ATOM 1388 O O . ALA A 1 181 ? -16.015 25.568 3.311 1.00 80.62 181 ALA A O 1
ATOM 1389 N N . PHE A 1 182 ? -15.372 23.821 4.570 1.00 76.44 182 PHE A N 1
ATOM 1390 C CA . PHE A 1 182 ? -14.924 24.613 5.711 1.00 76.44 182 PHE A CA 1
ATOM 1391 C C . PHE A 1 182 ? -13.679 25.444 5.379 1.00 76.44 182 PHE A C 1
ATOM 1393 O O . PHE A 1 182 ? -13.641 26.625 5.715 1.00 76.44 182 PHE A O 1
ATOM 1400 N N . SER A 1 183 ? -12.712 24.883 4.642 1.00 75.19 183 SER A N 1
ATOM 1401 C CA . SER A 1 183 ? -11.548 25.623 4.130 1.00 75.19 183 SER A CA 1
ATOM 1402 C C . SER A 1 183 ? -11.969 26.809 3.267 1.00 75.19 183 SER A C 1
ATOM 1404 O O . SER A 1 183 ? -11.465 27.915 3.450 1.00 75.19 183 SER A O 1
ATOM 1406 N N . LYS A 1 184 ? -12.936 26.607 2.360 1.00 80.06 184 LYS A N 1
ATOM 1407 C CA . LYS A 1 184 ? -13.485 27.689 1.528 1.00 80.06 184 LYS A CA 1
ATOM 1408 C C . LYS A 1 184 ? -14.160 28.764 2.379 1.00 80.06 184 LYS A C 1
ATOM 1410 O O . LYS A 1 184 ? -13.920 29.945 2.153 1.00 80.06 184 LYS A O 1
ATOM 1415 N N . LEU A 1 185 ? -14.959 28.366 3.372 1.00 79.06 185 LEU A N 1
ATOM 1416 C CA . LEU A 1 185 ? -15.626 29.292 4.290 1.00 79.06 185 LEU A CA 1
ATOM 1417 C C . LEU A 1 185 ? -14.612 30.139 5.075 1.00 79.06 185 LEU A C 1
ATOM 1419 O O . LEU A 1 185 ? -14.745 31.354 5.127 1.00 79.06 185 LEU A O 1
ATOM 1423 N N . ILE A 1 186 ? -13.584 29.514 5.651 1.00 76.19 186 ILE A N 1
ATOM 1424 C CA . ILE A 1 186 ? -12.494 30.205 6.356 1.00 76.19 186 ILE A CA 1
ATOM 1425 C C . ILE A 1 186 ? -11.772 31.181 5.418 1.00 76.19 186 ILE A C 1
ATOM 1427 O O . ILE A 1 186 ? -11.513 32.323 5.800 1.00 76.19 186 ILE A O 1
ATOM 1431 N N . GLY A 1 187 ? -11.492 30.749 4.184 1.00 77.62 187 GLY A N 1
ATOM 1432 C CA . GLY A 1 187 ? -10.875 31.582 3.154 1.00 77.62 187 GLY A CA 1
ATOM 1433 C C . GLY A 1 187 ? -11.687 32.840 2.835 1.00 77.62 187 GLY A C 1
ATOM 1434 O O . GLY A 1 187 ? -11.102 33.912 2.700 1.00 77.62 187 GLY A O 1
ATOM 1435 N N . LEU A 1 188 ? -13.025 32.750 2.812 1.00 81.19 188 LEU A N 1
ATOM 1436 C CA . LEU A 1 188 ? -13.905 33.917 2.632 1.00 81.19 188 LEU A CA 1
ATOM 1437 C C . LEU A 1 188 ? -13.748 34.965 3.743 1.00 81.19 188 LEU A C 1
ATOM 1439 O O . LEU A 1 188 ? -13.960 36.147 3.494 1.00 81.19 188 LEU A O 1
ATOM 1443 N N . PHE A 1 189 ? -13.356 34.557 4.951 1.00 82.44 189 PHE A N 1
ATOM 1444 C CA . PHE A 1 189 ? -13.108 35.469 6.070 1.00 82.44 189 PHE A CA 1
ATOM 1445 C C . PHE A 1 189 ? -11.668 36.005 6.118 1.00 82.44 189 PHE A C 1
ATOM 1447 O O . PHE A 1 189 ? -11.300 36.663 7.088 1.00 82.44 189 PHE A O 1
ATOM 1454 N N . GLY A 1 190 ? -10.831 35.713 5.113 1.00 77.56 190 GLY A N 1
ATOM 1455 C CA . GLY A 1 190 ? -9.418 36.111 5.105 1.00 77.56 190 GLY A CA 1
ATOM 1456 C C . GLY A 1 190 ? -8.578 35.419 6.184 1.00 77.56 190 GLY A C 1
ATOM 1457 O O . GLY A 1 190 ? -7.421 35.771 6.395 1.00 77.56 190 GLY A O 1
ATOM 1458 N N . LEU A 1 191 ? -9.135 34.409 6.857 1.00 72.00 191 LEU A N 1
ATOM 1459 C CA . LEU A 1 191 ? -8.475 33.635 7.906 1.00 72.00 191 LEU A CA 1
ATOM 1460 C C . LEU A 1 191 ? -7.637 32.508 7.287 1.00 72.00 191 LEU A C 1
ATOM 1462 O O . LEU A 1 191 ? -7.727 31.359 7.708 1.00 72.00 191 LEU A O 1
ATOM 1466 N N . GLY A 1 192 ? -6.858 32.813 6.247 1.00 55.66 192 GLY A N 1
ATOM 1467 C CA . GLY A 1 192 ? -6.001 31.856 5.547 1.00 55.66 192 GLY A CA 1
ATOM 1468 C C . GLY A 1 192 ? -4.827 31.423 6.417 1.00 55.66 192 GLY A C 1
ATOM 1469 O O . GLY A 1 192 ? -3.692 31.806 6.158 1.00 55.66 192 GLY A O 1
ATOM 1470 N N . ILE A 1 193 ? -5.086 30.661 7.477 1.00 54.31 193 ILE A N 1
ATOM 1471 C CA . ILE A 1 193 ? -4.034 30.217 8.380 1.00 54.31 193 ILE A CA 1
ATOM 1472 C C . ILE A 1 193 ? -3.440 28.909 7.850 1.00 54.31 193 ILE A C 1
ATOM 1474 O O . ILE A 1 193 ? -3.774 27.819 8.312 1.00 54.31 193 ILE A O 1
ATOM 1478 N N . ALA A 1 194 ? -2.557 29.042 6.855 1.00 53.56 194 ALA A N 1
ATOM 1479 C CA . ALA A 1 194 ? -1.781 27.944 6.267 1.00 53.56 194 ALA A CA 1
ATOM 1480 C C . ALA A 1 194 ? -0.994 27.143 7.323 1.00 53.56 194 ALA A C 1
ATOM 1482 O O . ALA A 1 194 ? -0.735 25.961 7.152 1.00 53.56 194 ALA A O 1
ATOM 1483 N N . GLU A 1 195 ? -0.662 27.770 8.453 1.00 42.59 195 GLU A N 1
ATOM 1484 C CA . GLU A 1 195 ? 0.098 27.147 9.540 1.00 42.59 195 GLU A CA 1
ATOM 1485 C C . GLU A 1 195 ? -0.729 26.204 10.436 1.00 42.59 195 GLU A C 1
ATOM 1487 O O . GLU A 1 195 ? -0.150 25.485 11.251 1.00 42.59 195 GLU A O 1
ATOM 1492 N N . TRP A 1 196 ? -2.068 26.218 10.351 1.00 46.66 196 TRP A N 1
ATOM 1493 C CA . TRP A 1 196 ? -2.918 25.552 11.353 1.00 46.66 196 TRP A CA 1
ATOM 1494 C C . TRP A 1 196 ? -3.546 24.253 10.867 1.00 46.66 196 TRP A C 1
ATOM 1496 O O . TRP A 1 196 ? -3.946 23.453 11.716 1.00 46.66 196 TRP A O 1
ATOM 1506 N N . ASP A 1 197 ? -3.663 24.055 9.548 1.00 54.19 197 ASP A N 1
ATOM 1507 C CA . ASP A 1 197 ? -4.276 22.878 8.906 1.00 54.19 197 ASP A CA 1
ATOM 1508 C C . ASP A 1 197 ? -5.530 22.353 9.636 1.00 54.19 197 ASP A C 1
ATOM 1510 O O . ASP A 1 197 ? -5.822 21.159 9.720 1.00 54.19 197 ASP A O 1
ATOM 1514 N N . PHE A 1 198 ? -6.307 23.268 10.224 1.00 47.28 198 PHE A N 1
ATOM 1515 C CA . PHE A 1 198 ? -7.484 22.924 11.014 1.00 47.28 198 PHE A CA 1
ATOM 1516 C C . PHE A 1 198 ? -8.520 22.127 10.200 1.00 47.28 198 PHE A C 1
ATOM 1518 O O . PHE A 1 198 ? -9.105 21.193 10.752 1.00 47.28 198 PHE A O 1
ATOM 1525 N N . PRO A 1 199 ? -8.734 22.401 8.895 1.00 52.22 199 PRO A N 1
ATOM 1526 C CA . PRO A 1 199 ? -9.582 21.561 8.055 1.00 52.22 199 PRO A CA 1
ATOM 1527 C C . PRO A 1 199 ? -9.107 20.103 7.959 1.00 52.22 199 PRO A C 1
ATOM 1529 O O . PRO A 1 199 ? -9.947 19.202 7.873 1.00 52.22 199 PRO A O 1
ATOM 1532 N N . GLU A 1 200 ? -7.803 19.828 8.047 1.00 56.91 200 GLU A N 1
ATOM 1533 C CA . GLU A 1 200 ? -7.285 18.455 8.065 1.00 56.91 200 GLU A CA 1
ATOM 1534 C C . GLU A 1 200 ? -7.610 17.712 9.367 1.00 56.91 200 GLU A C 1
ATOM 1536 O O . GLU A 1 200 ? -7.662 16.485 9.373 1.00 56.91 200 GLU A O 1
ATOM 1541 N N . LEU A 1 201 ? -7.910 18.413 10.471 1.00 57.06 201 LEU A N 1
ATOM 1542 C CA . LEU A 1 201 ? -8.372 17.771 11.714 1.00 57.06 201 LEU A CA 1
ATOM 1543 C C . LEU A 1 201 ? -9.735 17.091 11.555 1.00 57.06 201 LEU A C 1
ATOM 1545 O O . LEU A 1 201 ? -10.038 16.144 12.284 1.00 57.06 201 LEU A O 1
ATOM 1549 N N . ILE A 1 202 ? -10.564 17.594 10.636 1.00 64.38 202 ILE A N 1
ATOM 1550 C CA . ILE A 1 202 ? -11.875 17.018 10.310 1.00 64.38 202 ILE A CA 1
ATOM 1551 C C . ILE A 1 202 ? -11.712 15.849 9.335 1.00 64.38 202 ILE A C 1
ATOM 1553 O O . ILE A 1 202 ? -12.551 14.946 9.316 1.00 64.38 202 ILE A O 1
ATOM 1557 N N . ASN A 1 203 ? -10.625 15.830 8.561 1.00 67.88 203 ASN A N 1
ATOM 1558 C CA . ASN A 1 203 ? -10.318 14.732 7.664 1.00 67.88 203 ASN A CA 1
ATOM 1559 C C . ASN A 1 203 ? -9.864 13.508 8.477 1.00 67.88 203 ASN A C 1
ATOM 1561 O O . ASN A 1 203 ? -8.695 13.351 8.832 1.00 67.88 203 ASN A O 1
ATOM 1565 N N . LEU A 1 204 ? -10.817 12.638 8.822 1.00 73.56 204 LEU A N 1
ATOM 1566 C CA . LEU A 1 204 ? -10.520 11.398 9.529 1.00 73.56 204 LEU A CA 1
ATOM 1567 C C . LEU A 1 204 ? -9.809 10.438 8.567 1.00 73.56 204 LEU A C 1
ATOM 1569 O O . LEU A 1 204 ? -10.451 9.709 7.810 1.00 73.56 204 LEU A O 1
ATOM 1573 N N . SER A 1 205 ? -8.479 10.424 8.604 1.00 71.25 205 SER A N 1
ATOM 1574 C CA . SER A 1 205 ? -7.630 9.521 7.818 1.00 71.25 205 SER A CA 1
ATOM 1575 C C . SER A 1 205 ? -7.658 8.094 8.397 1.00 71.25 205 SER A C 1
ATOM 1577 O O . SER A 1 205 ? -6.680 7.598 8.949 1.00 71.25 205 SER A O 1
ATOM 1579 N N . ILE A 1 206 ? -8.820 7.436 8.339 1.00 73.94 206 ILE A N 1
ATOM 1580 C CA . ILE A 1 206 ? -9.037 6.031 8.714 1.00 73.94 206 ILE A CA 1
ATOM 1581 C C . ILE A 1 206 ? -9.270 5.218 7.444 1.00 73.94 206 ILE A C 1
ATOM 1583 O O . ILE A 1 206 ? -10.356 5.269 6.884 1.00 73.94 206 ILE A O 1
ATOM 1587 N N . GLY A 1 207 ? -8.279 4.431 7.030 1.00 66.56 207 GLY A N 1
ATOM 1588 C CA . GLY A 1 207 ? -8.295 3.736 5.737 1.00 66.56 207 GLY A CA 1
ATOM 1589 C C . GLY A 1 207 ? -7.385 4.381 4.690 1.00 66.56 207 GLY A C 1
ATOM 1590 O O . GLY A 1 207 ? -7.342 3.946 3.545 1.00 66.56 207 GLY A O 1
ATOM 1591 N N . GLY A 1 208 ? -6.619 5.401 5.092 1.00 60.88 208 GLY A N 1
ATOM 1592 C CA . GLY A 1 208 ? -5.618 6.039 4.245 1.00 60.88 208 GLY A CA 1
ATOM 1593 C C . GLY A 1 208 ? -4.330 5.228 4.063 1.00 60.88 208 GLY A C 1
ATOM 1594 O O . GLY A 1 208 ? -3.541 5.592 3.189 1.00 60.88 208 GLY A O 1
ATOM 1595 N N . LYS A 1 209 ? -4.075 4.149 4.829 1.00 57.97 209 LYS A N 1
ATOM 1596 C CA . LYS A 1 209 ? -2.792 3.431 4.717 1.00 57.97 209 LYS A CA 1
ATOM 1597 C C . LYS A 1 209 ? -2.672 2.770 3.348 1.00 57.97 209 LYS A C 1
ATOM 1599 O O . LYS A 1 209 ? -3.644 2.275 2.780 1.00 57.97 209 LYS A O 1
ATOM 1604 N N . ARG A 1 210 ? -1.462 2.828 2.789 1.00 53.12 210 ARG A N 1
ATOM 1605 C CA . ARG A 1 210 ? -1.187 2.468 1.392 1.00 53.12 210 ARG A CA 1
ATOM 1606 C C . ARG A 1 210 ? -1.266 0.963 1.101 1.00 53.12 210 ARG A C 1
ATOM 1608 O O . ARG A 1 210 ? -1.537 0.616 -0.040 1.00 53.12 210 ARG A O 1
ATOM 1615 N N . LEU A 1 211 ? -1.047 0.066 2.076 1.00 51.59 211 LEU A N 1
ATOM 1616 C CA . LEU A 1 211 ? -0.606 -1.299 1.749 1.00 51.59 211 LEU A CA 1
ATOM 1617 C C . LEU A 1 211 ? -1.114 -2.445 2.656 1.00 51.59 211 LEU A C 1
ATOM 1619 O O . LEU A 1 211 ? -0.953 -2.373 3.879 1.00 51.59 211 LEU A O 1
ATOM 1623 N N . PRO A 1 212 ? -1.608 -3.554 2.057 1.00 53.22 212 PRO A N 1
ATOM 1624 C CA . PRO A 1 212 ? -2.389 -3.589 0.820 1.00 53.22 212 PRO A CA 1
ATOM 1625 C C . PRO A 1 212 ? -3.775 -2.996 1.062 1.00 53.22 212 PRO A C 1
ATOM 1627 O O . PRO A 1 212 ? -4.452 -3.307 2.049 1.00 53.22 212 PRO A O 1
ATOM 1630 N N . ARG A 1 213 ? -4.225 -2.161 0.130 1.00 60.12 213 ARG A N 1
ATOM 1631 C CA . ARG A 1 213 ? -5.597 -1.662 0.145 1.00 60.12 213 ARG A CA 1
ATOM 1632 C C . ARG A 1 213 ? -6.569 -2.704 -0.427 1.00 60.12 213 ARG A C 1
ATOM 1634 O O . ARG A 1 213 ? -6.233 -3.298 -1.449 1.00 60.12 213 ARG A O 1
ATOM 1641 N N . PRO A 1 214 ? -7.756 -2.888 0.189 1.00 52.66 214 PRO A N 1
ATOM 1642 C CA . PRO A 1 214 ? -8.232 -2.134 1.335 1.00 52.66 214 PRO A CA 1
ATOM 1643 C C . PRO A 1 214 ? -7.849 -2.829 2.660 1.00 52.66 214 PRO A C 1
ATOM 1645 O O . PRO A 1 214 ? -8.152 -3.999 2.881 1.00 52.66 214 PRO A O 1
ATOM 1648 N N . PHE A 1 215 ? -7.251 -2.068 3.579 1.00 69.56 215 PHE A N 1
ATOM 1649 C CA . PHE A 1 215 ? -7.398 -2.227 5.034 1.00 69.56 215 PHE A CA 1
ATOM 1650 C C . PHE A 1 215 ? -6.818 -3.457 5.747 1.00 69.56 215 PHE A C 1
ATOM 1652 O O . PHE A 1 215 ? -7.138 -3.627 6.925 1.00 69.56 215 PHE A O 1
ATOM 1659 N N . ALA A 1 216 ? -5.993 -4.317 5.137 1.00 84.44 216 ALA A N 1
ATOM 1660 C CA . ALA A 1 216 ? -5.495 -5.509 5.851 1.00 84.44 216 ALA A CA 1
ATOM 1661 C C . ALA A 1 216 ? -4.809 -5.130 7.182 1.00 84.44 216 ALA A C 1
ATOM 1663 O O . ALA A 1 216 ? -5.133 -5.660 8.248 1.00 84.44 216 ALA A O 1
ATOM 1664 N N . THR A 1 217 ? -3.946 -4.117 7.132 1.00 86.75 217 THR A N 1
ATOM 1665 C CA . THR A 1 217 ? -3.246 -3.560 8.294 1.00 86.75 217 THR A CA 1
ATOM 1666 C C . THR A 1 217 ? -4.206 -2.891 9.291 1.00 86.75 217 THR A C 1
ATOM 1668 O O . THR A 1 217 ? -4.079 -3.066 10.508 1.00 86.75 217 THR A O 1
ATOM 1671 N N . GLU A 1 218 ? -5.204 -2.145 8.814 1.00 88.06 218 GLU A N 1
ATOM 1672 C CA . GLU A 1 218 ? -6.212 -1.490 9.652 1.00 88.06 218 GLU A CA 1
ATOM 1673 C C . GLU A 1 218 ? -7.142 -2.473 10.363 1.00 88.06 218 GLU A C 1
ATOM 1675 O O . GLU A 1 218 ? -7.508 -2.212 11.509 1.00 88.06 218 GLU A O 1
ATOM 1680 N N . ILE A 1 219 ? -7.486 -3.608 9.748 1.00 92.50 219 ILE A N 1
ATOM 1681 C CA . ILE A 1 219 ? -8.264 -4.670 10.402 1.00 92.50 219 ILE A CA 1
ATOM 1682 C C . ILE A 1 219 ? -7.527 -5.129 11.662 1.00 92.50 219 ILE A C 1
ATOM 1684 O O . ILE A 1 219 ? -8.123 -5.190 12.741 1.00 92.50 219 ILE A O 1
ATOM 1688 N N . PHE A 1 220 ? -6.219 -5.388 11.561 1.00 93.19 220 PHE A N 1
ATOM 1689 C CA . PHE A 1 220 ? -5.414 -5.792 12.715 1.00 93.19 220 PHE A CA 1
ATOM 1690 C C . PHE A 1 220 ? -5.359 -4.694 13.778 1.00 93.19 220 PHE A C 1
ATOM 1692 O O . PHE A 1 220 ? -5.595 -4.975 14.955 1.00 93.19 220 PHE A O 1
ATOM 1699 N N . LEU A 1 221 ? -5.146 -3.439 13.371 1.00 93.62 221 LEU A N 1
ATOM 1700 C CA . LEU A 1 221 ? -5.170 -2.283 14.272 1.00 93.62 221 LEU A CA 1
ATOM 1701 C C . LEU A 1 221 ? -6.509 -2.177 15.019 1.00 93.62 221 LEU A C 1
ATOM 1703 O O . LEU A 1 221 ? -6.518 -2.058 16.246 1.00 93.62 221 LEU A O 1
ATOM 1707 N N . MET A 1 222 ? -7.643 -2.257 14.316 1.00 94.69 222 MET A N 1
ATOM 1708 C CA . MET A 1 222 ? -8.979 -2.162 14.915 1.00 94.69 222 MET A CA 1
ATOM 1709 C C . MET A 1 222 ? -9.254 -3.318 15.879 1.00 94.69 222 MET A C 1
ATOM 1711 O O . MET A 1 222 ? -9.800 -3.097 16.963 1.00 94.69 222 MET A O 1
ATOM 1715 N N . LEU A 1 223 ? -8.842 -4.541 15.532 1.00 96.44 223 LEU A N 1
ATOM 1716 C CA . LEU A 1 223 ? -8.983 -5.707 16.406 1.00 96.44 223 LEU A CA 1
ATOM 1717 C C . LEU A 1 223 ? -8.109 -5.588 17.664 1.00 96.44 223 LEU A C 1
ATOM 1719 O O . LEU A 1 223 ? -8.583 -5.889 18.763 1.00 96.44 223 LEU A O 1
ATOM 1723 N N . ILE A 1 224 ? -6.872 -5.093 17.548 1.00 96.88 224 ILE A N 1
ATOM 1724 C CA . ILE A 1 224 ? -6.001 -4.820 18.704 1.00 96.88 224 ILE A CA 1
ATOM 1725 C C . ILE A 1 224 ? -6.631 -3.754 19.601 1.00 96.88 224 ILE A C 1
ATOM 1727 O O . ILE A 1 224 ? -6.754 -3.969 20.810 1.00 96.88 224 ILE A O 1
ATOM 1731 N N . LEU A 1 225 ? -7.101 -2.640 19.026 1.00 95.75 225 LEU A N 1
ATOM 1732 C CA . LEU A 1 225 ? -7.821 -1.610 19.776 1.00 95.75 225 LEU A CA 1
ATOM 1733 C C . LEU A 1 225 ? -9.060 -2.188 20.465 1.00 95.75 225 LEU A C 1
ATOM 1735 O O . LEU A 1 225 ? -9.304 -1.873 21.629 1.00 95.75 225 LEU A O 1
ATOM 1739 N N . TYR A 1 226 ? -9.805 -3.080 19.809 1.00 96.06 226 TYR A N 1
ATOM 1740 C CA . TYR A 1 226 ? -10.951 -3.760 20.412 1.00 96.06 226 TYR A CA 1
ATOM 1741 C C . TYR A 1 226 ? -10.521 -4.572 21.641 1.00 96.06 226 TYR A C 1
ATOM 1743 O O . TYR A 1 226 ? -11.129 -4.439 22.709 1.00 96.06 226 TYR A O 1
ATOM 1751 N N . PHE A 1 227 ? -9.445 -5.361 21.540 1.00 96.06 227 PHE A N 1
ATOM 1752 C CA . PHE A 1 227 ? -8.930 -6.138 22.668 1.00 96.06 227 PHE A CA 1
ATOM 1753 C C . PHE A 1 227 ? -8.410 -5.248 23.799 1.00 96.06 227 PHE A C 1
ATOM 1755 O O . PHE A 1 227 ? -8.683 -5.534 24.966 1.00 96.06 227 PHE A O 1
ATOM 1762 N N . PHE A 1 228 ? -7.726 -4.150 23.482 1.00 95.69 228 PHE A N 1
ATOM 1763 C CA . PHE A 1 228 ? -7.241 -3.191 24.474 1.00 95.69 228 PHE A CA 1
ATOM 1764 C C . PHE A 1 228 ? -8.373 -2.471 25.183 1.00 95.69 228 PHE A C 1
ATOM 1766 O O . PHE A 1 228 ? -8.347 -2.364 26.403 1.00 95.69 228 PHE A O 1
ATOM 1773 N N . VAL A 1 229 ? -9.404 -2.045 24.464 1.00 93.19 229 VAL A N 1
ATOM 1774 C CA . VAL A 1 229 ? -10.601 -1.422 25.043 1.00 93.19 229 VAL A CA 1
ATOM 1775 C C . VAL A 1 229 ? -11.336 -2.414 25.927 1.00 93.19 229 VAL A C 1
ATOM 1777 O O . VAL A 1 229 ? -11.738 -2.082 27.043 1.00 93.19 229 VAL A O 1
ATOM 1780 N N . ARG A 1 230 ? -11.486 -3.652 25.455 1.00 92.25 230 ARG A N 1
ATOM 1781 C CA . ARG A 1 230 ? -12.086 -4.729 26.234 1.00 92.25 230 ARG A CA 1
ATOM 1782 C C . ARG A 1 230 ? -11.300 -4.976 27.516 1.00 92.25 230 ARG A C 1
ATOM 1784 O O . ARG A 1 230 ? -11.920 -5.052 28.567 1.00 92.25 230 ARG A O 1
ATOM 1791 N N . GLN A 1 231 ? -9.972 -5.048 27.453 1.00 93.50 231 GLN A N 1
ATOM 1792 C CA . GLN A 1 231 ? -9.107 -5.216 28.624 1.00 93.50 231 GLN A CA 1
ATOM 1793 C C . GLN A 1 231 ? -9.073 -3.963 29.515 1.00 93.50 231 GLN A C 1
ATOM 1795 O O . GLN A 1 231 ? -8.940 -4.049 30.728 1.00 93.50 231 GLN A O 1
ATOM 1800 N N . TRP A 1 232 ? -9.250 -2.775 28.945 1.00 91.75 232 TRP A N 1
ATOM 1801 C CA . TRP A 1 232 ? -9.390 -1.532 29.699 1.00 91.75 232 TRP A CA 1
ATOM 1802 C C . TRP A 1 232 ? -10.705 -1.493 30.489 1.00 91.75 232 TRP A C 1
ATOM 1804 O O . TRP A 1 232 ? -10.788 -0.908 31.571 1.00 91.75 232 TRP A O 1
ATOM 1814 N N . GLN A 1 233 ? -11.756 -2.115 29.973 1.00 88.31 233 GLN A N 1
ATOM 1815 C CA . GLN A 1 233 ? -13.036 -2.236 30.669 1.00 88.31 233 GLN A CA 1
ATOM 1816 C C . GLN A 1 233 ? -13.023 -3.402 31.666 1.00 88.31 233 GLN A C 1
ATOM 1818 O O . GLN A 1 233 ? -13.456 -3.242 32.806 1.00 88.31 233 GLN A O 1
ATOM 1823 N N . ASP A 1 234 ? -12.486 -4.546 31.246 1.00 86.00 234 ASP A N 1
ATOM 1824 C CA . ASP A 1 234 ? -12.362 -5.770 32.028 1.00 86.00 234 ASP A CA 1
ATOM 1825 C C . ASP A 1 234 ? -11.153 -5.682 32.966 1.00 86.00 234 ASP A C 1
ATOM 1827 O O . ASP A 1 234 ? -10.008 -5.891 32.580 1.00 86.00 234 ASP A O 1
ATOM 1831 N N . ARG A 1 235 ? -11.404 -5.374 34.239 1.00 84.31 235 ARG A N 1
ATOM 1832 C CA . ARG A 1 235 ? -10.345 -5.233 35.252 1.00 84.31 235 ARG A CA 1
ATOM 1833 C C . ARG A 1 235 ? -9.716 -6.566 35.668 1.00 84.31 235 ARG A C 1
ATOM 1835 O O . ARG A 1 235 ? -8.853 -6.566 36.547 1.00 84.31 235 ARG A O 1
ATOM 1842 N N . ARG A 1 236 ? -10.162 -7.701 35.117 1.00 88.56 236 ARG A N 1
ATOM 1843 C CA . ARG A 1 236 ? -9.637 -9.030 35.453 1.00 88.56 236 ARG A CA 1
ATOM 1844 C C . ARG A 1 236 ? -8.257 -9.246 34.834 1.00 88.56 236 ARG A C 1
ATOM 1846 O O . ARG A 1 236 ? -7.903 -8.649 33.816 1.00 88.56 236 ARG A O 1
ATOM 1853 N N . ALA A 1 237 ? -7.485 -10.139 35.451 1.00 86.12 237 ALA A N 1
ATOM 1854 C CA . ALA A 1 237 ? -6.190 -10.543 34.925 1.00 86.12 237 ALA A CA 1
ATOM 1855 C C . ALA A 1 237 ? -6.346 -11.138 33.507 1.00 86.12 237 ALA A C 1
ATOM 1857 O O . ALA A 1 237 ? -7.185 -12.025 33.304 1.00 86.12 237 ALA A O 1
ATOM 1858 N N . PRO A 1 238 ? -5.562 -10.672 32.521 1.00 89.81 238 PRO A N 1
ATOM 1859 C CA . PRO A 1 238 ? -5.664 -11.156 31.157 1.00 89.81 238 PRO A CA 1
ATOM 1860 C C . PRO A 1 238 ? -5.166 -12.604 31.055 1.00 89.81 238 PRO A C 1
ATOM 1862 O O . PRO A 1 238 ? -4.262 -13.037 31.772 1.00 89.81 238 PRO A O 1
ATOM 1865 N N . THR A 1 239 ? -5.770 -13.374 30.151 1.00 93.56 239 THR A N 1
ATOM 1866 C CA . THR A 1 239 ? -5.464 -14.799 29.966 1.00 93.56 239 THR A CA 1
ATOM 1867 C C . THR A 1 239 ? -4.389 -15.021 28.903 1.00 93.56 239 THR A C 1
ATOM 1869 O O . THR A 1 239 ? -4.165 -14.167 28.045 1.00 93.56 239 THR A O 1
ATOM 1872 N N . ILE A 1 240 ? -3.782 -16.214 28.897 1.00 95.81 240 ILE A N 1
ATOM 1873 C CA . ILE A 1 240 ? -2.837 -16.632 27.847 1.00 95.81 240 ILE A CA 1
ATOM 1874 C C . ILE A 1 240 ? -3.461 -16.602 26.448 1.00 95.81 240 ILE A C 1
ATOM 1876 O O . ILE A 1 240 ? -2.815 -16.166 25.507 1.00 95.81 240 ILE A O 1
ATOM 1880 N N . LYS A 1 241 ? -4.745 -16.970 26.314 1.00 94.56 241 LYS A N 1
ATOM 1881 C CA . LYS A 1 241 ? -5.468 -16.936 25.031 1.00 94.56 241 LYS A CA 1
ATOM 1882 C C . LYS A 1 241 ? -5.609 -15.510 24.490 1.00 94.56 241 LYS A C 1
ATOM 1884 O O . LYS A 1 241 ? -5.448 -15.296 23.296 1.00 94.56 241 LYS A O 1
ATOM 1889 N N . ARG A 1 242 ? -5.895 -14.534 25.367 1.00 93.19 242 ARG A N 1
ATOM 1890 C CA . ARG A 1 242 ? -5.922 -13.110 24.985 1.00 93.19 242 ARG A CA 1
ATOM 1891 C C . ARG A 1 242 ? -4.529 -12.622 24.596 1.00 93.19 242 ARG A C 1
ATOM 1893 O O . ARG A 1 242 ? -4.414 -11.907 23.612 1.00 93.19 242 ARG A O 1
ATOM 1900 N N . GLY A 1 243 ? -3.507 -13.044 25.344 1.00 95.50 243 GLY A N 1
ATOM 1901 C CA . GLY A 1 243 ? -2.105 -12.794 25.011 1.00 95.50 243 GLY A CA 1
ATOM 1902 C C . GLY A 1 243 ? -1.778 -13.278 23.607 1.00 95.50 243 GLY A C 1
ATOM 1903 O O . GLY A 1 243 ? -1.378 -12.478 22.777 1.00 95.50 243 GLY A O 1
ATOM 1904 N N . LEU A 1 244 ? -2.055 -14.551 23.320 1.00 96.88 244 LEU A N 1
ATOM 1905 C CA . LEU A 1 244 ? -1.831 -15.172 22.016 1.00 96.88 244 LEU A CA 1
ATOM 1906 C C . LEU A 1 244 ? -2.521 -14.418 20.877 1.00 96.88 244 LEU A C 1
ATOM 1908 O O . LEU A 1 244 ? -1.870 -14.094 19.892 1.00 96.88 244 LEU A O 1
ATOM 1912 N N . ALA A 1 245 ? -3.806 -14.082 21.030 1.00 95.75 245 ALA A N 1
ATOM 1913 C CA . ALA A 1 245 ? -4.548 -13.341 20.011 1.00 95.75 245 ALA A CA 1
ATOM 1914 C C . ALA A 1 245 ? -3.948 -11.950 19.741 1.00 95.75 245 ALA A C 1
ATOM 1916 O O . ALA A 1 245 ? -3.742 -11.585 18.588 1.00 95.75 245 ALA A O 1
ATOM 1917 N N . VAL A 1 246 ? -3.631 -11.187 20.795 1.00 96.19 246 VAL A N 1
ATOM 1918 C CA . VAL A 1 246 ? -2.982 -9.874 20.650 1.00 96.19 246 VAL A CA 1
ATOM 1919 C C . VAL A 1 246 ? -1.589 -10.024 20.043 1.00 96.19 246 VAL A C 1
ATOM 1921 O O . VAL A 1 246 ? -1.233 -9.241 19.174 1.00 96.19 246 VAL A O 1
ATOM 1924 N N . GLY A 1 247 ? -0.823 -11.036 20.451 1.00 96.44 247 GLY A N 1
ATOM 1925 C CA . GLY A 1 247 ? 0.504 -11.313 19.912 1.00 96.44 247 GLY A CA 1
ATOM 1926 C C . GLY A 1 247 ? 0.484 -11.605 18.415 1.00 96.44 247 GLY A C 1
ATOM 1927 O O . GLY A 1 247 ? 1.240 -10.995 17.670 1.00 96.44 247 GLY A O 1
ATOM 1928 N N . VAL A 1 248 ? -0.433 -12.465 17.962 1.00 95.44 248 VAL A N 1
ATOM 1929 C CA . VAL A 1 248 ? -0.631 -12.753 16.531 1.00 95.44 248 VAL A CA 1
ATOM 1930 C C . VAL A 1 248 ? -0.963 -11.474 15.762 1.00 95.44 248 VAL A C 1
ATOM 1932 O O . VAL A 1 248 ? -0.313 -11.173 14.766 1.00 95.44 248 VAL A O 1
ATOM 1935 N N . LEU A 1 249 ? -1.926 -10.682 16.245 1.00 95.56 249 LEU A N 1
ATOM 1936 C CA . LEU A 1 249 ? -2.306 -9.430 15.586 1.00 95.56 249 LEU A CA 1
ATOM 1937 C C . LEU A 1 249 ? -1.161 -8.410 15.565 1.00 95.56 249 LEU A C 1
ATOM 1939 O O . LEU A 1 249 ? -0.995 -7.710 14.574 1.00 95.56 249 LEU A O 1
ATOM 1943 N N . MET A 1 250 ? -0.363 -8.329 16.632 1.00 94.75 250 MET A N 1
ATOM 1944 C CA . MET A 1 250 ? 0.805 -7.449 16.700 1.00 94.75 250 MET A CA 1
ATOM 1945 C C . MET A 1 250 ? 1.918 -7.913 15.753 1.00 94.75 250 MET A C 1
ATOM 1947 O O . MET A 1 250 ? 2.519 -7.074 15.094 1.00 94.75 250 MET A O 1
ATOM 1951 N N . GLY A 1 251 ? 2.159 -9.223 15.628 1.00 92.75 251 GLY A N 1
ATOM 1952 C CA . GLY A 1 251 ? 3.114 -9.779 14.661 1.00 92.75 251 GLY A CA 1
ATOM 1953 C C . GLY A 1 251 ? 2.701 -9.538 13.205 1.00 92.75 251 GLY A C 1
ATOM 1954 O O . GLY A 1 251 ? 3.552 -9.263 12.363 1.00 92.75 251 GLY A O 1
ATOM 1955 N N . LEU A 1 252 ? 1.394 -9.574 12.920 1.00 91.44 252 LEU A N 1
ATOM 1956 C CA . LEU A 1 252 ? 0.827 -9.184 11.624 1.00 91.44 252 LEU A CA 1
ATOM 1957 C C . LEU A 1 252 ? 0.941 -7.674 11.380 1.00 91.44 252 LEU A C 1
ATOM 1959 O O . LEU A 1 252 ? 1.359 -7.246 10.309 1.00 91.44 252 LEU A O 1
ATOM 1963 N N . LEU A 1 253 ? 0.611 -6.858 12.385 1.00 90.62 253 LEU A N 1
ATOM 1964 C CA . LEU A 1 253 ? 0.690 -5.401 12.298 1.00 90.62 253 LEU A CA 1
ATOM 1965 C C . LEU A 1 253 ? 2.128 -4.908 12.114 1.00 90.62 253 LEU A C 1
ATOM 1967 O O . LEU A 1 253 ? 2.336 -3.971 11.355 1.00 90.62 253 LEU A O 1
ATOM 1971 N N . MET A 1 254 ? 3.109 -5.542 12.764 1.00 88.25 254 MET A N 1
ATOM 1972 C CA . MET A 1 254 ? 4.534 -5.219 12.617 1.00 88.25 254 MET A CA 1
ATOM 1973 C C . MET A 1 254 ? 4.994 -5.304 11.159 1.00 88.25 254 MET A C 1
ATOM 1975 O O . MET A 1 254 ? 5.808 -4.495 10.734 1.00 88.25 254 MET A O 1
ATOM 1979 N N . GLN A 1 255 ? 4.433 -6.248 10.400 1.00 84.88 255 GLN A N 1
ATOM 1980 C CA . GLN A 1 255 ? 4.699 -6.401 8.973 1.00 84.88 255 GLN A CA 1
ATOM 1981 C C . GLN A 1 255 ? 3.897 -5.421 8.118 1.00 84.88 255 GLN A C 1
ATOM 1983 O O . GLN A 1 255 ? 4.248 -5.204 6.981 1.00 84.88 255 GLN A O 1
ATOM 1988 N N . GLY A 1 256 ? 2.799 -4.845 8.600 1.00 82.75 256 GLY A N 1
ATOM 1989 C CA . GLY A 1 256 ? 2.035 -3.866 7.820 1.00 82.75 256 GLY A CA 1
ATOM 1990 C C . GLY A 1 256 ? 2.515 -2.437 8.015 1.00 82.75 256 GLY A C 1
ATOM 1991 O O . GLY A 1 256 ? 2.649 -1.666 7.068 1.00 82.75 256 GLY A O 1
ATOM 1992 N N . ASP A 1 257 ? 2.715 -2.070 9.275 1.00 85.56 257 ASP A N 1
ATOM 1993 C CA . ASP A 1 257 ? 2.981 -0.706 9.696 1.00 85.56 257 ASP A CA 1
ATOM 1994 C C . ASP A 1 257 ? 3.749 -0.711 11.034 1.00 85.56 257 ASP A C 1
ATOM 1996 O O . ASP A 1 257 ? 3.136 -0.824 12.111 1.00 85.56 257 ASP A O 1
ATOM 2000 N N . PRO A 1 258 ? 5.088 -0.569 10.993 1.00 84.06 258 PRO A N 1
ATOM 2001 C CA . PRO A 1 258 ? 5.922 -0.618 12.190 1.00 84.06 258 PRO A CA 1
ATOM 2002 C C . PRO A 1 258 ? 5.627 0.532 13.164 1.00 84.06 258 PRO A C 1
ATOM 2004 O O . PRO A 1 258 ? 5.750 0.355 14.379 1.00 84.06 258 PRO A O 1
ATOM 2007 N N . TYR A 1 259 ? 5.164 1.685 12.669 1.00 85.81 259 TYR A N 1
ATOM 2008 C CA . TYR A 1 259 ? 4.805 2.823 13.514 1.00 85.81 259 TYR A CA 1
ATOM 2009 C C . TYR A 1 259 ? 3.537 2.540 14.320 1.00 85.81 259 TYR A C 1
ATOM 2011 O O . TYR A 1 259 ? 3.482 2.806 15.525 1.00 85.81 259 TYR A O 1
ATOM 2019 N N . SER A 1 260 ? 2.523 1.943 13.689 1.00 89.75 260 SER A N 1
ATOM 2020 C CA . SER A 1 260 ? 1.325 1.505 14.411 1.00 89.75 260 SER A CA 1
ATOM 2021 C C . SER A 1 260 ? 1.612 0.374 15.389 1.00 89.75 260 SER A C 1
ATOM 2023 O O . SER A 1 260 ? 1.029 0.357 16.476 1.00 89.75 260 SER A O 1
ATOM 2025 N N . PHE A 1 261 ? 2.521 -0.542 15.047 1.00 91.69 261 PHE A N 1
ATOM 2026 C CA . PHE A 1 261 ? 3.003 -1.558 15.982 1.00 91.69 261 PHE A CA 1
ATOM 2027 C C . PHE A 1 261 ? 3.641 -0.919 17.224 1.00 91.69 261 PHE A C 1
ATOM 2029 O O . PHE A 1 261 ? 3.260 -1.265 18.343 1.00 91.69 261 PHE A O 1
ATOM 2036 N N . ALA A 1 262 ? 4.534 0.063 17.058 1.00 90.56 262 ALA A N 1
ATOM 2037 C CA . ALA A 1 262 ? 5.147 0.776 18.180 1.00 90.56 262 ALA A CA 1
ATOM 2038 C C . ALA A 1 262 ? 4.101 1.521 19.034 1.00 90.56 262 ALA A C 1
ATOM 2040 O O . ALA A 1 262 ? 4.080 1.371 20.260 1.00 90.56 262 ALA A O 1
ATOM 2041 N N . ALA A 1 263 ? 3.177 2.251 18.400 1.00 91.81 263 ALA A N 1
ATOM 2042 C CA . ALA A 1 263 ? 2.101 2.970 19.086 1.00 91.81 263 ALA A CA 1
ATOM 2043 C C . ALA A 1 263 ? 1.210 2.032 19.919 1.00 91.81 263 ALA A C 1
ATOM 2045 O O . ALA A 1 263 ? 0.948 2.288 21.099 1.00 91.81 263 ALA A O 1
ATOM 2046 N N . LEU A 1 264 ? 0.763 0.915 19.335 1.00 95.44 264 LEU A N 1
ATOM 2047 C CA . LEU A 1 264 ? -0.058 -0.073 20.039 1.00 95.44 264 LEU A CA 1
ATOM 2048 C C . LEU A 1 264 ? 0.739 -0.861 21.078 1.00 95.44 264 LEU A C 1
ATOM 2050 O O . LEU A 1 264 ? 0.170 -1.242 22.098 1.00 95.44 264 LEU A O 1
ATOM 2054 N N . GLY A 1 265 ? 2.040 -1.067 20.880 1.00 95.00 265 GLY A N 1
ATOM 2055 C CA . GLY A 1 265 ? 2.920 -1.667 21.880 1.00 95.00 265 GLY A CA 1
ATOM 2056 C C . GLY A 1 265 ? 2.947 -0.827 23.154 1.00 95.00 265 GLY A C 1
ATOM 2057 O O . GLY A 1 265 ? 2.640 -1.331 24.237 1.00 95.00 265 GLY A O 1
ATOM 2058 N N . LEU A 1 266 ? 3.200 0.478 23.012 1.00 93.44 266 LEU A N 1
ATOM 2059 C CA . LEU A 1 266 ? 3.166 1.436 24.121 1.00 93.44 266 LEU A CA 1
ATOM 2060 C C . LEU A 1 266 ? 1.780 1.498 24.779 1.00 93.44 266 LEU A C 1
ATOM 2062 O O . LEU A 1 266 ? 1.672 1.428 26.006 1.00 93.44 266 LEU A O 1
ATOM 2066 N N . LEU A 1 267 ? 0.707 1.558 23.984 1.00 95.38 267 LEU A N 1
ATOM 2067 C CA . LEU A 1 267 ? -0.660 1.563 24.512 1.00 95.38 267 LEU A CA 1
ATOM 2068 C C . LEU A 1 267 ? -0.973 0.268 25.276 1.00 95.38 267 LEU A C 1
ATOM 2070 O O . LEU A 1 267 ? -1.584 0.310 26.345 1.00 95.38 267 LEU A O 1
ATOM 2074 N N . GLY A 1 268 ? -0.515 -0.874 24.766 1.00 95.31 268 GLY A N 1
ATOM 2075 C CA . GLY A 1 268 ? -0.627 -2.176 25.412 1.00 95.31 268 GLY A CA 1
ATOM 2076 C C . GLY A 1 268 ? 0.042 -2.193 26.785 1.00 95.31 268 GLY A C 1
ATOM 2077 O O . GLY A 1 268 ? -0.568 -2.657 27.749 1.00 95.31 268 GLY A O 1
ATOM 2078 N N . LEU A 1 269 ? 1.240 -1.611 26.914 1.00 93.88 269 LEU A N 1
ATOM 2079 C CA . LEU A 1 269 ? 1.921 -1.462 28.206 1.00 93.88 269 LEU A CA 1
ATOM 2080 C C . LEU A 1 269 ? 1.098 -0.622 29.195 1.00 93.88 269 LEU A C 1
ATOM 2082 O O . LEU A 1 269 ? 0.948 -1.024 30.349 1.00 93.88 269 LEU A O 1
ATOM 2086 N N . ILE A 1 270 ? 0.492 0.486 28.752 1.00 93.44 270 ILE A N 1
ATOM 2087 C CA . ILE A 1 270 ? -0.385 1.316 29.601 1.00 93.44 270 ILE A CA 1
ATOM 2088 C C . ILE A 1 270 ? -1.638 0.535 30.033 1.00 93.44 270 ILE A C 1
ATOM 2090 O O . ILE A 1 270 ? -2.031 0.574 31.205 1.00 93.44 270 ILE A O 1
ATOM 2094 N N . VAL A 1 271 ? -2.264 -0.209 29.115 1.00 93.56 271 VAL A N 1
ATOM 2095 C CA . VAL A 1 271 ? -3.437 -1.056 29.403 1.00 93.56 271 VAL A CA 1
ATOM 2096 C C . VAL A 1 271 ? -3.091 -2.143 30.427 1.00 93.56 271 VAL A C 1
ATOM 2098 O O . VAL A 1 271 ? -3.865 -2.382 31.364 1.00 93.56 271 VAL A O 1
ATOM 2101 N N . LEU A 1 272 ? -1.921 -2.776 30.296 1.00 92.19 272 LEU A N 1
ATOM 2102 C CA . LEU A 1 272 ? -1.431 -3.776 31.245 1.00 92.19 272 LEU A CA 1
ATOM 2103 C C . LEU A 1 272 ? -1.100 -3.159 32.602 1.00 92.19 272 LEU A C 1
ATOM 2105 O O . LEU A 1 272 ? -1.574 -3.682 33.607 1.00 92.19 272 LEU A O 1
ATOM 2109 N N . ALA A 1 273 ? -0.385 -2.033 32.649 1.00 91.38 273 ALA A N 1
ATOM 2110 C CA . ALA A 1 273 ? -0.052 -1.336 33.892 1.00 91.38 273 ALA A CA 1
ATOM 2111 C C . ALA A 1 273 ? -1.313 -0.933 34.671 1.00 91.38 273 ALA A C 1
ATOM 2113 O O . ALA A 1 273 ? -1.415 -1.165 35.878 1.00 91.38 273 ALA A O 1
ATOM 2114 N N . ARG A 1 274 ? -2.335 -0.418 33.975 1.00 91.19 274 ARG A N 1
ATOM 2115 C CA . ARG A 1 274 ? -3.637 -0.135 34.591 1.00 91.19 274 ARG A CA 1
ATOM 2116 C C . ARG A 1 274 ? -4.327 -1.405 35.084 1.00 91.19 274 ARG A C 1
ATOM 2118 O O . ARG A 1 274 ? -4.939 -1.394 36.143 1.00 91.19 274 ARG A O 1
ATOM 2125 N N . THR A 1 275 ? -4.270 -2.501 34.334 1.00 89.50 275 THR A N 1
ATOM 2126 C CA . THR A 1 275 ? -4.855 -3.771 34.794 1.00 89.50 275 THR A CA 1
ATOM 2127 C C . THR A 1 275 ? -4.128 -4.288 36.038 1.00 89.50 275 THR A C 1
ATOM 2129 O O . THR A 1 275 ? -4.767 -4.704 37.003 1.00 89.50 275 THR A O 1
ATOM 2132 N N . MET A 1 276 ? -2.797 -4.209 36.044 1.00 89.25 276 MET A N 1
ATOM 2133 C CA . MET A 1 276 ? -1.948 -4.577 37.172 1.00 89.25 276 MET A CA 1
ATOM 2134 C C . MET A 1 276 ? -2.281 -3.754 38.413 1.00 89.25 276 MET A C 1
ATOM 2136 O O . MET A 1 276 ? -2.418 -4.340 39.484 1.00 89.25 276 MET A O 1
ATOM 2140 N N . SER A 1 277 ? -2.504 -2.443 38.291 1.00 91.19 277 SER A N 1
ATOM 2141 C CA . SER A 1 277 ? -2.866 -1.613 39.446 1.00 91.19 277 SER A CA 1
ATOM 2142 C C . SER A 1 277 ? -4.187 -2.050 40.099 1.00 91.19 277 SER A C 1
ATOM 2144 O O . SER A 1 277 ? -4.296 -2.036 41.325 1.00 91.19 277 SER A O 1
ATOM 2146 N N . PHE A 1 278 ? -5.153 -2.560 39.323 1.00 87.94 278 PHE A N 1
ATOM 2147 C CA . PHE A 1 278 ? -6.370 -3.189 39.863 1.00 87.94 278 PHE A CA 1
ATOM 2148 C C . PHE A 1 278 ? -6.146 -4.602 40.424 1.00 87.94 278 PHE A C 1
ATOM 2150 O O . PHE A 1 278 ? -6.912 -5.054 41.273 1.00 87.94 278 PHE A O 1
ATOM 2157 N N . GLN A 1 279 ? -5.101 -5.299 39.980 1.00 88.50 279 GLN A N 1
ATOM 2158 C CA . GLN A 1 279 ? -4.749 -6.667 40.380 1.00 88.50 279 GLN A CA 1
ATOM 2159 C C . GLN A 1 279 ? -3.619 -6.717 41.424 1.00 88.50 279 GLN A C 1
ATOM 2161 O O . GLN A 1 279 ? -2.906 -7.717 41.517 1.00 88.50 279 GLN A O 1
ATOM 2166 N N . LYS A 1 280 ? -3.446 -5.652 42.222 1.00 91.62 280 LYS A N 1
ATOM 2167 C CA . LYS A 1 280 ? -2.383 -5.533 43.242 1.00 91.62 280 LYS A CA 1
ATOM 2168 C C . LYS A 1 280 ? -0.975 -5.747 42.666 1.00 91.62 280 LYS A C 1
ATOM 2170 O O . LYS A 1 280 ? -0.151 -6.425 43.268 1.00 91.62 280 LYS A O 1
ATOM 2175 N N . TRP A 1 281 ? -0.734 -5.215 41.471 1.00 89.81 281 TRP A N 1
ATOM 2176 C CA . TRP A 1 281 ? 0.534 -5.286 40.742 1.00 89.81 281 TRP A CA 1
ATOM 2177 C C . TRP A 1 281 ? 1.027 -6.702 40.410 1.00 89.81 281 TRP A C 1
ATOM 2179 O O . TRP A 1 281 ? 2.201 -6.898 40.106 1.00 89.81 281 TRP A O 1
ATOM 2189 N N . LYS A 1 282 ? 0.132 -7.700 40.388 1.00 89.19 282 LYS A N 1
ATOM 2190 C CA . LYS A 1 282 ? 0.469 -9.041 39.893 1.00 89.19 282 LYS A CA 1
ATOM 2191 C C . LYS A 1 282 ? 0.837 -8.984 38.412 1.00 89.19 282 LYS A C 1
ATOM 2193 O O . LYS A 1 282 ? 0.009 -8.610 37.581 1.00 89.19 282 LYS A O 1
ATOM 2198 N N . VAL A 1 283 ? 2.060 -9.398 38.087 1.00 89.88 283 VAL A N 1
ATOM 2199 C CA . VAL A 1 283 ? 2.563 -9.441 36.709 1.00 89.88 283 VAL A CA 1
ATOM 2200 C C . VAL A 1 283 ? 1.724 -10.423 35.878 1.00 89.88 283 VAL A C 1
ATOM 2202 O O . VAL A 1 283 ? 1.607 -11.596 36.250 1.00 89.88 283 VAL A O 1
ATOM 2205 N N . PRO A 1 284 ? 1.145 -9.997 34.739 1.00 91.38 284 PRO A N 1
ATOM 2206 C CA . PRO A 1 284 ? 0.305 -10.840 33.896 1.00 91.38 284 PRO A CA 1
ATOM 2207 C C . PRO A 1 284 ? 1.153 -11.748 32.987 1.00 91.38 284 PRO A C 1
ATOM 2209 O O . PRO A 1 284 ? 0.999 -11.743 31.767 1.00 91.38 284 PRO A O 1
ATOM 2212 N N . TRP A 1 285 ? 2.049 -12.553 33.570 1.00 93.75 285 TRP A N 1
ATOM 2213 C CA . TRP A 1 285 ? 3.025 -13.366 32.827 1.00 93.75 285 TRP A CA 1
ATOM 2214 C C . TRP A 1 285 ? 2.371 -14.298 31.799 1.00 93.75 285 TRP A C 1
ATOM 2216 O O . TRP A 1 285 ? 2.910 -14.487 30.718 1.00 93.75 285 TRP A O 1
ATOM 2226 N N . ARG A 1 286 ? 1.171 -14.825 32.090 1.00 93.75 286 ARG A N 1
ATOM 2227 C CA . ARG A 1 286 ? 0.410 -15.676 31.157 1.00 93.75 286 ARG A CA 1
ATOM 2228 C C . ARG A 1 286 ? 0.043 -14.936 29.878 1.00 93.75 286 ARG A C 1
ATOM 2230 O O . ARG A 1 286 ? 0.124 -15.510 28.799 1.00 93.75 286 ARG A O 1
ATOM 2237 N N . PHE A 1 287 ? -0.375 -13.677 30.001 1.00 94.19 287 PHE A N 1
ATOM 2238 C CA . PHE A 1 287 ? -0.655 -12.834 28.845 1.00 94.19 287 PHE A CA 1
ATOM 2239 C C . PHE A 1 287 ? 0.632 -12.533 28.078 1.00 94.19 287 PHE A C 1
ATOM 2241 O O . PHE A 1 287 ? 0.643 -12.702 26.866 1.00 94.19 287 PHE A O 1
ATOM 2248 N N . GLY A 1 288 ? 1.711 -12.166 28.780 1.00 94.06 288 GLY A N 1
ATOM 2249 C CA . GLY A 1 288 ? 3.016 -11.908 28.164 1.00 94.06 288 GLY A CA 1
ATOM 2250 C C . GLY A 1 288 ? 3.556 -13.113 27.387 1.00 94.06 288 GLY A C 1
ATOM 2251 O O . GLY A 1 288 ? 3.918 -12.971 26.227 1.00 94.06 288 GLY A O 1
ATOM 2252 N N . ALA A 1 289 ? 3.516 -14.309 27.980 1.00 96.31 289 ALA A N 1
ATOM 2253 C CA . ALA A 1 289 ? 3.923 -15.553 27.329 1.00 96.31 289 ALA A CA 1
ATOM 2254 C C . ALA A 1 289 ? 3.066 -15.860 26.094 1.00 96.31 289 ALA A C 1
ATOM 2256 O O . ALA A 1 289 ? 3.601 -16.169 25.035 1.00 96.31 289 ALA A O 1
ATOM 2257 N N . GLY A 1 290 ? 1.739 -15.718 26.204 1.00 96.75 290 GLY A N 1
ATOM 2258 C CA . GLY A 1 290 ? 0.846 -15.864 25.055 1.00 96.75 290 GLY A CA 1
ATOM 2259 C C . GLY A 1 290 ? 1.181 -14.873 23.940 1.00 96.75 290 GLY A C 1
ATOM 2260 O O . GLY A 1 290 ? 1.289 -15.276 22.788 1.00 96.75 290 GLY A O 1
ATOM 2261 N N . ALA A 1 291 ? 1.382 -13.597 24.279 1.00 96.06 291 ALA A N 1
ATOM 2262 C CA . ALA A 1 291 ? 1.715 -12.555 23.313 1.00 96.06 291 ALA A CA 1
ATOM 2263 C C . ALA A 1 291 ? 3.050 -12.822 22.616 1.00 96.06 291 ALA A C 1
ATOM 2265 O O . ALA A 1 291 ? 3.114 -12.719 21.396 1.00 96.06 291 ALA A O 1
ATOM 2266 N N . LEU A 1 292 ? 4.075 -13.238 23.363 1.00 95.62 292 LEU A N 1
ATOM 2267 C CA . LEU A 1 292 ? 5.368 -13.618 22.802 1.00 95.62 292 LEU A CA 1
ATOM 2268 C C . LEU A 1 292 ? 5.228 -14.791 21.826 1.00 95.62 292 LEU A C 1
ATOM 2270 O O . LEU A 1 292 ? 5.687 -14.686 20.697 1.00 95.62 292 LEU A O 1
ATOM 2274 N N . ILE A 1 293 ? 4.524 -15.860 22.218 1.00 96.50 293 ILE A N 1
ATOM 2275 C CA . ILE A 1 293 ? 4.252 -17.000 21.329 1.00 96.50 293 ILE A CA 1
ATOM 2276 C C . ILE A 1 293 ? 3.534 -16.525 20.059 1.00 96.50 293 ILE A C 1
ATOM 2278 O O . ILE A 1 293 ? 3.933 -16.891 18.961 1.00 96.50 293 ILE A O 1
ATOM 2282 N N . GLY A 1 294 ? 2.505 -15.684 20.191 1.00 95.19 294 GLY A N 1
ATOM 2283 C CA . GLY A 1 294 ? 1.741 -15.179 19.049 1.00 95.19 294 GLY A CA 1
ATOM 2284 C C . GLY A 1 294 ? 2.570 -14.334 18.084 1.00 95.19 294 GLY A C 1
ATOM 2285 O O . GLY A 1 294 ? 2.490 -14.552 16.876 1.00 95.19 294 GLY A O 1
ATOM 2286 N N . VAL A 1 295 ? 3.384 -13.410 18.609 1.00 93.94 295 VAL A N 1
ATOM 2287 C CA . VAL A 1 295 ? 4.292 -12.591 17.790 1.00 93.94 295 VAL A CA 1
ATOM 2288 C C . VAL A 1 295 ? 5.322 -13.479 17.107 1.00 93.94 295 VAL A C 1
ATOM 2290 O O . VAL A 1 295 ? 5.522 -13.329 15.912 1.00 93.94 295 VAL A O 1
ATOM 2293 N N . THR A 1 296 ? 5.937 -14.433 17.809 1.00 92.38 296 THR A N 1
ATOM 2294 C CA . THR A 1 296 ? 6.939 -15.323 17.207 1.00 92.38 296 THR A CA 1
ATOM 2295 C C . THR A 1 296 ? 6.329 -16.218 16.127 1.00 92.38 296 THR A C 1
ATOM 2297 O O . THR A 1 296 ? 6.917 -16.360 15.062 1.00 92.38 296 THR A O 1
ATOM 2300 N N . LEU A 1 297 ? 5.131 -16.772 16.345 1.00 91.69 297 LEU A N 1
ATOM 2301 C CA . LEU A 1 297 ? 4.473 -17.678 15.391 1.00 91.69 297 LEU A CA 1
ATOM 2302 C C . LEU A 1 297 ? 4.200 -17.046 14.024 1.00 91.69 297 LEU A C 1
ATOM 2304 O O . LEU A 1 297 ? 4.241 -17.748 13.020 1.00 91.69 297 LEU A O 1
ATOM 2308 N N . VAL A 1 298 ? 3.906 -15.746 13.979 1.00 90.62 298 VAL A N 1
ATOM 2309 C CA . VAL A 1 298 ? 3.525 -15.061 12.730 1.00 90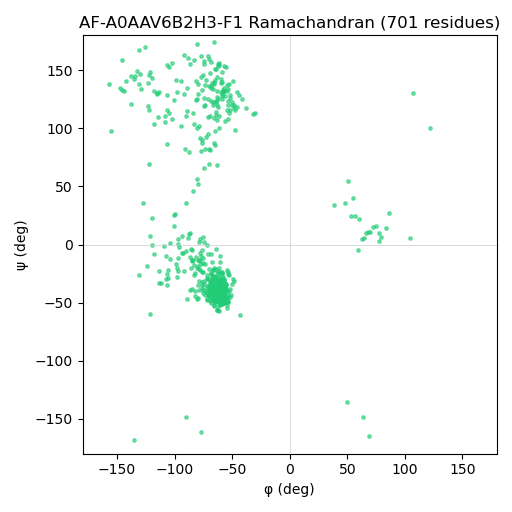.62 298 VAL A CA 1
ATOM 2310 C C . VAL A 1 298 ? 4.564 -14.029 12.285 1.00 90.62 298 VAL A C 1
ATOM 2312 O O . VAL A 1 298 ? 4.654 -13.703 11.106 1.00 90.62 298 VAL A O 1
ATOM 2315 N N . GLY A 1 299 ? 5.382 -13.539 13.212 1.00 86.38 299 GLY A N 1
ATOM 2316 C CA . GLY A 1 299 ? 6.439 -12.561 12.975 1.00 86.38 299 GLY A CA 1
ATOM 2317 C C . GLY A 1 299 ? 7.816 -13.162 12.692 1.00 86.38 299 GLY A C 1
ATOM 2318 O O . GLY A 1 299 ? 8.712 -12.405 12.334 1.00 86.38 299 GLY A O 1
ATOM 2319 N N . TRP A 1 300 ? 8.026 -14.480 12.817 1.00 87.38 300 TRP A N 1
ATOM 2320 C CA . TRP A 1 300 ? 9.340 -15.084 12.535 1.00 87.38 300 TRP A CA 1
ATOM 2321 C C . TRP A 1 300 ? 9.811 -14.837 11.095 1.00 87.38 300 TRP A C 1
ATOM 2323 O O . TRP A 1 300 ? 11.000 -14.614 10.889 1.00 87.38 300 TRP A O 1
ATOM 2333 N N . TYR A 1 301 ? 8.898 -14.820 10.114 1.00 83.44 301 TYR A N 1
ATOM 2334 C CA . TYR A 1 301 ? 9.251 -14.554 8.716 1.00 83.44 301 TYR A CA 1
ATOM 2335 C C . TYR A 1 301 ? 9.867 -13.161 8.553 1.00 83.44 301 TYR A C 1
ATOM 2337 O O . TYR A 1 301 ? 10.884 -13.019 7.887 1.00 83.44 301 TYR A O 1
ATOM 2345 N N . PHE A 1 302 ? 9.329 -12.154 9.249 1.00 83.25 302 PHE A N 1
ATOM 2346 C CA . PHE A 1 302 ? 9.905 -10.808 9.267 1.00 83.25 302 PHE A CA 1
ATOM 2347 C C . PHE A 1 302 ? 11.322 -10.790 9.853 1.00 83.25 302 PHE A C 1
ATOM 2349 O O . PHE A 1 302 ? 12.177 -10.048 9.386 1.00 83.25 302 PHE A O 1
ATOM 2356 N N . VAL A 1 303 ? 11.599 -11.621 10.863 1.00 83.94 303 VAL A N 1
ATOM 2357 C CA . VAL A 1 303 ? 12.955 -11.752 11.421 1.00 83.94 303 VAL A CA 1
ATOM 2358 C C . VAL A 1 303 ? 13.899 -12.389 10.401 1.00 83.94 303 VAL A C 1
ATOM 2360 O O . VAL A 1 303 ? 15.003 -11.893 10.212 1.00 83.94 303 VAL A O 1
ATOM 2363 N N . VAL A 1 304 ? 13.466 -13.451 9.716 1.00 85.94 304 VAL A N 1
ATOM 2364 C CA . VAL A 1 304 ? 14.251 -14.091 8.645 1.00 85.94 304 VAL A CA 1
ATOM 2365 C C . VAL A 1 304 ? 14.529 -13.108 7.512 1.00 85.94 304 VAL A C 1
ATOM 2367 O O . VAL A 1 304 ? 15.665 -12.995 7.065 1.00 85.94 304 VAL A O 1
ATOM 2370 N N . GLN A 1 305 ? 13.517 -12.347 7.109 1.00 83.38 305 GLN A N 1
ATOM 2371 C CA . GLN A 1 305 ? 13.629 -11.280 6.127 1.00 83.38 305 GLN A CA 1
ATOM 2372 C C . GLN A 1 305 ? 14.630 -10.211 6.557 1.00 83.38 305 GLN A C 1
ATOM 2374 O O . GLN A 1 305 ? 15.565 -9.931 5.819 1.00 83.38 305 GLN A O 1
ATOM 2379 N N . LEU A 1 306 ? 14.510 -9.682 7.774 1.00 81.38 306 LEU A N 1
ATOM 2380 C CA . LEU A 1 306 ? 15.424 -8.663 8.290 1.00 81.38 306 LEU A CA 1
ATOM 2381 C C . LEU A 1 306 ? 16.883 -9.145 8.347 1.00 81.38 306 LEU A C 1
ATOM 2383 O O . LEU A 1 306 ? 17.796 -8.349 8.150 1.00 81.38 306 LEU A O 1
ATOM 2387 N N . LEU A 1 307 ? 17.104 -10.430 8.639 1.00 85.50 307 LEU A N 1
ATOM 2388 C CA . LEU A 1 307 ? 18.442 -11.022 8.728 1.00 85.50 307 LEU A CA 1
ATOM 2389 C C . LEU A 1 307 ? 19.021 -11.433 7.366 1.00 85.50 307 LEU A C 1
ATOM 2391 O O . LEU A 1 307 ? 20.240 -11.515 7.241 1.00 85.50 307 LEU A O 1
ATOM 2395 N N . GLY A 1 308 ? 18.172 -11.726 6.379 1.00 85.50 308 GLY A N 1
ATOM 2396 C CA . GLY A 1 308 ? 18.578 -12.244 5.069 1.00 85.50 308 GLY A CA 1
ATOM 2397 C C . GLY A 1 308 ? 18.464 -11.255 3.906 1.00 85.50 308 GLY A C 1
ATOM 2398 O O . GLY A 1 308 ? 18.938 -11.555 2.813 1.00 85.50 308 GLY A O 1
ATOM 2399 N N . GLN A 1 309 ? 17.837 -10.095 4.111 1.00 84.94 309 GLN A N 1
ATOM 2400 C CA . GLN A 1 309 ? 17.682 -9.064 3.088 1.00 84.94 309 GLN A CA 1
ATOM 2401 C C . GLN A 1 309 ? 19.017 -8.356 2.810 1.00 84.94 309 GLN A C 1
ATOM 2403 O O . GLN A 1 309 ? 19.784 -8.048 3.724 1.00 84.94 309 GLN A O 1
ATOM 2408 N N . ASN A 1 310 ? 19.270 -8.047 1.535 1.00 85.19 310 ASN A N 1
ATOM 2409 C CA . ASN A 1 310 ? 20.395 -7.210 1.125 1.00 85.19 310 ASN A CA 1
ATOM 2410 C C . ASN A 1 310 ? 20.309 -5.831 1.815 1.00 85.19 310 ASN A C 1
ATOM 2412 O O . ASN A 1 310 ? 19.252 -5.194 1.806 1.00 85.19 310 ASN A O 1
ATOM 2416 N N . SER A 1 311 ? 21.413 -5.354 2.399 1.00 84.75 311 SER A N 1
ATOM 2417 C CA . SER A 1 311 ? 21.463 -4.059 3.089 1.00 84.75 311 SER A CA 1
ATOM 2418 C C . SER A 1 311 ? 21.038 -2.886 2.205 1.00 84.75 311 SER A C 1
ATOM 2420 O O . SER A 1 311 ? 20.419 -1.949 2.711 1.00 84.75 311 SER A O 1
ATOM 2422 N N . ASP A 1 312 ? 21.315 -2.956 0.903 1.00 85.81 312 ASP A N 1
ATOM 2423 C CA . ASP A 1 312 ? 20.959 -1.918 -0.066 1.00 85.81 312 ASP A CA 1
ATOM 2424 C C . ASP A 1 312 ? 19.439 -1.834 -0.229 1.00 85.81 312 ASP A C 1
ATOM 2426 O O . ASP A 1 312 ? 18.860 -0.749 -0.218 1.00 85.81 312 ASP A O 1
ATOM 2430 N N . SER A 1 313 ? 18.758 -2.985 -0.258 1.00 82.81 313 SER A N 1
ATOM 2431 C CA . SER A 1 313 ? 17.295 -3.048 -0.347 1.00 82.81 313 SER A CA 1
ATOM 2432 C C . SER A 1 313 ? 16.631 -2.313 0.825 1.00 82.81 313 SER A C 1
ATOM 2434 O O . SER A 1 313 ? 15.688 -1.549 0.621 1.00 82.81 313 SER A O 1
ATOM 2436 N N . ALA A 1 314 ? 17.168 -2.439 2.044 1.00 79.56 314 ALA A N 1
ATOM 2437 C CA . ALA A 1 314 ? 16.669 -1.690 3.198 1.00 79.56 314 ALA A CA 1
ATOM 2438 C C . ALA A 1 314 ? 16.779 -0.164 2.996 1.00 79.56 314 ALA A C 1
ATOM 2440 O O . ALA A 1 314 ? 15.832 0.570 3.295 1.00 79.56 314 ALA A O 1
ATOM 2441 N N . VAL A 1 315 ? 17.904 0.317 2.455 1.00 80.69 315 VAL A N 1
ATOM 2442 C CA . VAL A 1 315 ? 18.109 1.744 2.148 1.00 80.69 315 VAL A CA 1
ATOM 2443 C C . VAL A 1 315 ? 17.132 2.213 1.071 1.00 80.69 315 VAL A C 1
ATOM 2445 O O . VAL A 1 315 ? 16.495 3.249 1.259 1.00 80.69 315 VAL A O 1
ATOM 2448 N N . ARG A 1 316 ? 16.921 1.429 0.004 1.00 81.31 316 ARG A N 1
ATOM 2449 C CA . ARG A 1 316 ? 15.940 1.731 -1.058 1.00 81.31 316 ARG A CA 1
ATOM 2450 C C . ARG A 1 316 ? 14.504 1.827 -0.532 1.00 81.31 316 ARG A C 1
ATOM 2452 O O . ARG A 1 316 ? 13.739 2.667 -1.003 1.00 81.31 316 ARG A O 1
ATOM 2459 N N . PHE A 1 317 ? 14.166 1.056 0.507 1.00 72.62 317 PHE A N 1
ATOM 2460 C CA . PHE A 1 317 ? 12.893 1.160 1.233 1.00 72.62 317 PHE A CA 1
ATOM 2461 C C . PHE A 1 317 ? 12.791 2.351 2.189 1.00 72.62 317 PHE A C 1
ATOM 2463 O O . PHE A 1 317 ? 11.728 2.582 2.768 1.00 72.62 317 PHE A O 1
ATOM 2470 N N . GLY A 1 318 ? 13.861 3.120 2.360 1.00 71.44 318 GLY A N 1
ATOM 2471 C CA . GLY A 1 318 ? 13.887 4.318 3.188 1.00 71.44 318 GLY A CA 1
ATOM 2472 C C . GLY A 1 318 ? 14.183 4.046 4.645 1.00 71.44 318 GLY A C 1
ATOM 2473 O O . GLY A 1 318 ? 13.751 4.832 5.489 1.00 71.44 318 GLY A O 1
ATOM 2474 N N . LEU A 1 319 ? 14.905 2.958 4.943 1.00 75.81 319 LEU A N 1
ATOM 2475 C CA . LEU A 1 319 ? 15.632 2.809 6.202 1.00 75.81 319 LEU A CA 1
ATOM 2476 C C . LEU A 1 319 ? 16.907 3.652 6.150 1.00 75.81 319 LEU A C 1
ATOM 2478 O O . LEU A 1 319 ? 17.978 3.183 5.768 1.00 75.81 319 LEU A O 1
ATOM 2482 N N . ALA A 1 320 ? 16.780 4.897 6.587 1.00 73.81 320 ALA A N 1
ATOM 2483 C CA . ALA A 1 320 ? 17.879 5.842 6.678 1.00 73.81 320 ALA A CA 1
ATOM 2484 C C . ALA A 1 320 ? 18.424 5.922 8.116 1.00 73.81 320 ALA A C 1
ATOM 2486 O O . ALA A 1 320 ? 17.640 5.893 9.076 1.00 73.81 320 ALA A O 1
ATOM 2487 N N . PRO A 1 321 ? 19.751 6.043 8.315 1.00 74.44 321 PRO A N 1
ATOM 2488 C CA . PRO A 1 321 ? 20.294 6.411 9.616 1.00 74.44 321 PRO A CA 1
ATOM 2489 C C . PRO A 1 321 ? 19.748 7.783 10.028 1.00 74.44 321 PRO A C 1
ATOM 2491 O O . PRO A 1 321 ? 19.767 8.729 9.245 1.00 74.44 321 PRO A O 1
ATOM 2494 N N . TYR A 1 322 ? 19.256 7.885 11.264 1.00 72.25 322 TYR A N 1
ATOM 2495 C CA . TYR A 1 322 ? 18.692 9.127 11.791 1.00 72.25 322 TYR A CA 1
ATOM 2496 C C . TYR A 1 322 ? 19.442 9.525 13.069 1.00 72.25 322 TYR A C 1
ATOM 2498 O O . TYR A 1 322 ? 19.441 8.750 14.035 1.00 72.25 322 TYR A O 1
ATOM 2506 N N . PRO A 1 323 ? 20.102 10.700 13.117 1.00 70.88 323 PRO A N 1
ATOM 2507 C CA . PRO A 1 323 ? 20.884 11.101 14.281 1.00 70.88 323 PRO A CA 1
ATOM 2508 C C . PRO A 1 323 ? 20.019 11.161 15.541 1.00 70.88 323 PRO A C 1
ATOM 2510 O O . PRO A 1 323 ? 18.993 11.841 15.576 1.00 70.88 323 PRO A O 1
ATOM 2513 N N . ARG A 1 324 ? 20.451 10.492 16.618 1.00 72.94 324 ARG A N 1
ATOM 2514 C CA . ARG A 1 324 ? 19.713 10.495 17.896 1.00 72.94 324 ARG A CA 1
ATOM 2515 C C . ARG A 1 324 ? 19.550 11.900 18.484 1.00 72.94 324 ARG A C 1
ATOM 2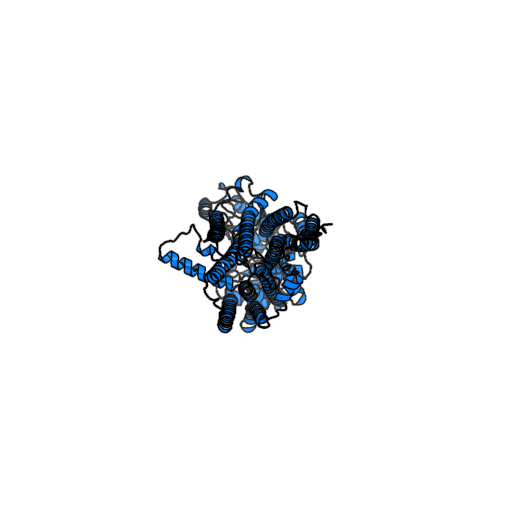517 O O . ARG A 1 324 ? 18.546 12.173 19.137 1.00 72.94 324 ARG A O 1
ATOM 2524 N N . SER A 1 325 ? 20.496 12.797 18.203 1.00 69.38 325 SER A N 1
ATOM 2525 C CA . SER A 1 325 ? 20.430 14.222 18.554 1.00 69.38 325 SER A CA 1
ATOM 2526 C C . SER A 1 325 ? 19.220 14.940 17.947 1.00 69.38 325 SER A C 1
ATOM 2528 O O . SER A 1 325 ? 18.743 15.917 18.516 1.00 69.38 325 SER A O 1
ATOM 2530 N N . ASN A 1 326 ? 18.685 14.430 16.833 1.00 65.50 326 ASN A N 1
ATOM 2531 C CA . ASN A 1 326 ? 17.590 15.042 16.082 1.00 65.50 326 ASN A CA 1
ATOM 2532 C C . ASN A 1 326 ? 16.215 14.438 16.437 1.00 65.50 326 ASN A C 1
ATOM 2534 O O . ASN A 1 326 ? 15.217 14.798 15.815 1.00 65.50 326 ASN A O 1
ATOM 2538 N N . ILE A 1 327 ? 16.135 13.529 17.424 1.00 67.44 327 ILE A N 1
ATOM 2539 C CA . ILE A 1 327 ? 14.881 12.860 17.828 1.00 67.44 327 ILE A CA 1
ATOM 2540 C C . ILE A 1 327 ? 13.964 13.787 18.643 1.00 67.44 327 ILE A C 1
ATOM 2542 O O . ILE A 1 327 ? 12.752 13.788 18.447 1.00 67.44 327 ILE A O 1
ATOM 2546 N N . LEU A 1 328 ? 14.522 14.564 19.575 1.00 58.19 328 LEU A N 1
ATOM 2547 C CA . LEU A 1 328 ? 13.749 15.454 20.452 1.00 58.19 328 LEU A CA 1
ATOM 2548 C C . LEU A 1 328 ? 13.175 16.700 19.742 1.00 58.19 328 LEU A C 1
ATOM 2550 O O . LEU A 1 328 ? 12.053 17.077 20.076 1.00 58.19 328 LEU A O 1
ATOM 2554 N N . PRO A 1 329 ? 13.860 17.326 18.761 1.00 54.25 329 PRO A N 1
ATOM 2555 C CA . PRO A 1 329 ? 13.314 18.453 18.008 1.00 54.25 329 PRO A CA 1
ATOM 2556 C C . PRO A 1 329 ? 12.545 18.031 16.739 1.00 54.25 329 PRO A C 1
ATOM 2558 O O . PRO A 1 329 ? 12.619 18.744 15.739 1.00 54.25 329 PRO A O 1
ATOM 2561 N N . LEU A 1 330 ? 11.812 16.904 16.741 1.00 56.84 330 LEU A N 1
ATOM 2562 C CA . LEU A 1 330 ? 10.868 16.595 15.653 1.00 56.84 330 LEU A CA 1
ATOM 2563 C C . LEU A 1 330 ? 9.800 17.710 15.617 1.00 56.84 330 LEU A C 1
ATOM 2565 O O . LEU A 1 330 ? 9.034 17.847 16.576 1.00 56.84 330 LEU A O 1
ATOM 2569 N N . PRO A 1 331 ? 9.786 18.573 14.587 1.00 47.06 331 PRO A N 1
ATOM 2570 C CA . PRO A 1 331 ? 9.042 19.823 14.632 1.00 47.06 331 PRO A CA 1
ATOM 2571 C C . PRO A 1 331 ? 7.551 19.631 14.335 1.00 47.06 331 PRO A C 1
ATOM 2573 O O . PRO A 1 331 ? 7.111 18.564 13.918 1.00 47.06 331 PRO A O 1
ATOM 2576 N N . HIS A 1 332 ? 6.828 20.738 14.533 1.00 51.88 332 HIS A N 1
ATOM 2577 C CA . HIS A 1 332 ? 5.397 21.022 14.364 1.00 51.88 332 HIS A CA 1
ATOM 2578 C C . HIS A 1 332 ? 4.607 21.156 15.674 1.00 51.88 332 HIS A C 1
ATOM 2580 O O . HIS A 1 332 ? 4.642 20.322 16.576 1.00 51.88 332 HIS A O 1
ATOM 2586 N N . TYR A 1 333 ? 3.842 22.249 15.736 1.00 43.09 333 TYR A N 1
ATOM 2587 C CA . TYR A 1 333 ? 2.865 22.561 16.778 1.00 43.09 333 TYR A CA 1
ATOM 2588 C C . TYR A 1 333 ? 1.559 21.769 16.612 1.00 43.09 333 TYR A C 1
ATOM 2590 O O . TYR A 1 333 ? 0.808 21.642 17.572 1.00 43.09 333 TYR A O 1
ATOM 2598 N N . GLY A 1 334 ? 1.296 21.182 15.436 1.00 48.38 334 GLY A N 1
ATOM 2599 C CA . GLY A 1 334 ? 0.086 20.400 15.144 1.00 48.38 334 GLY A CA 1
ATOM 2600 C C . GLY A 1 334 ? -0.179 19.253 16.133 1.00 48.38 334 GLY A C 1
ATOM 2601 O O . GLY A 1 334 ? -1.290 19.160 16.658 1.00 48.38 334 GLY A O 1
ATOM 2602 N N . PRO A 1 335 ? 0.814 18.413 16.482 1.00 55.00 335 PRO A N 1
ATOM 2603 C CA . PRO A 1 335 ? 0.655 17.389 17.511 1.00 55.00 335 PRO A CA 1
ATOM 2604 C C . PRO A 1 335 ? 0.368 17.962 18.901 1.00 55.00 335 PRO A C 1
ATOM 2606 O O . PRO A 1 335 ? -0.474 17.419 19.615 1.00 55.00 335 PRO A O 1
ATOM 2609 N N . TRP A 1 336 ? 1.011 19.076 19.267 1.00 57.88 336 TRP A N 1
ATOM 2610 C CA . TRP A 1 336 ? 0.785 19.760 20.542 1.00 57.88 336 TRP A CA 1
ATOM 2611 C C . TRP A 1 336 ? -0.596 20.394 20.608 1.00 57.88 336 TRP A C 1
ATOM 2613 O O . TRP A 1 336 ? -1.248 20.264 21.635 1.00 57.88 336 TRP A O 1
ATOM 2623 N N . LEU A 1 337 ? -1.073 21.000 19.519 1.00 53.72 337 LEU A N 1
ATOM 2624 C CA . LEU A 1 337 ? -2.418 21.551 19.387 1.00 53.72 337 LEU A CA 1
ATOM 2625 C C . LEU A 1 337 ? -3.470 20.443 19.434 1.00 53.72 337 LEU A C 1
ATOM 2627 O O . LEU A 1 337 ? -4.467 20.588 20.130 1.00 53.72 337 LEU A O 1
ATOM 2631 N N . ARG A 1 338 ? -3.244 19.310 18.760 1.00 56.50 338 ARG A N 1
ATOM 2632 C CA . ARG A 1 338 ? -4.131 18.136 18.819 1.00 56.50 338 ARG A CA 1
ATOM 2633 C C . ARG A 1 338 ? -4.160 17.529 20.219 1.00 56.50 338 ARG A C 1
ATOM 2635 O O . ARG A 1 338 ? -5.234 17.209 20.723 1.00 56.50 338 ARG A O 1
ATOM 2642 N N . LEU A 1 339 ? -3.003 17.407 20.871 1.00 63.31 339 LEU A N 1
ATOM 2643 C CA . LEU A 1 339 ? -2.896 16.934 22.250 1.00 63.31 339 LEU A CA 1
ATOM 2644 C C . LEU A 1 339 ? -3.544 17.926 23.223 1.00 63.31 339 LEU A C 1
ATOM 2646 O O . LEU A 1 339 ? -4.259 17.497 24.124 1.00 63.31 339 LEU A O 1
ATOM 2650 N N . TRP A 1 340 ? -3.385 19.231 23.001 1.00 64.00 340 TRP A N 1
ATOM 2651 C CA . TRP A 1 340 ? -4.085 20.295 23.722 1.00 64.00 340 TRP A CA 1
ATOM 2652 C C . TRP A 1 340 ? -5.587 20.221 23.514 1.00 64.00 340 TRP A C 1
ATOM 2654 O O . TRP A 1 340 ? -6.319 20.265 24.487 1.00 64.00 340 TRP A O 1
ATOM 2664 N N . LEU A 1 341 ? -6.061 20.052 22.283 1.00 61.09 341 LEU A N 1
ATOM 2665 C CA . LEU A 1 341 ? -7.478 19.961 21.949 1.00 61.09 341 LEU A CA 1
ATOM 2666 C C . LEU A 1 341 ? -8.100 18.727 22.603 1.00 61.09 341 LEU A C 1
ATOM 2668 O O . LEU A 1 341 ? -9.132 18.836 23.259 1.00 61.09 341 LEU A O 1
ATOM 2672 N N . ILE A 1 342 ? -7.431 17.574 22.534 1.00 62.41 342 ILE A N 1
ATOM 2673 C CA . ILE A 1 342 ? -7.834 16.358 23.251 1.00 62.41 342 ILE A CA 1
ATOM 2674 C C 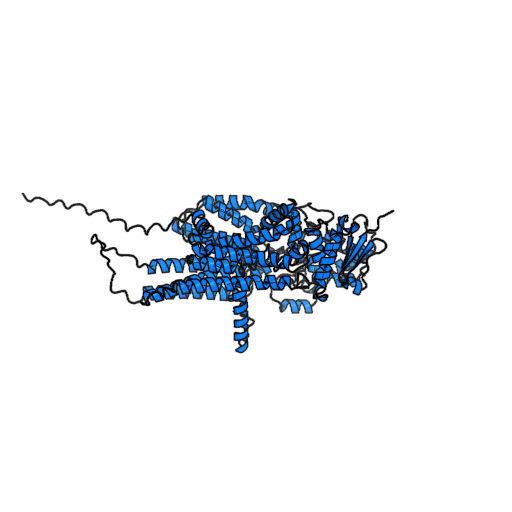. ILE A 1 342 ? -7.812 16.584 24.764 1.00 62.41 342 ILE A C 1
ATOM 2676 O O . ILE A 1 342 ? -8.752 16.191 25.451 1.00 62.41 342 ILE A O 1
ATOM 2680 N N . THR A 1 343 ? -6.785 17.243 25.294 1.00 72.56 343 THR A N 1
ATOM 2681 C CA . THR A 1 343 ? -6.681 17.571 26.722 1.00 72.56 343 THR A CA 1
ATOM 2682 C C . THR A 1 343 ? -7.803 18.514 27.146 1.00 72.56 343 THR A C 1
ATOM 2684 O O . THR A 1 343 ? -8.453 18.264 28.155 1.00 72.56 343 THR A O 1
ATOM 2687 N N . CYS A 1 344 ? -8.119 19.527 26.344 1.00 68.94 344 CYS A N 1
ATOM 2688 C CA . CYS A 1 344 ? -9.257 20.417 26.520 1.00 68.94 344 CYS A CA 1
ATOM 2689 C C . CYS A 1 344 ? -10.567 19.633 26.481 1.00 68.94 344 CYS A C 1
ATOM 2691 O O . CYS A 1 344 ? -11.386 19.818 27.370 1.00 68.94 344 CYS A O 1
ATOM 2693 N N . PHE A 1 345 ? -10.757 18.700 25.544 1.00 64.75 345 PHE A N 1
ATOM 2694 C CA . PHE A 1 345 ? -11.923 17.810 25.529 1.00 64.75 345 PHE A CA 1
ATOM 2695 C C . PHE A 1 345 ? -12.017 16.976 26.809 1.00 64.75 345 PHE A C 1
ATOM 2697 O O . PHE A 1 345 ? -13.086 16.891 27.414 1.00 64.75 345 PHE A O 1
ATOM 2704 N N . VAL A 1 346 ? -10.905 16.391 27.261 1.00 70.19 346 VAL A N 1
ATOM 2705 C CA . VAL A 1 346 ? -10.830 15.630 28.517 1.00 70.19 346 VAL A CA 1
ATOM 2706 C C . VAL A 1 346 ? -11.193 16.523 29.704 1.00 70.19 346 VAL A C 1
ATOM 2708 O O . VAL A 1 346 ? -11.995 16.110 30.544 1.00 70.19 346 VAL A O 1
ATOM 2711 N N . ILE A 1 347 ? -10.653 17.744 29.763 1.00 72.44 347 ILE A N 1
ATOM 2712 C CA . ILE A 1 347 ? -10.930 18.742 30.801 1.00 72.44 347 ILE A CA 1
ATOM 2713 C C . ILE A 1 347 ? -12.396 19.159 30.757 1.00 72.44 347 ILE A C 1
ATOM 2715 O O . ILE A 1 347 ? -13.042 19.109 31.793 1.00 72.44 347 ILE A O 1
ATOM 2719 N N . VAL A 1 348 ? -12.954 19.499 29.593 1.00 69.56 348 VAL A N 1
ATOM 2720 C CA . VAL A 1 348 ? -14.367 19.868 29.414 1.00 69.56 348 VAL A CA 1
ATOM 2721 C C . VAL A 1 348 ? -15.268 18.736 29.884 1.00 69.56 348 VAL A C 1
ATOM 2723 O O . VAL A 1 348 ? -16.170 18.970 30.686 1.00 69.56 348 VAL A O 1
ATOM 2726 N N . ILE A 1 349 ? -14.991 17.492 29.480 1.00 66.25 349 ILE A N 1
ATOM 2727 C CA . ILE A 1 349 ? -15.717 16.319 29.977 1.00 66.25 349 ILE A CA 1
ATOM 2728 C C . ILE A 1 349 ? -15.601 16.248 31.504 1.00 66.25 349 ILE A C 1
ATOM 2730 O O . ILE A 1 349 ? -16.615 16.076 32.176 1.00 66.25 349 ILE A O 1
ATOM 2734 N N . ARG A 1 350 ? -14.405 16.432 32.077 1.00 71.25 350 ARG A N 1
ATOM 2735 C CA . ARG A 1 350 ? -14.188 16.430 33.535 1.00 71.25 350 ARG A CA 1
ATOM 2736 C C . ARG A 1 350 ? -14.912 17.566 34.258 1.00 71.25 350 ARG A C 1
ATOM 2738 O O . ARG A 1 350 ? -15.442 17.341 35.340 1.00 71.25 350 ARG A O 1
ATOM 2745 N N . VAL A 1 351 ? -14.943 18.764 33.689 1.00 67.50 351 VAL A N 1
ATOM 2746 C CA . VAL A 1 351 ? -15.605 19.943 34.254 1.00 67.50 351 VAL A CA 1
ATOM 2747 C C . VAL A 1 351 ? -17.115 19.759 34.197 1.00 67.50 351 VAL A C 1
ATOM 2749 O O . VAL A 1 351 ? -17.778 19.992 35.200 1.00 67.50 351 VAL A O 1
ATOM 2752 N N . LEU A 1 352 ? -17.665 19.264 33.085 1.00 66.06 352 LEU A N 1
ATOM 2753 C CA . LEU A 1 352 ? -19.082 18.902 32.980 1.00 66.06 352 LEU A CA 1
ATOM 2754 C C . LEU A 1 352 ? -19.452 17.796 33.980 1.00 66.06 352 LEU A C 1
ATOM 2756 O O . LEU A 1 352 ? -20.493 17.873 34.631 1.00 66.06 352 LEU A O 1
ATOM 2760 N N . VAL A 1 353 ? -18.574 16.801 34.155 1.00 62.25 353 VAL A N 1
ATOM 2761 C CA . VAL A 1 353 ? -18.694 15.750 35.181 1.00 62.25 353 VAL A CA 1
ATOM 2762 C C . VAL A 1 353 ? -18.718 16.360 36.587 1.00 62.25 353 VAL A C 1
ATOM 2764 O O . VAL A 1 353 ? -19.597 16.034 37.381 1.00 62.25 353 VAL A O 1
ATOM 2767 N N . HIS A 1 354 ? -17.774 17.248 36.898 1.00 67.44 354 HIS A N 1
ATOM 2768 C CA . HIS A 1 354 ? -17.593 17.816 38.232 1.00 67.44 354 HIS A CA 1
ATOM 2769 C C . HIS A 1 354 ? -18.674 18.844 38.589 1.00 67.44 354 HIS A C 1
ATOM 2771 O O . HIS A 1 354 ? -19.262 18.761 39.663 1.00 67.44 354 HIS A O 1
ATOM 2777 N N . ARG A 1 355 ? -19.032 19.750 37.667 1.00 63.47 355 ARG A N 1
ATOM 2778 C CA . ARG A 1 355 ? -20.160 20.683 37.837 1.00 63.47 355 ARG A CA 1
ATOM 2779 C C . ARG A 1 355 ? -21.471 19.947 38.093 1.00 63.47 355 ARG A C 1
ATOM 2781 O O . ARG A 1 355 ? -22.298 20.449 38.835 1.00 63.47 355 ARG A O 1
ATOM 2788 N N . ARG A 1 356 ? -21.653 18.741 37.545 1.00 59.22 356 ARG A N 1
ATOM 2789 C CA . ARG A 1 356 ? -22.811 17.888 37.857 1.00 59.22 356 ARG A CA 1
ATOM 2790 C C . ARG A 1 356 ? -22.727 17.191 39.209 1.00 59.22 356 ARG A C 1
ATOM 2792 O O . ARG A 1 356 ? -23.762 17.011 39.834 1.00 59.22 356 ARG A O 1
ATOM 2799 N N . GLN A 1 357 ? -21.531 16.833 39.674 1.00 60.38 357 GLN A N 1
ATOM 2800 C CA . GLN A 1 357 ? -21.341 16.375 41.057 1.00 60.38 357 GLN A CA 1
ATOM 2801 C C . GLN A 1 357 ? -21.648 17.478 42.078 1.00 60.38 357 GLN A C 1
ATOM 2803 O O . GLN A 1 357 ? -22.086 17.171 43.181 1.00 60.38 357 GLN A O 1
ATOM 2808 N N . MET A 1 358 ? -21.412 18.736 41.697 1.00 53.19 358 MET A N 1
ATOM 2809 C CA . MET A 1 358 ? -21.576 19.930 42.534 1.00 53.19 358 MET A CA 1
ATOM 2810 C C . MET A 1 358 ? -22.919 20.652 42.328 1.00 53.19 358 MET A C 1
ATOM 2812 O O . MET A 1 358 ? -23.254 21.532 43.117 1.00 53.19 358 MET A O 1
ATOM 2816 N N . GLY A 1 359 ? -23.680 20.304 41.281 1.00 54.06 359 GLY A N 1
ATOM 2817 C CA . GLY A 1 359 ? -25.044 20.793 41.060 1.00 54.06 359 GLY A CA 1
ATOM 2818 C C . GLY A 1 359 ? -25.916 20.490 42.279 1.00 54.06 359 GLY A C 1
ATOM 2819 O O . GLY A 1 359 ? -25.579 19.557 43.014 1.00 54.06 359 GLY A O 1
ATOM 2820 N N . PRO A 1 360 ? -26.976 21.289 42.529 1.00 45.97 360 PRO A N 1
ATOM 2821 C CA . PRO A 1 360 ? -27.677 21.318 43.809 1.00 45.97 360 PRO A CA 1
ATOM 2822 C C . PRO A 1 360 ? -27.917 19.890 44.265 1.00 45.97 360 PRO A C 1
ATOM 2824 O O . PRO A 1 360 ? -28.542 19.120 43.530 1.00 45.97 360 PRO A O 1
ATOM 2827 N N . LYS A 1 361 ? -27.328 19.535 45.424 1.00 49.09 361 LYS A N 1
ATOM 2828 C CA . LYS A 1 361 ? -27.552 18.246 46.086 1.00 49.09 361 LYS A CA 1
ATOM 2829 C C . LYS A 1 361 ? -29.028 17.942 45.879 1.00 49.09 361 LYS A C 1
ATOM 2831 O O . LYS A 1 361 ? -29.825 18.768 46.328 1.00 49.09 361 LYS A O 1
ATOM 2836 N N . PRO A 1 362 ? -29.412 16.857 45.181 1.00 49.44 362 PRO A N 1
ATOM 2837 C CA . PRO A 1 362 ? -30.803 16.468 45.177 1.00 49.44 362 PRO A CA 1
ATOM 2838 C C . PRO A 1 362 ? -31.150 16.297 46.649 1.00 49.44 362 PRO A C 1
ATOM 2840 O O . PRO A 1 362 ? -30.662 15.394 47.326 1.00 49.44 362 PRO A O 1
ATOM 2843 N N . SER A 1 363 ? -31.909 17.250 47.173 1.00 45.50 363 SER A N 1
ATOM 2844 C CA . SER A 1 363 ? -32.373 17.284 48.551 1.00 45.50 363 SER A CA 1
ATOM 2845 C C . SER A 1 363 ? -33.301 16.101 48.844 1.00 45.50 363 SER A C 1
ATOM 2847 O O . SER A 1 363 ? -33.661 15.878 49.991 1.00 45.50 363 SER A O 1
ATOM 2849 N N . GLY A 1 364 ? -33.614 15.279 47.838 1.00 49.09 364 GLY A N 1
ATOM 2850 C CA . GLY A 1 364 ? -34.077 13.913 48.006 1.00 49.09 364 GLY A CA 1
ATOM 2851 C C . GLY A 1 364 ? -32.957 12.913 47.735 1.00 49.09 364 GLY A C 1
ATOM 2852 O O . GLY A 1 364 ? -32.622 12.636 46.583 1.00 49.09 364 GLY A O 1
ATOM 2853 N N . VAL A 1 365 ? -32.448 12.276 48.790 1.00 51.25 365 VAL A N 1
ATOM 2854 C CA . VAL A 1 365 ? -32.067 10.865 48.677 1.00 51.25 365 VAL A CA 1
ATOM 2855 C C . VAL A 1 365 ? -33.318 10.164 48.153 1.00 51.25 365 VAL A C 1
ATOM 2857 O O . VAL A 1 365 ? -34.310 10.085 48.871 1.00 51.25 365 VAL A O 1
ATOM 2860 N N . ILE A 1 366 ? -33.320 9.729 46.891 1.00 50.44 366 ILE A N 1
ATOM 2861 C CA . ILE A 1 366 ? -34.392 8.879 46.365 1.00 50.44 366 ILE A CA 1
ATOM 2862 C C . ILE A 1 366 ? -34.211 7.520 47.045 1.00 50.44 366 ILE A C 1
ATOM 2864 O O . ILE A 1 366 ? -33.553 6.619 46.528 1.00 50.44 366 ILE A O 1
ATOM 2868 N N . SER A 1 367 ? -34.715 7.408 48.270 1.00 51.94 367 SER A N 1
ATOM 2869 C CA . SER A 1 367 ? -34.860 6.155 48.986 1.00 51.94 367 SER A CA 1
ATOM 2870 C C . SER A 1 367 ? -36.058 5.434 48.386 1.00 51.94 367 SER A C 1
ATOM 2872 O O . SER A 1 367 ? -37.189 5.557 48.850 1.00 51.94 367 SER A O 1
ATOM 2874 N N . HIS A 1 368 ? -35.827 4.662 47.327 1.00 52.84 368 HIS A N 1
ATOM 2875 C CA . HIS A 1 368 ? -36.802 3.645 46.971 1.00 52.84 368 HIS A CA 1
ATOM 2876 C C . HIS A 1 368 ? -36.752 2.566 48.056 1.00 52.84 368 HIS A C 1
ATOM 2878 O O . HIS A 1 368 ? -35.756 1.852 48.196 1.00 52.84 368 HIS A O 1
ATOM 2884 N N . ARG A 1 369 ? -37.821 2.483 48.855 1.00 57.66 369 ARG A N 1
ATOM 2885 C CA . ARG A 1 369 ? -38.146 1.247 49.565 1.00 57.66 369 ARG A CA 1
ATOM 2886 C C . ARG A 1 369 ? -38.533 0.233 48.502 1.00 57.66 369 ARG A C 1
ATOM 2888 O O . ARG A 1 369 ? -39.469 0.475 47.739 1.00 57.66 369 ARG A O 1
ATOM 2895 N N . ASP A 1 370 ? -37.797 -0.864 48.429 1.00 65.75 370 ASP A N 1
ATOM 2896 C CA . ASP A 1 370 ? -38.282 -2.020 47.688 1.00 65.75 370 ASP A CA 1
ATOM 2897 C C . ASP A 1 370 ? -39.531 -2.606 48.381 1.00 65.75 370 ASP A C 1
ATOM 2899 O O . ASP A 1 370 ? -39.927 -2.185 49.474 1.00 65.75 370 ASP A O 1
ATOM 2903 N N . SER A 1 371 ? -40.164 -3.600 47.760 1.00 64.19 371 SER A N 1
ATOM 2904 C CA . SER A 1 371 ? -41.336 -4.291 48.314 1.00 64.19 371 SER A CA 1
ATOM 2905 C C . SER A 1 371 ? -41.080 -4.990 49.660 1.00 64.19 371 SER A C 1
ATOM 2907 O O . SER A 1 371 ? -42.031 -5.429 50.298 1.00 64.19 371 SER A O 1
ATOM 2909 N N . SER A 1 372 ? -39.823 -5.088 50.110 1.00 70.50 372 SER A N 1
ATOM 2910 C CA . SER A 1 372 ? -39.439 -5.626 51.421 1.00 70.50 372 SER A CA 1
ATOM 2911 C C . SER A 1 372 ? -39.220 -4.541 52.488 1.00 70.50 372 SER A C 1
ATOM 2913 O O . SER A 1 372 ? -38.917 -4.855 53.636 1.00 70.50 372 SER A O 1
ATOM 2915 N N . GLY A 1 373 ? -39.400 -3.259 52.143 1.00 71.56 373 GLY A N 1
ATOM 2916 C CA . GLY A 1 373 ? -39.180 -2.127 53.048 1.00 71.56 373 GLY A CA 1
ATOM 2917 C C . GLY A 1 373 ? -37.707 -1.741 53.213 1.00 71.56 373 GLY A C 1
ATOM 2918 O O . GLY A 1 373 ? -37.400 -0.844 54.009 1.00 71.56 373 GLY A O 1
ATOM 2919 N N . THR A 1 374 ? -36.810 -2.364 52.446 1.00 63.00 374 THR A N 1
ATOM 2920 C CA . THR A 1 374 ? -35.371 -2.115 52.504 1.00 63.00 374 THR A CA 1
ATOM 2921 C C . THR A 1 374 ? -35.049 -0.869 51.686 1.00 63.00 374 THR A C 1
ATOM 2923 O O . THR A 1 374 ? -35.411 -0.755 50.514 1.00 63.00 374 THR A O 1
ATOM 2926 N N . VAL A 1 375 ? -34.397 0.109 52.318 1.00 58.00 375 VAL A N 1
ATOM 2927 C CA . VAL A 1 375 ? -33.951 1.330 51.640 1.00 58.00 375 VAL A CA 1
ATOM 2928 C C . VAL A 1 375 ? -32.680 1.000 50.869 1.00 58.00 375 VAL A C 1
ATOM 2930 O O . VAL A 1 375 ? -31.598 0.912 51.449 1.00 58.00 375 VAL A O 1
ATOM 2933 N N . VAL A 1 376 ? -32.803 0.811 49.556 1.00 58.50 376 VAL A N 1
ATOM 2934 C CA . VAL A 1 376 ? -31.639 0.614 48.691 1.00 58.50 376 VAL A CA 1
ATOM 2935 C C . VAL A 1 376 ? -31.078 1.988 48.337 1.00 58.50 376 VAL A C 1
ATOM 2937 O O . VAL A 1 376 ? -31.625 2.713 47.506 1.00 58.50 376 VAL A O 1
ATOM 2940 N N . THR A 1 377 ? -29.966 2.367 48.968 1.00 54.97 377 THR A N 1
ATOM 2941 C CA . THR A 1 377 ? -29.178 3.540 48.575 1.00 54.97 377 THR A CA 1
ATOM 2942 C C . THR A 1 377 ? -28.415 3.225 47.288 1.00 54.97 377 THR A C 1
ATOM 2944 O O . THR A 1 377 ? -27.245 2.846 47.286 1.00 54.97 377 THR A O 1
ATOM 2947 N N . GLY A 1 378 ? -29.104 3.350 46.155 1.00 55.31 378 GLY A N 1
ATOM 2948 C CA . GLY A 1 378 ? -28.486 3.211 44.844 1.00 55.31 378 GLY A CA 1
ATOM 2949 C C . GLY A 1 378 ? -27.454 4.313 44.621 1.00 55.31 378 GLY A C 1
ATOM 2950 O O . GLY A 1 378 ? -27.775 5.500 44.682 1.00 55.31 378 GLY A O 1
ATOM 2951 N N . VAL A 1 379 ? -26.208 3.931 44.326 1.00 56.69 379 VAL A N 1
ATOM 2952 C CA . VAL A 1 379 ? -25.241 4.856 43.728 1.00 56.69 379 VAL A CA 1
ATOM 2953 C C . VAL A 1 379 ? -25.905 5.436 42.473 1.00 56.69 379 VAL A C 1
ATOM 2955 O O . VAL A 1 379 ? -26.320 4.656 41.613 1.00 56.69 379 VAL A O 1
ATOM 2958 N N . PRO A 1 380 ? -26.041 6.768 42.341 1.00 63.38 380 PRO A N 1
ATOM 2959 C CA . PRO A 1 380 ? -26.789 7.339 41.235 1.00 63.38 380 PRO A CA 1
ATOM 2960 C C . PRO A 1 380 ? -26.212 6.859 39.904 1.00 63.38 380 PRO A C 1
ATOM 2962 O O . PRO A 1 380 ? -25.002 6.989 39.682 1.00 63.38 380 PRO A O 1
ATOM 2965 N N . ALA A 1 381 ? -27.061 6.326 39.018 1.00 61.38 381 ALA A N 1
ATOM 2966 C CA . ALA A 1 381 ? -26.663 5.755 37.726 1.00 61.38 381 ALA A CA 1
ATOM 2967 C C . ALA A 1 381 ? -25.740 6.691 36.916 1.00 61.38 381 ALA A C 1
ATOM 2969 O O . ALA A 1 381 ? -24.848 6.245 36.193 1.00 61.38 381 ALA A O 1
ATOM 2970 N N . TRP A 1 382 ? -25.882 8.007 37.105 1.00 61.06 382 TRP A N 1
ATOM 2971 C CA . TRP A 1 382 ? -25.033 9.014 36.482 1.00 61.06 382 TRP A CA 1
ATOM 2972 C C . TRP A 1 382 ? -23.558 8.935 36.913 1.00 61.06 382 TRP A C 1
ATOM 2974 O O . TRP A 1 382 ? -22.676 9.112 36.077 1.00 61.06 382 TRP A O 1
ATOM 2984 N N . THR A 1 383 ? -23.240 8.613 38.171 1.00 66.44 383 THR A N 1
ATOM 2985 C CA . THR A 1 383 ? -21.840 8.529 38.637 1.00 66.44 383 THR A CA 1
ATOM 2986 C C . THR A 1 383 ? -21.075 7.387 37.963 1.00 66.44 383 THR A C 1
ATOM 2988 O O . THR A 1 383 ? -19.898 7.546 37.628 1.00 66.44 383 THR A O 1
ATOM 2991 N N . ALA A 1 384 ? -21.742 6.258 37.704 1.00 64.38 384 ALA A N 1
ATOM 2992 C CA . ALA A 1 384 ? -21.175 5.135 36.965 1.00 64.38 384 ALA A CA 1
ATOM 2993 C C . ALA A 1 384 ? -20.882 5.530 35.509 1.00 64.38 384 ALA A C 1
ATOM 2995 O O . ALA A 1 384 ? -19.778 5.302 35.011 1.00 64.38 384 ALA A O 1
ATOM 2996 N N . ILE A 1 385 ? -21.824 6.217 34.859 1.00 64.25 385 ILE A N 1
ATOM 2997 C CA . ILE A 1 385 ? -21.668 6.704 33.483 1.00 64.25 385 ILE A CA 1
ATOM 2998 C C . ILE A 1 385 ? -20.505 7.700 33.370 1.00 64.25 385 ILE A C 1
ATOM 3000 O O . ILE A 1 385 ? -19.682 7.588 32.458 1.00 64.25 385 ILE A O 1
ATOM 3004 N N . LEU A 1 386 ? -20.387 8.643 34.309 1.00 65.38 386 LEU A N 1
ATOM 3005 C CA . LEU A 1 386 ? -19.303 9.627 34.302 1.00 65.38 386 LEU A CA 1
ATOM 3006 C C . LEU A 1 386 ? -17.930 8.970 34.499 1.00 65.38 386 LEU A C 1
ATOM 3008 O O . LEU A 1 386 ? -17.003 9.302 33.763 1.00 65.38 386 LEU A O 1
ATOM 3012 N N . ARG A 1 387 ? -17.800 7.976 35.392 1.00 71.50 387 ARG A N 1
ATOM 3013 C CA . ARG A 1 387 ? -16.545 7.210 35.541 1.00 71.50 387 ARG A CA 1
ATOM 3014 C C . ARG A 1 387 ? -16.153 6.492 34.250 1.00 71.50 387 ARG A C 1
ATOM 3016 O O . ARG A 1 387 ? -14.980 6.510 33.879 1.00 71.50 387 ARG A O 1
ATOM 3023 N N . VAL A 1 388 ? -17.117 5.882 33.558 1.00 71.25 388 VAL A N 1
ATOM 3024 C CA . VAL A 1 388 ? -16.870 5.207 32.274 1.00 71.25 388 VAL A CA 1
ATOM 3025 C C . VAL A 1 388 ? -16.417 6.210 31.209 1.00 71.25 388 VAL A C 1
ATOM 3027 O O . VAL A 1 388 ? -15.460 5.936 30.485 1.00 71.25 388 VAL A O 1
ATOM 3030 N N . ASN A 1 389 ? -17.046 7.386 31.140 1.00 72.69 389 ASN A N 1
ATOM 3031 C CA . ASN A 1 389 ? -16.696 8.420 30.162 1.00 72.69 389 ASN A CA 1
ATOM 3032 C C . ASN A 1 389 ? -15.301 9.002 30.412 1.00 72.69 389 ASN A C 1
ATOM 3034 O O . ASN A 1 389 ? -14.506 9.089 29.480 1.00 72.69 389 ASN A O 1
ATOM 3038 N N . THR A 1 390 ? -14.962 9.313 31.664 1.00 75.94 390 THR A N 1
ATOM 3039 C CA . THR A 1 390 ? -13.614 9.762 32.029 1.00 75.94 390 THR A CA 1
ATOM 3040 C C . THR A 1 390 ? -12.567 8.690 31.716 1.00 75.94 390 THR A C 1
ATOM 3042 O O . THR A 1 390 ? -11.528 9.000 31.139 1.00 75.94 390 THR A O 1
ATOM 3045 N N . SER A 1 391 ? -12.847 7.416 32.018 1.00 82.00 391 SER A N 1
ATOM 3046 C CA . SER A 1 391 ? -11.917 6.314 31.735 1.00 82.00 391 SER A CA 1
ATOM 3047 C C . SER A 1 391 ? -11.641 6.140 30.239 1.00 82.00 391 SER A C 1
ATOM 3049 O O . SER A 1 391 ? -10.534 5.747 29.881 1.00 82.00 391 SER A O 1
ATOM 3051 N N . LEU A 1 392 ? -12.620 6.389 29.367 1.00 80.69 392 LEU A N 1
ATOM 3052 C CA . LEU A 1 392 ? -12.429 6.286 27.918 1.00 80.69 392 LEU A CA 1
ATOM 3053 C C . LEU A 1 392 ? -11.737 7.524 27.337 1.00 80.69 392 LEU A C 1
ATOM 3055 O O . LEU A 1 392 ? -10.928 7.390 26.429 1.00 80.69 392 LEU A O 1
ATOM 3059 N N . ALA A 1 393 ? -12.006 8.711 27.884 1.00 81.81 393 ALA A N 1
ATOM 3060 C CA . ALA A 1 393 ? -11.288 9.925 27.505 1.00 81.81 393 ALA A CA 1
ATOM 3061 C C . ALA A 1 393 ? -9.785 9.794 27.822 1.00 81.81 393 ALA A C 1
ATOM 3063 O O . ALA A 1 393 ? -8.948 10.108 26.982 1.00 81.81 393 ALA A O 1
ATOM 3064 N N . PHE A 1 394 ? -9.440 9.215 28.979 1.00 85.44 394 PHE A N 1
ATOM 3065 C CA . PHE A 1 394 ? -8.053 8.856 29.297 1.00 85.44 394 PHE A CA 1
ATOM 3066 C C . PHE A 1 394 ? -7.470 7.803 28.352 1.00 85.44 394 PHE A C 1
ATOM 3068 O O . PHE A 1 394 ? -6.294 7.889 28.019 1.00 85.44 394 PHE A O 1
ATOM 3075 N N . PHE A 1 395 ? -8.269 6.831 27.904 1.00 89.75 395 PHE A N 1
ATOM 3076 C CA . PHE A 1 395 ? -7.820 5.861 26.902 1.00 89.75 395 PHE A CA 1
ATOM 3077 C C . PHE A 1 395 ? -7.496 6.542 25.564 1.00 89.75 395 PHE A C 1
ATOM 3079 O O . PHE A 1 395 ? -6.449 6.271 24.989 1.00 89.75 395 PHE A O 1
ATOM 3086 N N . ALA A 1 396 ? -8.353 7.456 25.095 1.00 88.06 396 ALA A N 1
ATOM 3087 C CA . ALA A 1 396 ? -8.123 8.215 23.865 1.00 88.06 396 ALA A CA 1
ATOM 3088 C C . ALA A 1 396 ? -6.874 9.108 23.965 1.00 88.06 396 ALA A C 1
ATOM 3090 O O . ALA A 1 396 ? -6.067 9.132 23.037 1.00 88.06 396 ALA A O 1
ATOM 3091 N N . LEU A 1 397 ? -6.678 9.779 25.108 1.00 85.38 397 LEU A N 1
ATOM 3092 C CA . LEU A 1 397 ? -5.467 10.555 25.379 1.00 85.38 397 LEU A CA 1
ATOM 3093 C C . LEU A 1 397 ? -4.222 9.660 25.367 1.00 85.38 397 LEU A C 1
ATOM 3095 O O . LEU A 1 397 ? -3.275 9.961 24.652 1.00 85.38 397 LEU A O 1
ATOM 3099 N N . ALA A 1 398 ? -4.248 8.535 26.090 1.00 89.00 398 ALA A N 1
ATOM 3100 C CA . ALA A 1 398 ? -3.136 7.587 26.124 1.00 89.00 398 ALA A CA 1
ATOM 3101 C C . ALA A 1 398 ? -2.797 7.056 24.725 1.00 89.00 398 ALA A C 1
ATOM 3103 O O . ALA A 1 398 ? -1.633 7.029 24.351 1.00 89.00 398 ALA A O 1
ATOM 3104 N N . MET A 1 399 ? -3.807 6.692 23.934 1.00 91.38 399 MET A N 1
ATOM 3105 C CA . MET A 1 399 ? -3.634 6.226 22.558 1.00 91.38 399 MET A CA 1
ATOM 3106 C C . MET A 1 399 ? -2.912 7.261 21.689 1.00 91.38 399 MET A C 1
ATOM 3108 O O . MET A 1 399 ? -1.978 6.913 20.973 1.00 91.38 399 MET A O 1
ATOM 3112 N N . VAL A 1 400 ? -3.299 8.531 21.785 1.00 85.75 400 VAL A N 1
ATOM 3113 C CA . VAL A 1 400 ? -2.664 9.620 21.034 1.00 85.75 400 VAL A CA 1
ATOM 3114 C C . VAL A 1 400 ? -1.256 9.923 21.535 1.00 85.75 400 VAL A C 1
ATOM 3116 O O . VAL A 1 400 ? -0.356 10.114 20.724 1.00 85.75 400 VAL A O 1
ATOM 3119 N N . THR A 1 401 ? -1.033 9.920 22.850 1.00 84.19 401 THR A N 1
ATOM 3120 C CA . THR A 1 401 ? 0.311 10.071 23.419 1.00 84.19 401 THR A CA 1
ATOM 3121 C C . THR A 1 401 ? 1.230 8.939 22.961 1.00 84.19 401 THR A C 1
ATOM 3123 O O . THR A 1 401 ? 2.366 9.193 22.577 1.00 84.19 401 THR A O 1
ATOM 3126 N N . CYS A 1 402 ? 0.743 7.697 22.945 1.00 90.06 402 CYS A N 1
ATOM 3127 C CA . CYS A 1 402 ? 1.499 6.555 22.439 1.00 90.06 402 CYS A CA 1
ATOM 3128 C C . CYS A 1 402 ? 1.790 6.668 20.944 1.00 90.06 402 CYS A C 1
ATOM 3130 O O . CYS A 1 402 ? 2.910 6.372 20.544 1.00 90.06 402 CYS A O 1
ATOM 3132 N N . ALA A 1 403 ? 0.825 7.118 20.136 1.00 86.88 403 ALA A N 1
ATOM 3133 C CA . ALA A 1 403 ? 1.063 7.399 18.725 1.00 86.88 403 ALA A CA 1
ATOM 3134 C C . ALA A 1 403 ? 2.158 8.458 18.559 1.00 86.88 403 ALA A C 1
ATOM 3136 O O . ALA A 1 403 ? 3.087 8.229 17.799 1.00 86.88 403 ALA A O 1
ATOM 3137 N N . TRP A 1 404 ? 2.120 9.541 19.341 1.00 83.31 404 TRP A N 1
ATOM 3138 C CA . TRP A 1 404 ? 3.136 10.596 19.308 1.00 83.31 404 TRP A CA 1
ATOM 3139 C C . TRP A 1 404 ? 4.543 10.104 19.692 1.00 83.31 404 TRP A C 1
ATOM 3141 O O . TRP A 1 404 ? 5.539 10.481 19.080 1.00 83.31 404 TRP A O 1
ATOM 3151 N N . LEU A 1 405 ? 4.623 9.232 20.698 1.00 84.19 405 LEU A N 1
ATOM 3152 C CA . LEU A 1 405 ? 5.880 8.644 21.166 1.00 84.19 405 LEU A CA 1
ATOM 3153 C C . LEU A 1 405 ? 6.387 7.503 20.274 1.00 84.19 405 LEU A C 1
ATOM 3155 O O . LEU A 1 405 ? 7.545 7.114 20.412 1.00 84.19 405 LEU A O 1
ATOM 3159 N N . ALA A 1 406 ? 5.561 6.968 19.370 1.00 86.31 406 ALA A N 1
ATOM 3160 C CA . ALA A 1 406 ? 5.902 5.796 18.570 1.00 86.31 406 ALA A CA 1
ATOM 3161 C C . ALA A 1 406 ? 7.146 6.031 17.708 1.00 86.31 406 ALA A C 1
ATOM 3163 O O . ALA A 1 406 ? 8.068 5.218 17.743 1.00 86.31 406 ALA A O 1
ATOM 3164 N N . GLN A 1 407 ? 7.209 7.162 16.997 1.00 82.50 407 GLN A N 1
ATOM 3165 C CA . GLN A 1 407 ? 8.367 7.495 16.169 1.00 82.50 407 GLN A CA 1
ATOM 3166 C C . GLN A 1 407 ? 9.635 7.729 17.012 1.00 82.50 407 GLN A C 1
ATOM 3168 O O . GLN A 1 407 ? 10.624 7.056 16.731 1.00 82.50 407 GLN A O 1
ATOM 3173 N N . PRO A 1 408 ? 9.656 8.592 18.052 1.00 80.88 408 PRO A N 1
ATOM 3174 C CA . PRO A 1 408 ? 10.833 8.745 18.909 1.00 80.88 408 PRO A CA 1
ATOM 3175 C C . PRO A 1 408 ? 11.332 7.429 19.505 1.00 80.88 408 PRO A C 1
ATOM 3177 O O . PRO A 1 408 ? 12.533 7.170 19.502 1.00 80.88 408 PRO A O 1
ATOM 3180 N N . VAL A 1 409 ? 10.419 6.579 19.983 1.00 81.56 409 VAL A N 1
ATOM 3181 C CA . VAL A 1 409 ? 10.766 5.267 20.543 1.00 81.56 409 VAL A CA 1
ATOM 3182 C C . VAL A 1 409 ? 11.367 4.367 19.468 1.00 81.56 409 VAL A C 1
ATOM 3184 O O . VAL A 1 409 ? 12.408 3.761 19.703 1.00 81.56 409 VAL A O 1
ATOM 3187 N N . GLN A 1 410 ? 10.769 4.312 18.279 1.00 82.62 410 GLN A N 1
ATOM 3188 C CA . GLN A 1 410 ? 11.301 3.523 17.172 1.00 82.62 410 GLN A CA 1
ATOM 3189 C C . GLN A 1 410 ? 12.685 4.018 16.730 1.00 82.62 410 GLN A C 1
ATOM 3191 O O . GLN A 1 410 ? 13.601 3.210 16.607 1.00 82.62 410 GLN A O 1
ATOM 3196 N N . LEU A 1 411 ? 12.865 5.330 16.554 1.00 79.94 411 LEU A N 1
ATOM 3197 C CA . LEU A 1 411 ? 14.151 5.933 16.190 1.00 79.94 411 LEU A CA 1
ATOM 3198 C C . LEU A 1 411 ? 15.220 5.677 17.260 1.00 79.94 411 LEU A C 1
ATOM 3200 O O . LEU A 1 411 ? 16.366 5.377 16.930 1.00 79.94 411 LEU A O 1
ATOM 3204 N N . LEU A 1 412 ? 14.853 5.750 18.542 1.00 78.88 412 LEU A N 1
ATOM 3205 C CA . LEU A 1 412 ? 15.764 5.471 19.651 1.00 78.88 412 LEU A CA 1
ATOM 3206 C C . LEU A 1 412 ? 16.216 4.004 19.653 1.00 78.88 412 LEU A C 1
ATOM 3208 O O . LEU A 1 412 ? 17.414 3.737 19.786 1.00 78.88 412 LEU A O 1
ATOM 3212 N N . LEU A 1 413 ? 15.266 3.074 19.495 1.00 78.00 413 LEU A N 1
ATOM 3213 C CA . LEU A 1 413 ? 15.511 1.631 19.527 1.00 78.00 413 LEU A CA 1
ATOM 3214 C C . LEU A 1 413 ? 16.287 1.142 18.301 1.00 78.00 413 LEU A C 1
ATOM 3216 O O . LEU A 1 413 ? 17.212 0.350 18.449 1.00 78.00 413 LEU A O 1
ATOM 3220 N N . LEU A 1 414 ? 15.925 1.614 17.106 1.00 75.12 414 LEU A N 1
ATOM 3221 C CA . LEU A 1 414 ? 16.497 1.129 15.848 1.00 75.12 414 LEU A CA 1
ATOM 3222 C C . LEU A 1 414 ? 17.719 1.935 15.387 1.00 75.12 414 LEU A C 1
ATOM 3224 O O . LEU A 1 414 ? 18.500 1.440 14.580 1.00 75.12 414 LEU A O 1
ATOM 3228 N N . GLY A 1 415 ? 17.878 3.187 15.836 1.00 73.88 415 GLY A N 1
ATOM 3229 C CA . GLY A 1 415 ? 18.895 4.113 15.310 1.00 73.88 415 GLY A CA 1
ATOM 3230 C C . GLY A 1 415 ? 18.696 4.497 13.834 1.00 73.88 415 GLY A C 1
ATOM 3231 O O . GLY A 1 415 ? 19.545 5.165 13.246 1.00 73.88 415 GLY A O 1
ATOM 3232 N N . LYS A 1 416 ? 17.584 4.064 13.233 1.00 75.44 416 LYS A N 1
ATOM 3233 C CA . LYS A 1 416 ? 17.210 4.270 11.834 1.00 75.44 416 LYS A CA 1
ATOM 3234 C C . LYS A 1 416 ? 15.738 4.671 11.764 1.00 75.44 416 LYS A C 1
ATOM 3236 O O . LYS A 1 416 ? 14.924 4.157 12.535 1.00 75.44 416 LYS A O 1
ATOM 3241 N N . GLY A 1 417 ? 15.399 5.573 10.850 1.00 70.44 417 GLY A N 1
ATOM 3242 C CA . GLY A 1 417 ? 14.018 5.887 10.493 1.00 70.44 417 GLY A CA 1
ATOM 3243 C C . GLY A 1 417 ? 13.629 5.136 9.231 1.00 70.44 417 GLY A C 1
ATOM 3244 O O . GLY A 1 417 ? 14.390 5.153 8.276 1.00 70.44 417 GLY A O 1
ATOM 3245 N N . ALA A 1 418 ? 12.475 4.469 9.238 1.00 69.31 418 ALA A N 1
ATOM 3246 C CA . ALA A 1 418 ? 11.958 3.736 8.086 1.00 69.31 418 ALA A CA 1
ATOM 3247 C C . ALA A 1 418 ? 10.759 4.486 7.504 1.00 69.31 418 ALA A C 1
ATOM 3249 O O . ALA A 1 418 ? 9.722 4.518 8.153 1.00 69.31 418 ALA A O 1
ATOM 3250 N N . GLN A 1 419 ? 10.875 5.077 6.311 1.00 71.69 419 GLN A N 1
ATOM 3251 C CA . GLN A 1 419 ? 9.760 5.791 5.659 1.00 71.69 419 GLN A CA 1
ATOM 3252 C C . GLN A 1 419 ? 9.107 6.811 6.600 1.00 71.69 419 GLN A C 1
ATOM 3254 O O . GLN A 1 419 ? 7.906 6.770 6.854 1.00 71.69 419 GLN A O 1
ATOM 3259 N N . ILE A 1 420 ? 9.906 7.724 7.153 1.00 72.06 420 ILE A N 1
ATOM 3260 C CA . ILE A 1 420 ? 9.476 8.663 8.200 1.00 72.06 420 ILE A CA 1
ATOM 3261 C C . ILE A 1 420 ? 8.178 9.414 7.839 1.00 72.06 420 ILE A C 1
ATOM 3263 O O . ILE A 1 420 ? 7.324 9.637 8.697 1.00 72.06 420 ILE A O 1
ATOM 3267 N N . TYR A 1 421 ? 7.969 9.721 6.562 1.00 72.50 421 TYR A N 1
ATOM 3268 C CA . TYR A 1 421 ? 6.740 10.341 6.077 1.00 72.50 421 TYR A CA 1
ATOM 3269 C C . TYR A 1 421 ? 5.474 9.492 6.331 1.00 72.50 421 TYR A C 1
ATOM 3271 O O . TYR A 1 421 ? 4.410 10.054 6.579 1.00 72.50 421 TYR A O 1
ATOM 3279 N N . HIS A 1 422 ? 5.553 8.153 6.356 1.00 75.88 422 HIS A N 1
ATOM 3280 C CA . HIS A 1 422 ? 4.418 7.274 6.686 1.00 75.88 422 HIS A CA 1
ATOM 3281 C C . HIS A 1 422 ? 3.881 7.501 8.097 1.00 75.88 422 HIS A C 1
ATOM 3283 O O . HIS A 1 422 ? 2.680 7.350 8.348 1.00 75.88 422 HIS A O 1
ATOM 3289 N N . TYR A 1 423 ? 4.747 7.890 9.028 1.00 78.88 423 TYR A N 1
ATOM 3290 C CA . TYR A 1 423 ? 4.321 8.211 10.377 1.00 78.88 423 TYR A CA 1
ATOM 3291 C C . TYR A 1 423 ? 3.400 9.440 10.398 1.00 78.88 423 TYR A C 1
ATOM 3293 O O . TYR A 1 423 ? 2.299 9.365 10.952 1.00 78.88 423 TYR A O 1
ATOM 3301 N N . PHE A 1 424 ? 3.809 10.534 9.746 1.00 74.94 424 PHE A N 1
ATOM 3302 C CA . PHE A 1 424 ? 3.048 11.787 9.718 1.00 74.94 424 PHE A CA 1
ATOM 3303 C C . PHE A 1 424 ? 1.831 11.735 8.798 1.00 74.94 424 PHE A C 1
ATOM 3305 O O . PHE A 1 424 ? 0.782 12.250 9.174 1.00 74.94 424 PHE A O 1
ATOM 3312 N N . LEU A 1 425 ? 1.943 11.091 7.634 1.00 75.06 425 LEU A N 1
ATOM 3313 C CA . LEU A 1 425 ? 0.856 11.030 6.655 1.00 75.06 425 LEU A CA 1
ATOM 3314 C C . LEU A 1 425 ? -0.215 9.997 7.019 1.00 75.06 425 LEU A C 1
ATOM 3316 O O . LEU A 1 425 ? -1.391 10.200 6.720 1.00 75.06 425 LEU A O 1
ATOM 3320 N N . TYR A 1 426 ? 0.165 8.896 7.679 1.00 77.81 426 TYR A N 1
ATOM 3321 C CA . TYR A 1 426 ? -0.752 7.776 7.901 1.00 77.81 426 TYR A CA 1
ATOM 3322 C C . TYR A 1 426 ? -0.956 7.445 9.375 1.00 77.81 426 TYR A C 1
ATOM 3324 O O . TYR A 1 426 ? -2.086 7.510 9.867 1.00 77.81 426 TYR A O 1
ATOM 3332 N N . THR A 1 427 ? 0.106 7.090 10.100 1.00 82.31 427 THR A N 1
ATOM 3333 C CA . THR A 1 427 ? -0.035 6.531 11.457 1.00 82.31 427 THR A CA 1
ATOM 3334 C C . THR A 1 427 ? -0.663 7.527 12.414 1.00 82.31 427 THR A C 1
ATOM 3336 O O . THR A 1 427 ? -1.697 7.255 13.031 1.00 82.31 427 THR A O 1
ATOM 3339 N N . LEU A 1 428 ? -0.049 8.697 12.531 1.00 81.50 428 LEU A N 1
ATOM 3340 C CA . LEU A 1 428 ? -0.446 9.697 13.498 1.00 81.50 428 LEU A CA 1
ATOM 3341 C C . LEU A 1 428 ? -1.882 10.214 13.216 1.00 81.50 428 LEU A C 1
ATOM 3343 O O . LEU A 1 428 ? -2.709 10.158 14.135 1.00 81.50 428 LEU A O 1
ATOM 3347 N N . PRO A 1 429 ? -2.257 10.601 11.975 1.00 81.19 429 PRO A N 1
ATOM 3348 C CA . PRO A 1 429 ? -3.641 10.917 11.612 1.00 81.19 429 PRO A CA 1
ATOM 3349 C C . PRO A 1 429 ? -4.639 9.791 11.901 1.00 81.19 429 PRO A C 1
ATOM 3351 O O . PRO A 1 429 ? -5.729 10.073 12.401 1.00 81.19 429 PRO A O 1
ATOM 3354 N N . THR A 1 430 ? -4.274 8.524 11.669 1.00 84.88 430 THR A N 1
ATOM 3355 C CA . THR A 1 430 ? -5.150 7.373 11.959 1.00 84.88 430 THR A CA 1
ATOM 3356 C C . THR A 1 430 ? -5.514 7.319 13.446 1.00 84.88 430 THR A C 1
ATOM 3358 O O . THR A 1 430 ? -6.693 7.255 13.806 1.00 84.88 430 THR A O 1
ATOM 3361 N N . PHE A 1 431 ? -4.519 7.387 14.338 1.00 86.25 431 PHE A N 1
ATOM 3362 C CA . PHE A 1 431 ? -4.761 7.345 15.786 1.00 86.25 431 PHE A CA 1
ATOM 3363 C C . PHE A 1 431 ? -5.513 8.575 16.293 1.00 86.25 431 PHE A C 1
ATOM 3365 O O . PHE A 1 431 ? -6.421 8.434 17.118 1.00 86.25 431 PHE A O 1
ATOM 3372 N N . TYR A 1 432 ? -5.198 9.765 15.775 1.00 82.19 432 TYR A N 1
ATOM 3373 C CA . TYR A 1 432 ? -5.980 10.966 16.067 1.00 82.19 432 TYR A CA 1
ATOM 3374 C C . TYR A 1 432 ? -7.440 10.795 15.661 1.00 82.19 432 TYR A C 1
ATOM 3376 O O . TYR A 1 432 ? -8.332 11.097 16.451 1.00 82.19 432 TYR A O 1
ATOM 3384 N N . SER A 1 433 ? -7.691 10.243 14.478 1.00 83.19 433 SER A N 1
ATOM 3385 C CA . SER A 1 433 ? -9.041 10.042 13.964 1.00 83.19 433 SER A CA 1
ATOM 3386 C C . SER A 1 433 ? -9.853 9.104 14.857 1.00 83.19 433 SER A C 1
ATOM 3388 O O . SER A 1 433 ? -10.972 9.435 15.254 1.00 83.19 433 SER A O 1
ATOM 3390 N N . PHE A 1 434 ? -9.271 7.973 15.276 1.00 87.06 434 PHE A N 1
ATOM 3391 C CA . PHE A 1 434 ? -9.922 7.085 16.244 1.00 87.06 434 PHE A CA 1
ATOM 3392 C C . PHE A 1 434 ? -10.182 7.775 17.589 1.00 87.06 434 PHE A C 1
ATOM 3394 O O . PHE A 1 434 ? -11.250 7.577 18.172 1.00 87.06 434 PHE A O 1
ATOM 3401 N N . ALA A 1 435 ? -9.250 8.597 18.083 1.00 85.50 435 ALA A N 1
ATOM 3402 C CA . ALA A 1 435 ? -9.422 9.337 19.334 1.00 85.50 435 ALA A CA 1
ATOM 3403 C C . ALA A 1 435 ? -10.536 10.389 19.238 1.00 85.50 435 ALA A C 1
ATOM 3405 O O . ALA A 1 435 ? -11.353 10.501 20.153 1.00 85.50 435 ALA A O 1
ATOM 3406 N N . VAL A 1 436 ? -10.610 11.124 18.129 1.00 81.44 436 VAL A N 1
ATOM 3407 C CA . VAL A 1 436 ? -11.658 12.120 17.877 1.00 81.44 436 VAL A CA 1
ATOM 3408 C C . VAL A 1 436 ? -13.023 11.444 17.790 1.00 81.44 436 VAL A C 1
ATOM 3410 O O . VAL A 1 436 ? -13.932 11.847 18.516 1.00 81.44 436 VAL A O 1
ATOM 3413 N N . ILE A 1 437 ? -13.163 10.365 17.009 1.00 83.12 437 ILE A N 1
ATOM 3414 C CA . ILE A 1 437 ? -14.407 9.574 16.945 1.00 83.12 437 ILE A CA 1
ATOM 3415 C C . ILE A 1 437 ? -14.828 9.134 18.349 1.00 83.12 437 ILE A C 1
ATOM 3417 O O . ILE A 1 437 ? -15.973 9.331 18.758 1.00 83.12 437 ILE A O 1
ATOM 3421 N N . LEU A 1 438 ? -13.892 8.577 19.117 1.00 82.38 438 LEU A N 1
ATOM 3422 C CA . LEU A 1 438 ? -14.114 8.140 20.491 1.00 82.38 438 LEU A CA 1
ATOM 3423 C C . LEU A 1 438 ? -14.672 9.247 21.389 1.00 82.38 438 LEU A C 1
ATOM 3425 O O . LEU A 1 438 ? -15.652 9.035 22.112 1.00 82.38 438 LEU A O 1
ATOM 3429 N N . LEU A 1 439 ? -14.039 10.417 21.357 1.00 81.31 439 LEU A N 1
ATOM 3430 C CA . LEU A 1 439 ? -14.424 11.563 22.172 1.00 81.31 439 LEU A CA 1
ATOM 3431 C C . LEU A 1 439 ? -15.777 12.128 21.732 1.00 81.31 439 LEU A C 1
ATOM 3433 O O . LEU A 1 439 ? -16.613 12.393 22.595 1.00 81.31 439 LEU A O 1
ATOM 3437 N N . LEU A 1 440 ? -16.042 12.218 20.425 1.00 79.06 440 LEU A N 1
ATOM 3438 C CA . LEU A 1 440 ? -17.326 12.668 19.877 1.00 79.06 440 LEU A CA 1
ATOM 3439 C C . LEU A 1 440 ? -18.478 11.743 20.283 1.00 79.06 440 LEU A C 1
ATOM 3441 O O . LEU A 1 440 ? -19.501 12.215 20.784 1.00 79.06 440 LEU A O 1
ATOM 3445 N N . ILE A 1 441 ? -18.292 10.422 20.172 1.00 80.69 441 ILE A N 1
ATOM 3446 C CA . ILE A 1 441 ? -19.274 9.422 20.625 1.00 80.69 441 ILE A CA 1
ATOM 3447 C C . ILE A 1 441 ? -19.627 9.644 22.101 1.00 80.69 441 ILE A C 1
ATOM 3449 O O . ILE A 1 441 ? -20.786 9.507 22.509 1.00 80.69 441 ILE A O 1
ATOM 3453 N N . ARG A 1 442 ? -18.632 9.966 22.935 1.00 78.31 442 ARG A N 1
ATOM 3454 C CA . ARG A 1 442 ? -18.848 10.176 24.371 1.00 78.31 442 ARG A CA 1
ATOM 3455 C C . ARG A 1 442 ? -19.438 11.525 24.703 1.00 78.31 442 ARG A C 1
ATOM 3457 O O . ARG A 1 442 ? -20.333 11.562 25.545 1.00 78.31 442 ARG A O 1
ATOM 3464 N N . LEU A 1 443 ? -19.014 12.581 24.028 1.00 76.94 443 LEU A N 1
ATOM 3465 C CA . LEU A 1 443 ? -19.635 13.888 24.153 1.00 76.94 443 LEU A CA 1
ATOM 3466 C C . LEU A 1 443 ? -21.128 13.796 23.830 1.00 76.94 443 LEU A C 1
ATOM 3468 O O . LEU A 1 443 ? -21.947 14.188 24.657 1.00 76.94 443 LEU A O 1
ATOM 3472 N N . PHE A 1 444 ? -21.488 13.169 22.707 1.00 75.25 444 PHE A N 1
ATOM 3473 C CA . PHE A 1 444 ? -22.885 12.998 22.309 1.00 75.25 444 PHE A CA 1
ATOM 3474 C C . PHE A 1 444 ? -23.700 12.240 23.363 1.00 75.25 444 PHE A C 1
ATOM 3476 O O . PHE A 1 444 ? -24.793 12.661 23.730 1.00 75.25 444 PHE A O 1
ATOM 3483 N N . LYS A 1 445 ? -23.152 11.159 23.929 1.00 74.56 445 LYS A N 1
ATOM 3484 C CA . LYS A 1 445 ? -23.809 10.436 25.030 1.00 74.56 445 LYS A CA 1
ATOM 3485 C C . LYS A 1 445 ? -23.985 11.285 26.283 1.00 74.56 445 LYS A C 1
ATOM 3487 O O . LYS A 1 445 ? -25.040 11.214 26.906 1.00 74.56 445 LYS A O 1
ATOM 3492 N N . VAL A 1 446 ? -22.962 12.047 26.677 1.00 71.88 446 VAL A N 1
ATOM 3493 C CA . VAL A 1 446 ? -23.036 12.938 27.844 1.00 71.88 446 VAL A CA 1
ATOM 3494 C C . VAL A 1 446 ? -24.116 13.991 27.622 1.00 71.88 446 VAL A C 1
ATOM 3496 O O . VAL A 1 446 ? -24.945 14.179 28.509 1.00 71.88 446 VAL A O 1
ATOM 3499 N N . LEU A 1 447 ? -24.154 14.621 26.447 1.00 71.12 447 LEU A N 1
ATOM 3500 C CA . LEU A 1 447 ? -25.166 15.616 26.084 1.00 71.12 447 LEU A CA 1
ATOM 3501 C C . LEU A 1 447 ? -26.573 15.003 26.035 1.00 71.12 447 LEU A C 1
ATOM 3503 O O . LEU A 1 447 ? -27.496 15.537 26.641 1.00 71.12 447 LEU A O 1
ATOM 3507 N N . HIS A 1 448 ? -26.734 13.830 25.421 1.00 72.00 448 HIS A N 1
ATOM 3508 C CA . HIS A 1 448 ? -28.032 13.160 25.327 1.00 72.00 448 HIS A CA 1
ATOM 3509 C C . HIS A 1 448 ? -28.582 12.744 26.699 1.00 72.00 448 HIS A C 1
ATOM 3511 O O . HIS A 1 448 ? -29.753 12.954 27.005 1.00 72.00 448 HIS A O 1
ATOM 3517 N N . LEU A 1 449 ? -27.733 12.194 27.569 1.00 69.25 449 LEU A N 1
ATOM 3518 C CA . LEU A 1 449 ? -28.117 11.903 28.953 1.00 69.25 449 LEU A CA 1
ATOM 3519 C C . LEU A 1 449 ? -28.377 13.176 29.758 1.00 69.25 449 LEU A C 1
ATOM 3521 O O . LEU A 1 449 ? -29.134 13.139 30.727 1.00 69.25 449 LEU A O 1
ATOM 3525 N N . SER A 1 450 ? -27.734 14.285 29.386 1.00 65.62 450 SER A N 1
ATOM 3526 C CA . SER A 1 450 ? -27.953 15.577 30.021 1.00 65.62 450 SER A CA 1
ATOM 3527 C C . SER A 1 450 ? -29.352 16.108 29.760 1.00 65.62 450 SER A C 1
ATOM 3529 O O . SER A 1 450 ? -30.007 16.474 30.732 1.00 65.62 450 SER A O 1
ATOM 3531 N N . ALA A 1 451 ? -29.809 16.045 28.509 1.00 64.38 451 ALA A N 1
ATOM 3532 C CA . ALA A 1 451 ? -31.178 16.364 28.111 1.00 64.38 451 ALA A CA 1
ATOM 3533 C C . ALA A 1 451 ? -32.202 15.492 28.859 1.00 64.38 451 ALA A C 1
ATOM 3535 O O . ALA A 1 451 ? -33.093 16.010 29.522 1.00 64.38 451 ALA A O 1
ATOM 3536 N N . GLN A 1 452 ? -31.995 14.166 28.892 1.00 67.44 452 GLN A N 1
ATOM 3537 C CA . GLN A 1 452 ? -32.905 13.244 29.596 1.00 67.44 452 GLN A CA 1
ATOM 3538 C C . GLN A 1 452 ? -33.081 13.572 31.090 1.00 67.44 452 GLN A C 1
ATOM 3540 O O . GLN A 1 452 ? -34.161 13.379 31.638 1.00 67.44 452 GLN A O 1
ATOM 3545 N N . HIS A 1 453 ? -32.026 14.040 31.765 1.00 65.25 453 HIS A N 1
ATOM 3546 C CA . HIS A 1 453 ? -32.105 14.416 33.183 1.00 65.25 453 HIS A CA 1
ATOM 3547 C C . HIS A 1 453 ? -32.742 15.789 33.411 1.00 65.25 453 HIS A C 1
ATOM 3549 O O . HIS A 1 453 ? -33.216 16.046 34.512 1.00 65.25 453 HIS A O 1
ATOM 3555 N N . ALA A 1 454 ? -32.762 16.662 32.402 1.00 68.38 454 ALA A N 1
ATOM 3556 C CA . ALA A 1 454 ? -33.398 17.974 32.487 1.00 68.38 454 ALA A CA 1
ATOM 3557 C C . ALA A 1 454 ? -34.937 17.899 32.404 1.00 68.38 454 ALA A C 1
ATOM 3559 O O . ALA A 1 454 ? -35.595 18.930 32.331 1.00 68.38 454 ALA A O 1
ATOM 3560 N N . GLY A 1 455 ? -35.519 16.694 32.410 1.00 60.50 455 GLY A N 1
ATOM 3561 C CA . GLY A 1 455 ? -36.960 16.495 32.251 1.00 60.50 455 GLY A CA 1
ATOM 3562 C C . GLY A 1 455 ? -37.435 16.627 30.805 1.00 60.50 455 GLY A C 1
ATOM 3563 O O . GLY A 1 455 ? -38.627 16.479 30.549 1.00 60.50 455 GLY A O 1
ATOM 3564 N N . GLU A 1 456 ? -36.524 16.840 29.851 1.00 59.62 456 GLU A N 1
ATOM 3565 C CA . GLU A 1 456 ? -36.847 16.730 28.436 1.00 59.62 456 GLU A CA 1
ATOM 3566 C C . GLU A 1 456 ? -37.184 15.264 28.162 1.00 59.62 456 GLU A C 1
ATOM 3568 O O . GLU A 1 456 ? -36.327 14.371 28.226 1.00 59.62 456 GLU A O 1
ATOM 3573 N N . THR A 1 457 ? -38.471 15.000 27.918 1.00 58.19 457 THR A N 1
ATOM 3574 C CA . THR A 1 457 ? -38.959 13.693 27.483 1.00 58.19 457 THR A CA 1
ATOM 3575 C C . THR A 1 457 ? -38.042 13.196 26.385 1.00 58.19 457 THR A C 1
ATOM 3577 O O . THR A 1 457 ? -37.751 13.955 25.458 1.00 58.19 457 THR A O 1
ATOM 3580 N N . ARG A 1 458 ? -37.574 11.942 26.494 1.00 53.62 458 ARG A N 1
ATOM 3581 C CA . ARG A 1 458 ? -36.739 11.327 25.456 1.00 53.62 458 ARG A CA 1
ATOM 3582 C C . ARG A 1 458 ? -37.323 11.723 24.102 1.00 53.62 458 ARG A C 1
ATOM 3584 O O . ARG A 1 458 ? -38.498 11.414 23.885 1.00 53.62 458 ARG A O 1
ATOM 3591 N N . PRO A 1 459 ? -36.546 12.320 23.182 1.00 52.88 459 PRO A N 1
ATOM 3592 C CA . PRO A 1 459 ? -36.901 12.222 21.787 1.00 52.88 459 PRO A CA 1
ATOM 3593 C C . PRO A 1 459 ? -36.772 10.732 21.478 1.00 52.88 459 PRO A C 1
ATOM 3595 O O . PRO A 1 459 ? -35.708 10.224 21.119 1.00 52.88 459 PRO A O 1
ATOM 3598 N N . VAL A 1 460 ? -37.843 9.982 21.739 1.00 53.97 460 VAL A N 1
ATOM 3599 C CA . VAL A 1 460 ? -38.071 8.702 21.106 1.00 53.97 460 VAL A CA 1
ATOM 3600 C C . VAL A 1 460 ? -38.274 9.119 19.674 1.00 53.97 460 VAL A C 1
ATOM 3602 O O . VAL A 1 460 ? -39.383 9.454 19.273 1.00 53.97 460 VAL A O 1
ATOM 3605 N N . TRP A 1 461 ? -37.163 9.213 18.944 1.00 56.25 461 TRP A N 1
ATOM 3606 C CA . TRP A 1 461 ? -37.204 9.355 17.508 1.00 56.25 461 TRP A CA 1
ATOM 3607 C C . TRP A 1 461 ? -38.189 8.286 17.054 1.00 56.25 461 TRP A C 1
ATOM 3609 O O . TRP A 1 461 ? -37.954 7.102 17.347 1.00 56.25 461 TRP A O 1
ATOM 3619 N N . PRO A 1 462 ? -39.333 8.678 16.466 1.00 65.75 462 PRO A N 1
ATOM 3620 C CA . PRO A 1 462 ? -40.309 7.713 16.008 1.00 65.75 462 PRO A CA 1
ATOM 3621 C C . PRO A 1 462 ? -39.556 6.668 15.192 1.00 65.75 462 PRO A C 1
ATOM 3623 O O . PRO A 1 462 ? -38.622 7.021 14.469 1.00 65.75 462 PRO A O 1
ATOM 3626 N N . ARG A 1 463 ? -39.908 5.382 15.310 1.00 67.00 463 ARG A N 1
ATOM 3627 C CA . ARG A 1 463 ? -39.206 4.314 14.570 1.00 67.00 463 ARG A CA 1
ATOM 3628 C C . ARG A 1 463 ? -39.054 4.657 13.079 1.00 67.00 463 ARG A C 1
ATOM 3630 O O . ARG A 1 463 ? -38.032 4.325 12.489 1.00 67.00 463 ARG A O 1
ATOM 3637 N N . GLY A 1 464 ? -40.020 5.397 12.524 1.00 69.56 464 GLY A N 1
ATOM 3638 C CA . GLY A 1 464 ? -39.953 5.992 11.190 1.00 69.56 464 GLY A CA 1
ATOM 3639 C C . GLY A 1 464 ? -38.754 6.921 10.971 1.00 69.56 464 GLY A C 1
ATOM 3640 O O . GLY A 1 464 ? -38.043 6.740 9.996 1.00 69.56 464 GLY A O 1
ATOM 3641 N N . VAL A 1 465 ? -38.451 7.851 11.881 1.00 73.69 465 VAL A N 1
ATOM 3642 C CA . VAL A 1 465 ? -37.311 8.771 11.715 1.00 73.69 465 VAL A CA 1
ATOM 3643 C C . VAL A 1 465 ? -35.971 8.051 11.845 1.00 73.69 465 VAL A C 1
ATOM 3645 O O . VAL A 1 465 ? -35.065 8.315 11.064 1.00 73.69 465 VAL A O 1
ATOM 3648 N N . ALA A 1 466 ? -35.840 7.096 12.770 1.00 68.94 466 ALA A N 1
ATOM 3649 C CA . ALA A 1 466 ? -34.632 6.269 12.847 1.00 68.94 466 ALA A CA 1
ATOM 3650 C C . ALA A 1 466 ? -34.439 5.420 11.576 1.00 68.94 466 ALA A C 1
ATOM 3652 O O . ALA A 1 466 ? -33.315 5.285 11.093 1.00 68.94 466 ALA A O 1
ATOM 3653 N N . GLY A 1 467 ? -35.535 4.893 11.016 1.00 71.62 467 GLY A N 1
ATOM 3654 C CA . GLY A 1 467 ? -35.540 4.195 9.731 1.00 71.62 467 GLY A CA 1
ATOM 3655 C C . GLY A 1 467 ? -35.135 5.099 8.567 1.00 71.62 467 GLY A C 1
ATOM 3656 O O . GLY A 1 467 ? -34.272 4.714 7.786 1.00 71.62 467 GLY A O 1
ATOM 3657 N N . VAL A 1 468 ? -35.682 6.317 8.493 1.00 78.19 468 VAL A N 1
ATOM 3658 C CA . VAL A 1 468 ? -35.325 7.320 7.476 1.00 78.19 468 VAL A CA 1
ATOM 3659 C C . VAL A 1 468 ? -33.859 7.716 7.600 1.00 78.19 468 VAL A C 1
ATOM 3661 O O . VAL A 1 468 ? -33.142 7.663 6.614 1.00 78.19 468 VAL A O 1
ATOM 3664 N N . LEU A 1 469 ? -33.369 8.036 8.800 1.00 76.00 469 LEU A N 1
ATOM 3665 C CA . LEU A 1 469 ? -31.960 8.384 9.006 1.00 76.00 469 LEU A CA 1
ATOM 3666 C C . LEU A 1 469 ? -31.023 7.224 8.648 1.00 76.00 469 LEU A C 1
ATOM 3668 O O . LEU A 1 469 ? -29.995 7.448 8.010 1.00 76.00 469 LEU A O 1
ATOM 3672 N N . GLY A 1 470 ? -31.377 5.990 9.023 1.00 73.25 470 GLY A N 1
ATOM 3673 C CA . GLY A 1 470 ? -30.627 4.792 8.646 1.00 73.25 470 GLY A CA 1
ATOM 3674 C C . GLY A 1 470 ? -30.608 4.571 7.132 1.00 73.25 470 GLY A C 1
ATOM 3675 O O . GLY A 1 470 ? -29.540 4.360 6.563 1.00 73.25 470 GLY A O 1
ATOM 3676 N N . GLY A 1 471 ? -31.767 4.684 6.477 1.00 76.25 471 GLY A N 1
ATOM 3677 C CA . GLY A 1 471 ? -31.916 4.567 5.026 1.00 76.25 471 GLY A CA 1
ATOM 3678 C C . GLY A 1 471 ? -31.165 5.657 4.259 1.00 76.25 471 GLY A C 1
ATOM 3679 O O . GLY A 1 471 ? -30.400 5.341 3.354 1.00 76.25 471 GLY A O 1
ATOM 3680 N N . SER A 1 472 ? -31.294 6.921 4.666 1.00 78.75 472 SER A N 1
ATOM 3681 C CA . SER A 1 472 ? -30.554 8.043 4.077 1.00 78.75 472 SER A CA 1
ATOM 3682 C C . SER A 1 472 ? -29.047 7.902 4.277 1.00 78.75 472 SER A C 1
ATOM 3684 O O . SER A 1 472 ? -28.285 8.200 3.364 1.00 78.75 472 SER A O 1
ATOM 3686 N N . SER A 1 473 ? -28.601 7.405 5.437 1.00 74.38 473 SER A N 1
ATOM 3687 C CA . SER A 1 473 ? -27.177 7.136 5.678 1.00 74.38 473 SER A CA 1
ATOM 3688 C C . SER A 1 473 ? -26.653 6.030 4.762 1.00 74.38 473 SER A C 1
ATOM 3690 O O . SER A 1 473 ? -25.584 6.189 4.184 1.00 74.38 473 SER A O 1
ATOM 3692 N N . LEU A 1 474 ? -27.410 4.939 4.586 1.00 75.25 474 LEU A N 1
ATOM 3693 C CA . LEU A 1 474 ? -27.065 3.863 3.650 1.00 75.25 474 LEU A CA 1
ATOM 3694 C C . LEU A 1 474 ? -26.990 4.370 2.207 1.00 75.25 474 LEU A C 1
ATOM 3696 O O . LEU A 1 474 ? -26.023 4.072 1.513 1.00 75.25 474 LEU A O 1
ATOM 3700 N N . ALA A 1 475 ? -27.978 5.156 1.769 1.00 81.50 475 ALA A N 1
ATOM 3701 C CA . ALA A 1 475 ? -27.994 5.742 0.433 1.00 81.50 475 ALA A CA 1
ATOM 3702 C C . ALA A 1 475 ? -26.798 6.679 0.216 1.00 81.50 475 ALA A C 1
ATOM 3704 O O . ALA A 1 475 ? -26.123 6.582 -0.803 1.00 81.50 475 ALA A O 1
ATOM 3705 N N . LEU A 1 476 ? -26.489 7.534 1.195 1.00 79.69 476 LEU A N 1
ATOM 3706 C CA . LEU A 1 476 ? -25.332 8.425 1.143 1.00 79.69 476 LEU A CA 1
ATOM 3707 C C . LEU A 1 476 ? -24.011 7.645 1.072 1.00 79.69 476 LEU A C 1
ATOM 3709 O O . LEU A 1 476 ? -23.155 7.979 0.259 1.00 79.69 476 LEU A O 1
ATOM 3713 N N . MET A 1 477 ? -23.851 6.601 1.892 1.00 78.88 477 MET A N 1
ATOM 3714 C CA . MET A 1 477 ? -22.662 5.736 1.876 1.00 78.88 477 MET A CA 1
ATOM 3715 C C . MET A 1 477 ? -22.506 5.008 0.547 1.00 78.88 477 MET A C 1
ATOM 3717 O O . MET A 1 477 ? -21.394 4.921 0.043 1.00 78.88 477 MET A O 1
ATOM 3721 N N . LEU A 1 478 ? -23.607 4.518 -0.027 1.00 79.88 478 LEU A N 1
ATOM 3722 C CA . LEU A 1 478 ? -23.598 3.903 -1.347 1.00 79.88 478 LEU A CA 1
ATOM 3723 C C . LEU A 1 478 ? -23.164 4.917 -2.410 1.00 79.88 478 LEU A C 1
ATOM 3725 O O . LEU A 1 478 ? -22.216 4.646 -3.131 1.00 79.88 478 LEU A O 1
ATOM 3729 N N . ILE A 1 479 ? -23.809 6.088 -2.475 1.00 85.62 479 ILE A N 1
ATOM 3730 C CA . ILE A 1 479 ? -23.526 7.126 -3.482 1.00 85.62 479 ILE A CA 1
ATOM 3731 C C . ILE A 1 479 ? -22.073 7.602 -3.403 1.00 85.62 479 ILE A C 1
ATOM 3733 O O . ILE A 1 479 ? -21.399 7.682 -4.424 1.00 85.62 479 ILE A O 1
ATOM 3737 N N . LEU A 1 480 ? -21.580 7.906 -2.202 1.00 81.06 480 LEU A N 1
ATOM 3738 C CA . LEU A 1 480 ? -20.208 8.385 -2.028 1.00 81.06 480 LEU A CA 1
ATOM 3739 C C . LEU A 1 480 ? -19.179 7.267 -2.190 1.00 81.06 480 LEU A C 1
ATOM 3741 O O . LEU A 1 480 ? -18.096 7.510 -2.706 1.00 81.06 480 LEU A O 1
ATOM 3745 N N . GLY A 1 481 ? -19.517 6.043 -1.784 1.00 76.38 481 GLY A N 1
ATOM 3746 C CA . GLY A 1 481 ? -18.640 4.886 -1.938 1.00 76.38 481 GLY A CA 1
ATOM 3747 C C . GLY A 1 481 ? -18.430 4.472 -3.397 1.00 76.38 481 GLY A C 1
ATOM 3748 O O . GLY A 1 481 ? -17.396 3.893 -3.709 1.00 76.38 481 GLY A O 1
ATOM 3749 N N . ILE A 1 482 ? -19.375 4.772 -4.300 1.00 84.81 482 ILE A N 1
ATOM 3750 C CA . ILE A 1 482 ? -19.248 4.467 -5.739 1.00 84.81 482 ILE A CA 1
ATOM 3751 C C . ILE A 1 482 ? -18.666 5.615 -6.575 1.00 84.81 482 ILE A C 1
ATOM 3753 O O . ILE A 1 482 ? -18.404 5.408 -7.759 1.00 84.81 482 ILE A O 1
ATOM 3757 N N . GLU A 1 483 ? -18.465 6.802 -5.999 1.00 84.56 483 GLU A N 1
ATOM 3758 C CA . GLU A 1 483 ? -17.935 7.981 -6.702 1.00 84.56 483 GLU A CA 1
ATOM 3759 C C . GLU A 1 483 ? -16.522 7.714 -7.238 1.00 84.56 483 GLU A C 1
ATOM 3761 O O . GLU A 1 483 ? -16.319 7.718 -8.449 1.00 84.56 483 GLU A O 1
ATOM 3766 N N . GLU A 1 484 ? -15.581 7.348 -6.361 1.00 81.56 484 GLU A N 1
ATOM 3767 C CA . GLU A 1 484 ? -14.201 7.019 -6.745 1.00 81.56 484 GLU A CA 1
ATOM 3768 C C . GLU A 1 484 ? -14.118 5.813 -7.714 1.00 81.56 484 GLU A C 1
ATOM 3770 O O . GLU A 1 484 ? -13.433 5.925 -8.734 1.00 81.56 484 GLU A O 1
ATOM 3775 N N . PRO A 1 485 ? -14.844 4.691 -7.499 1.00 84.62 485 PRO A N 1
ATOM 3776 C CA . PRO A 1 485 ? -14.993 3.638 -8.504 1.00 84.62 485 PRO A CA 1
ATOM 3777 C C . PRO A 1 485 ? -15.452 4.130 -9.878 1.00 84.62 485 PRO A C 1
ATOM 3779 O O . PRO A 1 485 ? -14.899 3.713 -10.894 1.00 84.62 485 PRO A O 1
ATOM 3782 N N . THR A 1 486 ? -16.456 5.008 -9.921 1.00 86.56 486 THR A N 1
ATOM 3783 C CA . THR A 1 486 ? -17.001 5.536 -11.179 1.00 86.56 486 THR A CA 1
ATOM 3784 C C . THR A 1 486 ? -15.984 6.429 -11.881 1.00 86.56 486 THR A C 1
ATOM 3786 O O . THR A 1 486 ? -15.806 6.311 -13.095 1.00 86.56 486 THR A O 1
ATOM 3789 N N . ASP A 1 487 ? -15.282 7.276 -11.129 1.00 85.50 487 ASP A N 1
ATOM 3790 C CA . ASP A 1 487 ? -14.221 8.133 -11.657 1.00 85.50 487 ASP A CA 1
ATOM 3791 C C . ASP A 1 487 ? -13.058 7.302 -12.215 1.00 85.50 487 ASP A C 1
ATOM 3793 O O . ASP A 1 487 ? -12.572 7.585 -13.308 1.00 85.50 487 ASP A O 1
ATOM 3797 N N . ALA A 1 488 ? -12.655 6.228 -11.530 1.00 84.94 488 ALA A N 1
ATOM 3798 C CA . ALA A 1 488 ? -11.604 5.324 -12.002 1.00 84.94 488 ALA A CA 1
ATOM 3799 C C . ALA A 1 488 ? -12.002 4.535 -13.264 1.00 84.94 488 ALA A C 1
ATOM 3801 O O . ALA A 1 488 ? -11.171 4.304 -14.146 1.00 84.94 488 ALA A O 1
ATOM 3802 N N . ILE A 1 489 ? -13.275 4.140 -13.387 1.00 88.00 489 ILE A N 1
ATOM 3803 C CA . ILE A 1 489 ? -13.801 3.501 -14.605 1.00 88.00 489 ILE A CA 1
ATOM 3804 C C . ILE A 1 489 ? -13.765 4.480 -15.785 1.00 88.00 489 ILE A C 1
ATOM 3806 O O . ILE A 1 489 ? -13.434 4.080 -16.898 1.00 88.00 489 ILE A O 1
ATOM 3810 N N . ARG A 1 490 ? -14.094 5.756 -15.551 1.00 88.25 490 ARG A N 1
ATOM 3811 C CA . ARG A 1 490 ? -14.113 6.797 -16.592 1.00 88.25 490 ARG A CA 1
ATOM 3812 C C . ARG A 1 490 ? -12.728 7.324 -16.959 1.00 88.25 490 ARG A C 1
ATOM 3814 O O . ARG A 1 490 ? -12.575 7.871 -18.043 1.00 88.25 490 ARG A O 1
ATOM 3821 N N . HIS A 1 491 ? -11.745 7.182 -16.075 1.00 86.00 491 HIS A N 1
ATOM 3822 C CA . HIS A 1 491 ? -10.384 7.670 -16.288 1.00 86.00 491 HIS A CA 1
ATOM 3823 C C . HIS A 1 491 ? -9.668 6.880 -17.391 1.00 86.00 491 HIS A C 1
ATOM 3825 O O . HIS A 1 491 ? -9.528 5.659 -17.288 1.00 86.00 491 HIS A O 1
ATOM 3831 N N . LEU A 1 492 ? -9.188 7.570 -18.427 1.00 84.69 492 LEU A N 1
ATOM 3832 C CA . LEU A 1 492 ? -8.470 6.964 -19.556 1.00 84.69 492 LEU A CA 1
ATOM 3833 C C . LEU A 1 492 ? -6.966 7.298 -19.576 1.00 84.69 492 LEU A C 1
ATOM 3835 O O . LEU A 1 492 ? -6.240 6.795 -20.430 1.00 84.69 492 LEU A O 1
ATOM 3839 N N . GLY A 1 493 ? -6.490 8.102 -18.621 1.00 83.56 493 GLY A N 1
ATOM 3840 C CA . GLY A 1 493 ? -5.068 8.404 -18.458 1.00 83.56 493 GLY A CA 1
ATOM 3841 C C . GLY A 1 493 ? -4.255 7.289 -17.811 1.00 83.56 493 GLY A C 1
ATOM 3842 O O . GLY A 1 493 ? -4.688 6.150 -17.759 1.00 83.56 493 GLY A O 1
ATOM 3843 N N . VAL A 1 494 ? -3.080 7.626 -17.284 1.00 82.00 494 VAL A N 1
ATOM 3844 C CA . VAL A 1 494 ? -2.214 6.711 -16.514 1.00 82.00 494 VAL A CA 1
ATOM 3845 C C . VAL A 1 494 ? -2.859 6.263 -15.197 1.00 82.00 494 VAL A C 1
ATOM 3847 O O . VAL A 1 494 ? -3.644 7.014 -14.602 1.00 82.00 494 VAL A O 1
ATOM 3850 N N . SER A 1 495 ? -2.510 5.067 -14.714 1.00 78.06 495 SER A N 1
ATOM 3851 C CA . SER A 1 495 ? -2.998 4.538 -13.428 1.00 78.06 495 SER A CA 1
ATOM 3852 C C . SER A 1 495 ? -2.431 5.314 -12.229 1.00 78.06 495 SER A C 1
ATOM 3854 O O . SER A 1 495 ? -3.156 5.564 -11.263 1.00 78.06 495 SER A O 1
ATOM 3856 N N . ARG A 1 496 ? -1.171 5.775 -12.312 1.00 74.00 496 ARG A N 1
ATOM 3857 C CA . ARG A 1 496 ? -0.554 6.695 -11.337 1.00 74.00 496 ARG A CA 1
ATOM 3858 C C . ARG A 1 496 ? -0.463 8.109 -11.899 1.00 74.00 496 ARG A C 1
ATOM 3860 O O . ARG A 1 496 ? 0.289 8.368 -12.832 1.00 74.00 496 ARG A O 1
ATOM 3867 N N . ARG A 1 497 ? -1.215 9.034 -11.298 1.00 70.44 497 ARG A N 1
ATOM 3868 C CA . ARG A 1 497 ? -1.321 10.439 -11.740 1.00 70.44 497 ARG A CA 1
ATOM 3869 C C . ARG A 1 497 ? -0.138 11.303 -11.285 1.00 70.44 497 ARG A C 1
ATOM 3871 O O . ARG A 1 497 ? 0.037 12.421 -11.753 1.00 70.44 497 ARG A O 1
ATOM 3878 N N . ASP A 1 498 ? 0.654 10.793 -10.357 1.00 64.56 498 ASP A N 1
ATOM 3879 C CA . ASP A 1 498 ? 1.733 11.473 -9.662 1.00 64.56 498 ASP A CA 1
ATOM 3880 C C . ASP A 1 498 ? 3.082 11.215 -10.353 1.00 64.56 498 ASP A C 1
ATOM 3882 O O . ASP A 1 498 ? 3.688 10.155 -10.211 1.00 64.56 498 ASP A O 1
ATOM 3886 N N . GLY A 1 499 ? 3.548 12.210 -11.117 1.00 62.50 499 GLY A N 1
ATOM 3887 C CA . GLY A 1 499 ? 4.935 12.292 -11.596 1.00 62.50 499 GLY A CA 1
ATOM 3888 C C . GLY A 1 499 ? 5.331 11.296 -12.690 1.00 62.50 499 GLY A C 1
ATOM 3889 O O . GLY A 1 499 ? 6.519 11.106 -12.930 1.00 62.50 499 GLY A O 1
ATOM 3890 N N . SER A 1 500 ? 4.374 10.639 -13.352 1.00 77.06 500 SER A N 1
ATOM 3891 C CA . SER A 1 500 ? 4.679 9.791 -14.505 1.00 77.06 500 SER A CA 1
ATOM 3892 C C . SER A 1 500 ? 4.880 10.642 -15.766 1.00 77.06 500 SER A C 1
ATOM 3894 O O . SER A 1 500 ? 3.975 11.411 -16.095 1.00 77.06 500 SER A O 1
ATOM 3896 N N . PRO A 1 501 ? 5.979 10.474 -16.531 1.00 79.50 501 PRO A N 1
ATOM 3897 C CA . PRO A 1 501 ? 6.160 11.193 -17.798 1.00 79.50 501 PRO A CA 1
ATOM 3898 C C . PRO A 1 501 ? 5.056 10.853 -18.813 1.00 79.50 501 PRO A C 1
ATOM 3900 O O . PRO A 1 501 ? 4.698 11.670 -19.657 1.00 79.50 501 PRO A O 1
ATOM 3903 N N . TRP A 1 502 ? 4.435 9.678 -18.677 1.00 84.88 502 TRP A N 1
ATOM 3904 C CA . TRP A 1 502 ? 3.356 9.209 -19.545 1.00 84.88 502 TRP A CA 1
ATOM 3905 C C . TRP A 1 502 ? 2.035 9.965 -19.357 1.00 84.88 502 TRP A C 1
ATOM 3907 O O . TRP A 1 502 ? 1.126 9.797 -20.165 1.00 84.88 502 TRP A O 1
ATOM 3917 N N . ILE A 1 503 ? 1.924 10.831 -18.339 1.00 84.00 503 ILE A N 1
ATOM 3918 C CA . ILE A 1 503 ? 0.763 11.716 -18.171 1.00 84.00 503 ILE A CA 1
ATOM 3919 C C . ILE A 1 503 ? 0.564 12.646 -19.377 1.00 84.00 503 ILE A C 1
ATOM 3921 O O . ILE A 1 503 ? -0.560 13.068 -19.637 1.00 84.00 503 ILE A O 1
ATOM 3925 N N . ALA A 1 504 ? 1.632 12.915 -20.138 1.00 87.31 504 ALA A N 1
ATOM 3926 C CA . ALA A 1 504 ? 1.590 13.702 -21.366 1.00 87.31 504 ALA A CA 1
ATOM 3927 C C . ALA A 1 504 ? 0.635 13.122 -22.425 1.00 87.31 504 ALA A C 1
ATOM 3929 O O . ALA A 1 504 ? 0.066 13.879 -23.204 1.00 87.31 504 ALA A O 1
ATOM 3930 N N . PHE A 1 505 ? 0.409 11.803 -22.419 1.00 86.88 505 PHE A N 1
ATOM 3931 C CA . PHE A 1 505 ? -0.518 11.147 -23.345 1.00 86.88 505 PHE A CA 1
ATOM 3932 C C . PHE A 1 505 ? -1.995 11.326 -22.971 1.00 86.88 505 PHE A C 1
ATOM 3934 O O . PHE A 1 505 ? -2.862 10.976 -23.765 1.00 86.88 505 PHE A O 1
ATOM 3941 N N . GLY A 1 506 ? -2.307 11.853 -21.779 1.00 89.56 506 GLY A N 1
ATOM 3942 C CA . GLY A 1 506 ? -3.689 12.066 -21.348 1.00 89.56 506 GLY A CA 1
ATOM 3943 C C . GLY A 1 506 ? -4.549 10.812 -21.533 1.00 89.56 506 GLY A C 1
ATOM 3944 O O . GLY A 1 506 ? -4.107 9.707 -21.229 1.00 89.56 506 GLY A O 1
ATOM 3945 N N . ASP A 1 507 ? -5.755 10.985 -22.069 1.00 89.94 507 ASP A N 1
ATOM 3946 C CA . ASP A 1 507 ? -6.740 9.914 -22.269 1.00 89.94 507 ASP A CA 1
ATOM 3947 C C . ASP A 1 507 ? -6.356 8.869 -23.338 1.00 89.94 507 ASP A C 1
ATOM 3949 O O . ASP A 1 507 ? -7.014 7.830 -23.444 1.00 89.94 507 ASP A O 1
ATOM 3953 N N . ASP A 1 508 ? -5.280 9.089 -24.099 1.00 91.56 508 ASP A N 1
ATOM 3954 C CA . ASP A 1 508 ? -4.805 8.121 -25.093 1.00 91.56 508 ASP A CA 1
ATOM 3955 C C . ASP A 1 508 ? -4.000 6.977 -24.454 1.00 91.56 508 ASP A C 1
ATOM 3957 O O . ASP A 1 508 ? -3.867 5.895 -25.034 1.00 91.56 508 ASP A O 1
ATOM 3961 N N . TYR A 1 509 ? -3.501 7.147 -23.225 1.00 93.25 509 TYR A N 1
ATOM 3962 C CA . TYR A 1 509 ? -2.619 6.159 -22.605 1.00 93.25 509 TYR A CA 1
ATOM 3963 C C . TYR A 1 509 ? -3.290 4.792 -22.386 1.00 93.25 509 TYR A C 1
ATOM 3965 O O . TYR A 1 509 ? -2.800 3.764 -22.867 1.00 93.25 509 TYR A O 1
ATOM 3973 N N . ARG A 1 510 ? -4.422 4.749 -21.670 1.00 93.19 510 ARG A N 1
ATOM 3974 C CA . ARG A 1 510 ? -5.067 3.489 -21.260 1.00 93.19 510 ARG A CA 1
ATOM 3975 C C . ARG A 1 510 ? -5.526 2.627 -22.445 1.00 93.19 510 ARG A C 1
ATOM 3977 O O . ARG A 1 510 ? -5.300 1.415 -22.393 1.00 93.19 510 ARG A O 1
ATOM 3984 N N . PRO A 1 511 ? -6.131 3.171 -23.523 1.00 94.44 511 PRO A N 1
ATOM 3985 C CA . PRO A 1 511 ? -6.438 2.388 -24.722 1.00 94.44 511 PRO A CA 1
ATOM 3986 C C . PRO A 1 511 ? -5.207 1.713 -25.343 1.00 94.44 511 PRO A C 1
ATOM 3988 O O . PRO A 1 511 ? -5.265 0.535 -25.706 1.00 94.44 511 PRO A O 1
ATOM 3991 N N . HIS A 1 512 ? -4.081 2.423 -25.426 1.00 95.56 512 HIS A N 1
ATOM 3992 C CA . HIS A 1 512 ? -2.839 1.890 -25.988 1.00 95.56 512 HIS A CA 1
ATOM 3993 C C . HIS A 1 512 ? -2.139 0.899 -25.051 1.00 95.56 512 HIS A C 1
ATOM 3995 O O . HIS A 1 512 ? -1.555 -0.083 -25.517 1.00 95.56 512 HIS A O 1
ATOM 4001 N N . PHE A 1 513 ? -2.276 1.081 -23.739 1.00 95.38 513 PHE A N 1
ATOM 4002 C CA . PHE A 1 513 ? -1.851 0.109 -22.733 1.00 95.38 513 PHE A CA 1
ATOM 4003 C C . PHE A 1 513 ? -2.672 -1.189 -22.790 1.00 95.38 513 PHE A C 1
ATOM 4005 O O . PHE A 1 513 ? -2.116 -2.284 -22.746 1.00 95.38 513 PHE A O 1
ATOM 4012 N N . ARG A 1 514 ? -3.993 -1.097 -22.988 1.00 95.00 514 ARG A N 1
ATOM 4013 C CA . ARG A 1 514 ? -4.859 -2.266 -23.232 1.00 95.00 514 ARG A CA 1
ATOM 4014 C C . ARG A 1 514 ? -4.442 -3.034 -24.484 1.00 95.00 514 ARG A C 1
ATOM 4016 O O . ARG A 1 514 ? -4.465 -4.264 -24.492 1.00 95.00 514 ARG A O 1
ATOM 4023 N N . ALA A 1 515 ? -4.089 -2.318 -25.549 1.00 96.38 515 ALA A N 1
ATOM 4024 C CA . ALA A 1 515 ? -3.614 -2.941 -26.776 1.00 96.38 515 ALA A CA 1
ATOM 4025 C C . ALA A 1 515 ? -2.273 -3.666 -26.548 1.00 96.38 515 ALA A C 1
ATOM 4027 O O . ALA A 1 515 ? -2.125 -4.798 -26.992 1.00 96.38 515 ALA A O 1
ATOM 4028 N N . LEU A 1 516 ? -1.352 -3.079 -25.772 1.00 96.94 516 LEU A N 1
ATOM 4029 C CA . LEU A 1 516 ? -0.115 -3.746 -25.342 1.00 96.94 516 LEU A CA 1
ATOM 4030 C C . LEU A 1 516 ? -0.395 -5.052 -24.572 1.00 96.94 516 LEU A C 1
ATOM 4032 O O . LEU A 1 516 ? 0.176 -6.090 -24.897 1.00 96.94 516 LEU A O 1
ATOM 4036 N N . ASP A 1 517 ? -1.307 -5.028 -23.594 1.00 96.81 517 ASP A N 1
ATOM 4037 C CA . ASP A 1 517 ? -1.726 -6.233 -22.859 1.00 96.81 517 ASP A CA 1
ATOM 4038 C C . ASP A 1 517 ? -2.288 -7.322 -23.787 1.00 96.81 517 ASP A C 1
ATOM 4040 O O . ASP A 1 517 ? -2.019 -8.512 -23.610 1.00 96.81 517 ASP A O 1
ATOM 4044 N N . LYS A 1 518 ? -3.077 -6.928 -24.789 1.00 96.81 518 LYS A N 1
ATOM 4045 C CA . LYS A 1 518 ? -3.613 -7.856 -25.786 1.00 96.81 518 LYS A CA 1
ATOM 4046 C C . LYS A 1 518 ? -2.494 -8.517 -26.596 1.00 96.81 518 LYS A C 1
ATOM 4048 O O . LYS A 1 518 ? -2.517 -9.735 -26.760 1.00 96.81 518 LYS A O 1
ATOM 4053 N N . GLU A 1 519 ? -1.507 -7.745 -27.047 1.00 97.31 519 GLU A N 1
ATOM 4054 C CA . GLU A 1 519 ? -0.383 -8.269 -27.829 1.00 97.31 519 GLU A CA 1
ATOM 4055 C C . GLU A 1 519 ? 0.413 -9.326 -27.062 1.00 97.31 519 GLU A C 1
ATOM 4057 O O . GLU A 1 519 ? 0.666 -10.399 -27.598 1.00 97.31 519 GLU A O 1
ATOM 4062 N N . PHE A 1 520 ? 0.728 -9.108 -25.784 1.00 97.00 520 PHE A N 1
ATOM 4063 C CA . PHE A 1 520 ? 1.442 -10.123 -24.998 1.00 97.00 520 PHE A CA 1
ATOM 4064 C C . PHE A 1 520 ? 0.625 -11.405 -24.740 1.00 97.00 520 PHE A C 1
ATOM 4066 O O . PHE A 1 520 ? 1.214 -12.465 -24.515 1.00 97.00 520 PHE A O 1
ATOM 4073 N N . ARG A 1 521 ? -0.714 -11.346 -24.821 1.00 95.44 521 ARG A N 1
ATOM 4074 C CA . ARG A 1 521 ? -1.588 -12.531 -24.720 1.00 95.44 521 ARG A CA 1
ATOM 4075 C C . ARG A 1 521 ? -1.723 -13.294 -26.036 1.00 95.44 521 ARG A C 1
ATOM 4077 O O . ARG A 1 521 ? -1.802 -14.524 -26.017 1.00 95.44 521 ARG A O 1
ATOM 4084 N N . GLU A 1 522 ? -1.828 -12.576 -27.150 1.00 96.56 522 GLU A N 1
ATOM 4085 C CA . GLU A 1 522 ? -2.278 -13.134 -28.431 1.00 96.56 522 GLU A CA 1
ATOM 4086 C C . GLU A 1 522 ? -1.156 -13.294 -29.463 1.00 96.56 522 GLU A C 1
ATOM 4088 O O . GLU A 1 522 ? -1.217 -14.215 -30.279 1.00 96.56 522 GLU A O 1
ATOM 4093 N N . ASN A 1 523 ? -0.124 -12.449 -29.430 1.00 97.69 523 ASN A N 1
ATOM 4094 C CA . ASN A 1 523 ? 0.983 -12.508 -30.378 1.00 97.69 523 ASN A CA 1
ATOM 4095 C C . ASN A 1 523 ? 1.895 -13.708 -30.049 1.00 97.69 523 ASN A C 1
ATOM 4097 O O . ASN A 1 523 ? 2.471 -13.740 -28.957 1.00 97.69 523 ASN A O 1
ATOM 4101 N N . PRO A 1 524 ? 2.072 -14.685 -30.963 1.00 96.69 524 PRO A N 1
ATOM 4102 C CA . PRO A 1 524 ? 2.838 -15.900 -30.678 1.00 96.69 524 PRO A CA 1
ATOM 4103 C C . PRO A 1 524 ? 4.276 -15.620 -30.237 1.00 96.69 524 PRO A C 1
ATOM 4105 O O . PRO A 1 524 ? 4.764 -16.254 -29.309 1.00 96.69 524 PRO A O 1
ATOM 4108 N N . VAL A 1 525 ? 4.929 -14.624 -30.848 1.00 96.56 525 VAL A N 1
ATOM 4109 C CA . VAL A 1 525 ? 6.319 -14.280 -30.523 1.00 96.56 525 VAL A CA 1
ATOM 4110 C C . VAL A 1 525 ? 6.407 -13.735 -29.099 1.00 96.56 525 VAL A C 1
ATOM 4112 O O . VAL A 1 525 ? 7.234 -14.187 -28.313 1.00 96.56 525 VAL A O 1
ATOM 4115 N N . LEU A 1 526 ? 5.526 -12.799 -28.731 1.00 97.44 526 LEU A N 1
ATOM 4116 C CA . LEU A 1 526 ? 5.522 -12.206 -27.389 1.00 97.44 526 LEU A CA 1
ATOM 4117 C C . LEU A 1 526 ? 5.081 -13.179 -26.308 1.00 97.44 526 LEU A C 1
ATOM 4119 O O . LEU A 1 526 ? 5.581 -13.112 -25.181 1.00 97.44 526 LEU A O 1
ATOM 4123 N N . LYS A 1 527 ? 4.186 -14.105 -26.637 1.00 95.88 527 LYS A N 1
ATOM 4124 C CA . LYS A 1 527 ? 3.748 -15.140 -25.708 1.00 95.88 527 LYS A CA 1
ATOM 4125 C C . LYS A 1 527 ? 4.916 -16.004 -25.228 1.00 95.88 527 LYS A C 1
ATOM 4127 O O . LYS A 1 527 ? 4.971 -16.302 -24.036 1.00 95.88 527 LYS A O 1
ATOM 4132 N N . ASP A 1 528 ? 5.874 -16.290 -26.107 1.00 95.19 528 ASP A N 1
ATOM 4133 C CA . ASP A 1 528 ? 7.030 -17.145 -25.815 1.00 95.19 528 ASP A CA 1
ATOM 4134 C C . ASP A 1 528 ? 8.209 -16.406 -25.156 1.00 95.19 528 ASP A C 1
ATOM 4136 O O . ASP A 1 528 ? 9.097 -17.047 -24.588 1.00 95.19 528 ASP A O 1
ATOM 4140 N N . THR A 1 529 ? 8.211 -15.067 -25.159 1.00 96.44 529 THR A N 1
ATOM 4141 C CA . THR A 1 529 ? 9.221 -14.279 -24.426 1.00 96.44 529 THR A CA 1
ATOM 4142 C C . THR A 1 529 ? 9.169 -14.599 -22.932 1.00 96.44 529 THR A C 1
ATOM 4144 O O . THR A 1 529 ? 8.091 -14.741 -22.353 1.00 96.44 529 THR A O 1
ATOM 4147 N N . ARG A 1 530 ? 10.317 -14.716 -22.266 1.00 95.94 530 ARG A N 1
ATOM 4148 C CA . ARG A 1 530 ? 10.370 -14.962 -20.813 1.00 95.94 530 ARG A CA 1
ATOM 4149 C C . ARG A 1 530 ? 10.798 -13.723 -20.054 1.00 95.94 530 ARG A C 1
ATOM 4151 O O . ARG A 1 530 ? 10.333 -13.480 -18.941 1.00 95.94 530 ARG A O 1
ATOM 4158 N N . THR A 1 531 ? 11.685 -12.949 -20.659 1.00 97.69 531 THR A N 1
ATOM 4159 C CA . THR A 1 531 ? 12.322 -11.788 -20.054 1.00 97.69 531 THR A CA 1
ATOM 4160 C C . THR A 1 531 ? 12.036 -10.534 -20.865 1.00 97.69 531 THR A C 1
ATOM 4162 O O . THR A 1 531 ? 11.876 -10.591 -22.085 1.00 97.69 531 THR A O 1
ATOM 4165 N N . PHE A 1 532 ? 11.952 -9.389 -20.194 1.00 98.25 532 PHE A N 1
ATOM 4166 C CA . PHE A 1 532 ? 11.736 -8.113 -20.866 1.00 98.25 532 PHE A CA 1
ATOM 4167 C C . PHE A 1 532 ? 12.467 -6.960 -20.170 1.00 98.25 532 PHE A C 1
ATOM 4169 O O . PHE A 1 532 ? 12.767 -7.037 -18.980 1.00 98.25 532 PHE A O 1
ATOM 4176 N N . ALA A 1 533 ? 12.706 -5.863 -20.887 1.00 97.38 533 ALA A N 1
ATOM 4177 C CA . ALA A 1 533 ? 13.060 -4.572 -20.297 1.00 97.38 533 ALA A CA 1
ATOM 4178 C C . ALA A 1 533 ? 12.071 -3.490 -20.736 1.00 97.38 533 ALA A C 1
ATOM 4180 O O . ALA A 1 533 ? 11.671 -3.427 -21.897 1.00 97.38 533 ALA A O 1
ATOM 4181 N N . ALA A 1 534 ? 11.683 -2.625 -19.802 1.00 94.81 534 ALA A N 1
ATOM 4182 C CA . ALA A 1 534 ? 10.822 -1.482 -20.070 1.00 94.81 534 ALA A CA 1
ATOM 4183 C C . ALA A 1 534 ? 11.196 -0.328 -19.138 1.00 94.81 534 ALA A C 1
ATOM 4185 O O . ALA A 1 534 ? 11.316 -0.527 -17.932 1.00 94.81 534 ALA A O 1
ATOM 4186 N N . LEU A 1 535 ? 11.294 0.888 -19.681 1.00 90.38 535 LEU A N 1
ATOM 4187 C CA . LEU A 1 535 ? 11.423 2.116 -18.882 1.00 90.38 535 LEU A CA 1
ATOM 4188 C C . LEU A 1 535 ? 10.054 2.695 -18.477 1.00 90.38 535 LEU A C 1
ATOM 4190 O O . LEU A 1 535 ? 9.965 3.790 -17.932 1.00 90.38 535 LEU A O 1
ATOM 4194 N N . CYS A 1 536 ? 8.976 1.944 -18.717 1.00 91.62 536 CYS A N 1
ATOM 4195 C CA . CYS A 1 536 ? 7.626 2.248 -18.265 1.00 91.62 536 CYS A CA 1
ATOM 4196 C C . CYS A 1 536 ? 7.238 1.301 -17.122 1.00 91.62 536 CYS A C 1
ATOM 4198 O O . CYS A 1 536 ? 7.109 0.093 -17.323 1.00 91.62 536 CYS A O 1
ATOM 4200 N N . GLN A 1 537 ? 7.018 1.848 -15.927 1.00 90.25 537 GLN A N 1
ATOM 4201 C CA . GLN A 1 537 ? 6.682 1.066 -14.738 1.00 90.25 537 GLN A CA 1
ATOM 4202 C C . GLN A 1 537 ? 5.348 0.320 -14.874 1.00 90.25 537 GLN A C 1
ATOM 4204 O O . GLN A 1 537 ? 5.249 -0.827 -14.453 1.00 90.25 537 GLN A O 1
ATOM 4209 N N . GLU A 1 538 ? 4.323 0.926 -15.484 1.00 91.44 538 GLU A N 1
ATOM 4210 C CA . GLU A 1 538 ? 3.025 0.252 -15.642 1.00 91.44 538 GLU A CA 1
ATOM 4211 C C . GLU A 1 538 ? 3.138 -0.974 -16.552 1.00 91.44 538 GLU A C 1
ATOM 4213 O O . GLU A 1 538 ? 2.552 -2.013 -16.252 1.00 91.44 538 GLU A O 1
ATOM 4218 N N . ALA A 1 539 ? 3.944 -0.887 -17.617 1.00 94.44 539 ALA A N 1
ATOM 4219 C CA . ALA A 1 539 ? 4.269 -2.039 -18.454 1.00 94.44 539 ALA A CA 1
ATOM 4220 C C . ALA A 1 539 ? 5.076 -3.084 -17.668 1.00 94.44 539 ALA A C 1
ATOM 4222 O O . ALA A 1 539 ? 4.802 -4.277 -17.778 1.00 94.44 539 ALA A O 1
ATOM 4223 N N . ASN A 1 540 ? 6.017 -2.645 -16.823 1.00 94.12 540 ASN A N 1
ATOM 4224 C CA . ASN A 1 540 ? 6.783 -3.544 -15.963 1.00 94.12 540 ASN A CA 1
ATOM 4225 C C . ASN A 1 540 ? 5.865 -4.353 -15.028 1.00 94.12 540 ASN A C 1
ATOM 4227 O O . ASN A 1 540 ? 5.924 -5.583 -15.011 1.00 94.12 540 ASN A O 1
ATOM 4231 N N . PHE A 1 541 ? 4.939 -3.686 -14.338 1.00 92.69 541 PHE A N 1
ATOM 4232 C CA . PHE A 1 541 ? 3.975 -4.330 -13.442 1.00 92.69 541 PHE A CA 1
ATOM 4233 C C . PHE A 1 541 ? 2.963 -5.204 -14.165 1.00 92.69 541 PHE A C 1
ATOM 4235 O O . PHE A 1 541 ? 2.671 -6.298 -13.688 1.00 92.69 541 PHE A O 1
ATOM 4242 N N . LEU A 1 542 ? 2.460 -4.765 -15.320 1.00 95.19 542 LEU A N 1
ATOM 4243 C CA . LEU A 1 542 ? 1.567 -5.573 -16.145 1.00 95.19 542 LEU A CA 1
ATOM 4244 C C . LEU A 1 542 ? 2.196 -6.929 -16.457 1.00 95.19 542 LEU A C 1
ATOM 4246 O O . LEU A 1 542 ? 1.582 -7.971 -16.229 1.00 95.19 542 LEU A O 1
ATOM 4250 N N . LEU A 1 543 ? 3.423 -6.909 -16.974 1.00 96.62 543 LEU A N 1
ATOM 4251 C CA . LEU A 1 543 ? 4.066 -8.106 -17.499 1.00 96.62 543 LEU A CA 1
ATOM 4252 C C . LEU A 1 543 ? 4.583 -9.028 -16.396 1.00 96.62 543 LEU A C 1
ATOM 4254 O O . LEU A 1 543 ? 4.440 -10.246 -16.510 1.00 96.62 543 LEU A O 1
ATOM 4258 N N . THR A 1 544 ? 5.113 -8.462 -15.311 1.00 95.06 544 THR A N 1
ATOM 4259 C CA . THR A 1 544 ? 5.566 -9.253 -14.157 1.00 95.06 544 THR A CA 1
ATOM 4260 C C . THR A 1 544 ? 4.415 -9.848 -13.352 1.00 95.06 544 THR A C 1
ATOM 4262 O O . THR A 1 544 ? 4.521 -10.987 -12.902 1.00 95.06 544 THR A O 1
ATOM 4265 N N . ALA A 1 545 ? 3.299 -9.131 -13.189 1.00 94.38 545 ALA A N 1
ATOM 4266 C CA . ALA A 1 545 ? 2.171 -9.622 -12.398 1.00 94.38 545 ALA A CA 1
ATOM 4267 C C . ALA A 1 545 ? 1.208 -10.523 -13.190 1.00 94.38 545 ALA A C 1
ATOM 4269 O O . ALA A 1 545 ? 0.699 -11.497 -12.646 1.00 94.38 545 ALA A O 1
ATOM 4270 N N . PHE A 1 546 ? 0.933 -10.223 -14.463 1.00 95.75 546 PHE A N 1
ATOM 4271 C CA . PHE A 1 546 ? -0.180 -10.866 -15.182 1.00 95.75 546 PHE A CA 1
ATOM 4272 C C . PHE A 1 546 ? 0.226 -11.695 -16.399 1.00 95.75 546 PHE A C 1
ATOM 4274 O O . PHE A 1 546 ? -0.617 -12.403 -16.945 1.00 95.75 546 PHE A O 1
ATOM 4281 N N . HIS A 1 547 ? 1.494 -11.640 -16.812 1.00 95.62 547 HIS A N 1
ATOM 4282 C CA . HIS A 1 547 ? 2.000 -12.399 -17.964 1.00 95.62 547 HIS A CA 1
ATOM 4283 C C . HIS A 1 547 ? 3.149 -13.347 -17.611 1.00 95.62 547 HIS A C 1
ATOM 4285 O O . HIS A 1 547 ? 3.758 -13.918 -18.513 1.00 95.62 547 HIS A O 1
ATOM 4291 N N . GLU A 1 548 ? 3.461 -13.497 -16.318 1.00 91.81 548 GLU A N 1
ATOM 4292 C CA . GLU A 1 548 ? 4.565 -14.328 -15.805 1.00 91.81 548 GLU A CA 1
ATOM 4293 C C . GLU A 1 548 ? 5.928 -14.015 -16.453 1.00 91.81 548 GLU A C 1
ATOM 4295 O O . GLU A 1 548 ? 6.835 -14.852 -16.491 1.00 91.81 548 GLU A O 1
ATOM 4300 N N . LYS A 1 549 ? 6.090 -12.793 -16.972 1.00 96.19 549 LYS A N 1
ATOM 4301 C CA . LYS A 1 549 ? 7.350 -12.326 -17.548 1.00 96.19 549 LYS A CA 1
ATOM 4302 C C . LYS A 1 549 ? 8.257 -11.835 -16.432 1.00 96.19 549 LYS A C 1
ATOM 4304 O O . LYS A 1 549 ? 7.803 -11.459 -15.354 1.00 96.19 549 LYS A O 1
ATOM 4309 N N . ARG A 1 550 ? 9.556 -11.795 -16.697 1.00 96.25 550 ARG A N 1
ATOM 4310 C CA . ARG A 1 550 ? 10.545 -11.351 -15.714 1.00 96.25 550 ARG A CA 1
ATOM 4311 C C . ARG A 1 550 ? 11.274 -10.117 -16.215 1.00 96.25 550 ARG A C 1
ATOM 4313 O O . ARG A 1 550 ? 11.719 -10.074 -17.361 1.00 96.25 550 ARG A O 1
ATOM 4320 N N . ALA A 1 551 ? 11.376 -9.112 -15.363 1.00 96.75 551 ALA A N 1
ATOM 4321 C CA . ALA A 1 551 ? 11.997 -7.850 -15.706 1.00 96.75 551 ALA A CA 1
ATOM 4322 C C . ALA A 1 551 ? 13.523 -7.976 -15.604 1.00 96.75 551 ALA A C 1
ATOM 4324 O O . ALA A 1 551 ? 14.062 -8.356 -14.566 1.00 96.75 551 ALA A O 1
ATOM 4325 N N . TYR A 1 552 ? 14.227 -7.638 -16.682 1.00 97.19 552 TYR A N 1
ATOM 4326 C CA . TYR A 1 552 ? 15.683 -7.503 -16.675 1.00 97.19 552 TYR A CA 1
ATOM 4327 C C . TYR A 1 552 ? 16.119 -6.319 -15.807 1.00 97.19 552 TYR A C 1
ATOM 4329 O O . TYR A 1 552 ? 17.109 -6.416 -15.088 1.00 97.19 552 TYR A O 1
ATOM 4337 N N . LEU A 1 553 ? 15.328 -5.244 -15.821 1.00 94.50 553 LEU A N 1
ATOM 4338 C CA . LEU A 1 553 ? 15.413 -4.130 -14.883 1.00 94.50 553 LEU A CA 1
ATOM 4339 C C . LEU A 1 553 ? 14.219 -4.225 -13.912 1.00 94.50 553 LEU A C 1
ATOM 4341 O O . LEU A 1 553 ? 13.142 -3.702 -14.222 1.00 94.50 553 LEU A O 1
ATOM 4345 N N . PRO A 1 554 ? 14.345 -4.981 -12.806 1.00 92.44 554 PRO A N 1
ATOM 4346 C CA . PRO A 1 554 ? 13.258 -5.140 -11.849 1.00 92.44 554 PRO A CA 1
ATOM 4347 C C . PRO A 1 554 ? 13.000 -3.843 -11.078 1.00 92.44 554 PRO A C 1
ATOM 4349 O O . PRO A 1 554 ? 13.863 -2.971 -10.978 1.00 92.44 554 PRO A O 1
ATOM 4352 N N . ASP A 1 555 ? 11.801 -3.724 -10.508 1.00 88.19 555 ASP A N 1
ATOM 4353 C CA . ASP A 1 555 ? 11.469 -2.602 -9.630 1.00 88.19 555 ASP A CA 1
ATOM 4354 C C . ASP A 1 555 ? 12.367 -2.633 -8.384 1.00 88.19 555 ASP A C 1
ATOM 4356 O O . ASP A 1 555 ? 12.489 -3.650 -7.685 1.00 88.19 555 ASP A O 1
ATOM 4360 N N . ASN A 1 556 ? 13.020 -1.499 -8.126 1.00 87.38 556 ASN A N 1
ATOM 4361 C CA . ASN A 1 556 ? 14.042 -1.376 -7.092 1.00 87.38 556 ASN A CA 1
ATOM 4362 C C . ASN A 1 556 ? 13.520 -1.653 -5.669 1.00 87.38 556 ASN A C 1
ATOM 4364 O O . ASN A 1 556 ? 14.316 -1.972 -4.775 1.00 87.38 556 ASN A O 1
ATOM 4368 N N . GLY A 1 557 ? 12.202 -1.550 -5.466 1.00 81.38 557 GLY A N 1
ATOM 4369 C CA . GLY A 1 557 ? 11.545 -1.816 -4.203 1.00 81.38 557 GLY A CA 1
ATOM 4370 C C . GLY A 1 557 ? 11.547 -3.305 -3.898 1.00 81.38 557 GLY A C 1
ATOM 4371 O O . GLY A 1 557 ? 11.865 -3.705 -2.790 1.00 81.38 557 GLY A O 1
ATOM 4372 N N . PHE A 1 558 ? 11.256 -4.170 -4.863 1.00 82.75 558 PHE A N 1
ATOM 4373 C CA . PHE A 1 558 ? 11.005 -5.589 -4.559 1.00 82.75 558 PHE A CA 1
ATOM 4374 C C . PHE A 1 558 ? 12.197 -6.498 -4.798 1.00 82.75 558 PHE A C 1
ATOM 4376 O O . PHE A 1 558 ? 12.223 -7.621 -4.290 1.00 82.75 558 PHE A O 1
ATOM 4383 N N . THR A 1 559 ? 13.178 -6.008 -5.544 1.00 89.50 559 THR A N 1
ATOM 4384 C CA . THR A 1 559 ? 14.316 -6.816 -5.942 1.00 89.50 559 THR A CA 1
ATOM 4385 C C . THR A 1 559 ? 15.332 -7.049 -4.822 1.00 89.50 559 THR A C 1
ATOM 4387 O O . THR A 1 559 ? 15.599 -6.172 -3.988 1.00 89.50 559 THR A O 1
ATOM 4390 N N . THR A 1 560 ? 15.943 -8.235 -4.831 1.00 90.56 560 THR A N 1
ATOM 4391 C CA . THR A 1 560 ? 17.029 -8.625 -3.917 1.00 90.56 560 THR A CA 1
ATOM 4392 C C . THR A 1 560 ? 18.417 -8.205 -4.410 1.00 90.56 560 THR A C 1
ATOM 4394 O O . THR A 1 560 ? 19.406 -8.414 -3.703 1.00 90.56 560 THR A O 1
ATOM 4397 N N . LEU A 1 561 ? 18.507 -7.625 -5.611 1.00 92.19 561 LEU A N 1
ATOM 4398 C CA . LEU A 1 561 ? 19.764 -7.195 -6.224 1.00 92.19 561 LEU A CA 1
ATOM 4399 C C . LEU A 1 561 ? 20.452 -6.077 -5.426 1.00 92.19 561 LEU A C 1
ATOM 4401 O O . LEU A 1 561 ? 19.798 -5.272 -4.757 1.00 92.19 561 LEU A O 1
ATOM 4405 N N . SER A 1 562 ? 21.782 -6.014 -5.502 1.00 92.44 562 SER A N 1
ATOM 4406 C CA . SER A 1 562 ? 22.547 -4.875 -4.979 1.00 92.44 562 SER A CA 1
ATOM 4407 C C . SER A 1 562 ? 22.333 -3.632 -5.841 1.00 92.44 562 SER A C 1
ATOM 4409 O O . SER A 1 562 ? 21.904 -3.726 -6.993 1.00 92.44 562 SER A O 1
ATOM 4411 N N . ASP A 1 563 ? 22.655 -2.461 -5.297 1.00 92.19 563 ASP A N 1
ATOM 4412 C CA . ASP A 1 563 ? 22.595 -1.215 -6.070 1.00 92.19 563 ASP A CA 1
ATOM 4413 C C . ASP A 1 563 ? 23.531 -1.252 -7.284 1.00 92.19 563 ASP A C 1
ATOM 4415 O O . ASP A 1 563 ? 23.146 -0.833 -8.370 1.00 92.19 563 ASP A O 1
ATOM 4419 N N . ALA A 1 564 ? 24.734 -1.811 -7.123 1.00 94.81 564 ALA A N 1
ATOM 4420 C CA . ALA A 1 564 ? 25.711 -1.917 -8.206 1.00 94.81 564 ALA A CA 1
ATOM 4421 C C . ALA A 1 564 ? 25.197 -2.762 -9.384 1.00 94.81 564 ALA A C 1
ATOM 4423 O O . ALA A 1 564 ? 25.453 -2.430 -10.539 1.00 94.81 564 ALA A O 1
ATOM 4424 N N . GLU A 1 565 ? 24.458 -3.835 -9.097 1.00 95.25 565 GLU A N 1
ATOM 4425 C CA . GLU A 1 565 ? 23.859 -4.679 -10.131 1.00 95.25 565 GLU A CA 1
ATOM 4426 C C . GLU A 1 565 ? 22.687 -3.970 -10.828 1.00 95.25 565 GLU A C 1
ATOM 4428 O O . GLU A 1 565 ? 22.583 -4.020 -12.052 1.00 95.25 565 GLU A O 1
ATOM 4433 N N . LEU A 1 566 ? 21.836 -3.249 -10.087 1.00 94.38 566 LEU A N 1
ATOM 4434 C CA . LEU A 1 566 ? 20.767 -2.440 -10.689 1.00 94.38 566 LEU A CA 1
ATOM 4435 C C . LEU A 1 566 ? 21.322 -1.332 -11.590 1.00 94.38 566 LEU A C 1
ATOM 4437 O O . LEU A 1 566 ? 20.841 -1.152 -12.707 1.00 94.38 566 LEU A O 1
ATOM 4441 N N . GLU A 1 567 ? 22.355 -0.624 -11.129 1.00 96.00 567 GLU A N 1
ATOM 4442 C CA . GLU A 1 567 ? 23.063 0.390 -11.915 1.00 96.00 567 GLU A CA 1
ATOM 4443 C C . GLU A 1 567 ? 23.670 -0.232 -13.180 1.00 96.00 567 GLU A C 1
ATOM 4445 O O . GLU A 1 567 ? 23.472 0.289 -14.277 1.00 96.00 567 GLU A O 1
ATOM 4450 N N . HIS A 1 568 ? 24.333 -1.389 -13.057 1.00 96.88 568 HIS A N 1
ATOM 4451 C CA . HIS A 1 568 ? 24.893 -2.099 -14.204 1.00 96.88 568 HIS A CA 1
ATOM 4452 C C . HIS A 1 568 ? 23.828 -2.453 -15.246 1.00 96.88 568 HIS A C 1
ATOM 4454 O O . HIS A 1 568 ? 24.016 -2.167 -16.431 1.00 96.88 568 HIS A O 1
ATOM 4460 N N . ARG A 1 569 ? 22.696 -3.024 -14.825 1.00 96.62 569 ARG A N 1
ATOM 4461 C CA . ARG A 1 569 ? 21.612 -3.374 -15.750 1.00 96.62 569 ARG A CA 1
ATOM 4462 C C . ARG A 1 569 ? 20.931 -2.154 -16.347 1.00 96.62 569 ARG A C 1
ATOM 4464 O O . ARG A 1 569 ? 20.534 -2.207 -17.508 1.00 96.62 569 ARG A O 1
ATOM 4471 N N . LEU A 1 570 ? 20.833 -1.050 -15.608 1.00 97.00 570 LEU A N 1
ATOM 4472 C CA . LEU A 1 570 ? 20.358 0.216 -16.163 1.00 97.00 570 LEU A CA 1
ATOM 4473 C C . LEU A 1 570 ? 21.290 0.714 -17.278 1.00 97.00 570 LEU A C 1
ATOM 4475 O O . LEU A 1 570 ? 20.794 1.163 -18.309 1.00 97.00 570 LEU A O 1
ATOM 4479 N N . PHE A 1 571 ? 22.612 0.589 -17.117 1.00 98.12 571 PHE A N 1
ATOM 4480 C CA . PHE A 1 571 ? 23.576 0.921 -18.173 1.00 98.12 571 PHE A CA 1
ATOM 4481 C C . PHE A 1 571 ? 23.394 0.032 -19.408 1.00 98.12 571 PHE A C 1
ATOM 4483 O O . PHE A 1 571 ? 23.368 0.536 -20.526 1.00 98.12 571 PHE A O 1
ATOM 4490 N N . GLU A 1 572 ? 23.221 -1.278 -19.230 1.00 98.00 572 GLU A N 1
ATOM 4491 C CA . GLU A 1 572 ? 22.993 -2.194 -20.356 1.00 98.00 572 GLU A CA 1
ATOM 4492 C C . GLU A 1 572 ? 21.654 -1.923 -21.060 1.00 98.00 572 GLU A C 1
ATOM 4494 O O . GLU A 1 572 ? 21.590 -1.927 -22.286 1.00 98.00 572 GLU A O 1
ATOM 4499 N N . VAL A 1 573 ? 20.598 -1.584 -20.316 1.00 97.44 573 VAL A N 1
ATOM 4500 C CA . VAL A 1 573 ? 19.328 -1.131 -20.903 1.00 97.44 573 VAL A CA 1
ATOM 4501 C C . VAL A 1 573 ? 19.511 0.181 -21.671 1.00 97.44 573 VAL A C 1
ATOM 4503 O O . VAL A 1 573 ? 19.002 0.309 -22.782 1.00 97.44 573 VAL A O 1
ATOM 4506 N N . ALA A 1 574 ? 20.273 1.138 -21.141 1.00 97.44 574 ALA A N 1
ATOM 4507 C CA . ALA A 1 574 ? 20.572 2.385 -21.841 1.00 97.44 574 ALA A CA 1
ATOM 4508 C C . ALA A 1 574 ? 21.365 2.154 -23.143 1.00 97.44 574 ALA A C 1
ATOM 4510 O O . ALA A 1 574 ? 21.074 2.805 -24.147 1.00 97.44 574 ALA A O 1
ATOM 4511 N N . LYS A 1 575 ? 22.272 1.165 -23.169 1.00 97.50 575 LYS A N 1
ATOM 4512 C CA . LYS A 1 575 ? 22.975 0.715 -24.386 1.00 97.50 575 LYS A CA 1
ATOM 4513 C C . LYS A 1 575 ? 22.020 0.122 -25.417 1.00 97.50 575 LYS A C 1
ATOM 4515 O O . LYS A 1 575 ? 22.090 0.499 -26.582 1.00 97.50 575 LYS A O 1
ATOM 4520 N N . ILE A 1 576 ? 21.095 -0.743 -24.991 1.00 97.56 576 ILE A N 1
ATOM 4521 C CA . ILE A 1 576 ? 20.046 -1.309 -25.860 1.00 97.56 576 ILE A CA 1
ATOM 4522 C C . ILE A 1 576 ? 19.217 -0.199 -26.519 1.00 97.56 576 ILE A C 1
ATOM 4524 O O . ILE A 1 576 ? 18.860 -0.314 -27.689 1.00 97.56 576 ILE A O 1
ATOM 4528 N N . PHE A 1 577 ? 18.920 0.870 -25.779 1.00 97.31 577 PHE A N 1
ATOM 4529 C CA . PHE A 1 577 ? 18.201 2.047 -26.272 1.00 97.31 577 PHE A CA 1
ATOM 4530 C C . PHE A 1 577 ? 19.107 3.102 -26.931 1.00 97.31 577 PHE A C 1
ATOM 4532 O O . PHE A 1 577 ? 18.644 4.208 -27.190 1.00 97.31 577 PHE A O 1
ATOM 4539 N N . GLN A 1 578 ? 20.386 2.804 -27.184 1.00 96.94 578 GLN A N 1
ATOM 4540 C CA . GLN A 1 578 ? 21.347 3.727 -27.804 1.00 96.94 578 GLN A CA 1
ATOM 4541 C C . GLN A 1 578 ? 21.350 5.134 -27.169 1.00 96.94 578 GLN A C 1
ATOM 4543 O O . GLN A 1 578 ? 21.497 6.150 -27.851 1.00 96.94 578 GLN A O 1
ATOM 4548 N N . ILE A 1 579 ? 21.157 5.213 -25.848 1.00 97.00 579 ILE A N 1
ATOM 4549 C CA . ILE A 1 579 ? 21.087 6.488 -25.129 1.00 97.00 579 ILE A CA 1
ATOM 4550 C C . ILE A 1 579 ? 22.488 7.108 -25.100 1.00 97.00 579 ILE A C 1
ATOM 4552 O O . ILE A 1 579 ? 23.446 6.484 -24.642 1.00 97.00 579 ILE A O 1
ATOM 4556 N N . THR A 1 580 ? 22.625 8.349 -25.566 1.00 96.75 580 THR A N 1
ATOM 4557 C CA . THR A 1 580 ? 23.906 9.070 -25.510 1.00 96.75 580 THR A CA 1
ATOM 4558 C C . THR A 1 580 ? 24.283 9.411 -24.063 1.00 96.75 580 THR A C 1
ATOM 4560 O O . THR A 1 580 ? 23.393 9.517 -23.218 1.00 96.75 580 THR A O 1
ATOM 4563 N N . PRO A 1 581 ? 25.568 9.637 -23.741 1.00 96.56 581 PRO A N 1
ATOM 4564 C CA . PRO A 1 581 ? 25.981 10.054 -22.397 1.00 96.56 581 PRO A CA 1
ATOM 4565 C C . PRO A 1 581 ? 25.207 11.260 -21.841 1.00 96.56 581 PRO A C 1
ATOM 4567 O O . PRO A 1 581 ? 24.735 11.225 -20.705 1.00 96.56 581 PRO A O 1
ATOM 4570 N N . ASP A 1 582 ? 24.983 12.290 -22.662 1.00 95.94 582 ASP A N 1
ATOM 4571 C CA . ASP A 1 582 ? 24.232 13.489 -22.263 1.00 95.94 582 ASP A CA 1
ATOM 4572 C C . ASP A 1 582 ? 22.748 13.184 -21.983 1.00 95.94 582 ASP A C 1
ATOM 4574 O O . ASP A 1 582 ? 22.166 13.661 -20.999 1.00 95.94 582 ASP A O 1
ATOM 4578 N N . ALA A 1 583 ? 22.125 12.351 -22.826 1.00 95.50 583 ALA A N 1
ATOM 4579 C CA . ALA A 1 583 ? 20.747 11.909 -22.628 1.00 95.50 583 ALA A CA 1
ATOM 4580 C C . ALA A 1 583 ? 20.622 10.999 -21.395 1.00 95.50 583 ALA A C 1
ATOM 4582 O O . ALA A 1 583 ? 19.647 11.107 -20.651 1.00 95.50 583 ALA A O 1
ATOM 4583 N N . PHE A 1 584 ? 21.628 10.161 -21.128 1.00 96.62 584 PHE A N 1
ATOM 4584 C CA . PHE A 1 584 ? 21.693 9.326 -19.932 1.00 96.62 584 PHE A CA 1
ATOM 4585 C C . PHE A 1 584 ? 21.782 10.183 -18.669 1.00 96.62 584 PHE A C 1
ATOM 4587 O O . PHE A 1 584 ? 21.011 9.964 -17.735 1.00 96.62 584 PHE A O 1
ATOM 4594 N N . GLY A 1 585 ? 22.644 11.207 -18.668 1.00 96.25 585 GLY A N 1
ATOM 4595 C CA . GLY A 1 585 ? 22.730 12.188 -17.586 1.00 96.25 585 GLY A CA 1
ATOM 4596 C C . GLY A 1 585 ? 21.377 12.848 -17.298 1.00 96.25 585 GLY A C 1
ATOM 4597 O O . GLY A 1 585 ? 20.942 12.910 -16.148 1.00 96.25 585 GLY A O 1
ATOM 4598 N N . SER A 1 586 ? 20.660 13.259 -18.344 1.00 94.19 586 SER A N 1
ATOM 4599 C CA . SER A 1 586 ? 19.309 13.821 -18.202 1.00 94.19 586 SER A CA 1
ATOM 4600 C C . SER A 1 586 ? 18.312 12.794 -17.644 1.00 94.19 586 SER A C 1
ATOM 4602 O O . SER A 1 586 ? 17.531 13.108 -16.748 1.00 94.19 586 SER A O 1
ATOM 4604 N N . MET A 1 587 ? 18.372 11.545 -18.117 1.00 93.75 587 MET A N 1
ATOM 4605 C CA . MET A 1 587 ? 17.484 10.458 -17.695 1.00 93.75 587 MET A CA 1
ATOM 4606 C C . MET A 1 587 ? 17.642 10.103 -16.211 1.00 93.75 587 MET A C 1
ATOM 4608 O O . MET A 1 587 ? 16.638 9.882 -15.538 1.00 93.75 587 MET A O 1
ATOM 4612 N N . ILE A 1 588 ? 18.868 10.040 -15.679 1.00 94.69 588 ILE A N 1
ATOM 4613 C CA . ILE A 1 588 ? 19.106 9.680 -14.265 1.00 94.69 588 ILE A CA 1
ATOM 4614 C C . ILE A 1 588 ? 18.778 10.811 -13.283 1.00 94.69 588 ILE A C 1
ATOM 4616 O O . ILE A 1 588 ? 18.640 10.556 -12.089 1.00 94.69 588 ILE A O 1
ATOM 4620 N N . GLN A 1 589 ? 18.648 12.046 -13.773 1.00 91.56 589 GLN A N 1
ATOM 4621 C CA . GLN A 1 589 ? 18.150 13.182 -12.994 1.00 91.56 589 GLN A CA 1
ATOM 4622 C C . GLN A 1 589 ? 16.621 13.272 -12.991 1.00 91.56 589 GLN A C 1
ATOM 4624 O O . GLN A 1 589 ? 16.058 13.998 -12.170 1.00 91.56 589 GLN A O 1
ATOM 4629 N N . ASP A 1 590 ? 15.944 12.540 -13.879 1.00 89.31 590 ASP A N 1
ATOM 4630 C CA . ASP A 1 590 ? 14.492 12.479 -13.886 1.00 89.31 590 ASP A CA 1
ATOM 4631 C C . ASP A 1 590 ? 13.972 11.777 -12.623 1.00 89.31 590 ASP A C 1
ATOM 4633 O O . ASP A 1 590 ? 14.455 10.715 -12.206 1.00 89.31 590 ASP A O 1
ATOM 4637 N N . TRP A 1 591 ? 12.959 12.387 -12.005 1.00 87.31 591 TRP A N 1
ATOM 4638 C CA . TRP A 1 591 ? 12.368 11.888 -10.767 1.00 87.31 591 TRP A CA 1
ATOM 4639 C C . TRP A 1 591 ? 11.876 10.445 -10.903 1.00 87.31 591 TRP A C 1
ATOM 4641 O O . TRP A 1 591 ? 12.045 9.650 -9.978 1.00 87.31 591 TRP A O 1
ATOM 4651 N N . TYR A 1 592 ? 11.313 10.080 -12.055 1.00 87.56 592 TYR A N 1
ATOM 4652 C CA . TYR A 1 592 ? 10.765 8.753 -12.307 1.00 87.56 592 TYR A CA 1
ATOM 4653 C C . TYR A 1 592 ? 11.862 7.682 -12.317 1.00 87.56 592 TYR A C 1
ATOM 4655 O O . TYR A 1 592 ? 11.711 6.639 -11.674 1.00 87.56 592 TYR A O 1
ATOM 4663 N N . THR A 1 593 ? 12.992 7.953 -12.978 1.00 90.19 593 THR A N 1
ATOM 4664 C CA . THR A 1 593 ? 14.154 7.047 -13.014 1.00 90.19 593 THR A CA 1
ATOM 4665 C C . THR A 1 593 ? 14.752 6.857 -11.624 1.00 90.19 593 THR A C 1
ATOM 4667 O O . THR A 1 593 ? 14.997 5.720 -11.206 1.00 90.19 593 THR A O 1
ATOM 4670 N N . MET A 1 594 ? 14.934 7.951 -10.874 1.00 89.94 594 MET A N 1
ATOM 4671 C CA . MET A 1 594 ? 15.406 7.881 -9.487 1.00 89.94 594 MET A CA 1
ATOM 4672 C C . MET A 1 594 ? 14.465 7.037 -8.622 1.00 89.94 594 MET A C 1
ATOM 4674 O O . MET A 1 594 ? 14.913 6.186 -7.851 1.00 89.94 594 MET A O 1
ATOM 4678 N N . ASN A 1 595 ? 13.157 7.240 -8.783 1.00 86.12 595 ASN A N 1
ATOM 4679 C CA . ASN A 1 595 ? 12.147 6.588 -7.966 1.00 86.12 595 ASN A CA 1
ATOM 4680 C C . ASN A 1 595 ? 12.056 5.078 -8.223 1.00 86.12 595 ASN A C 1
ATOM 4682 O O . ASN A 1 595 ? 11.997 4.315 -7.261 1.00 86.12 595 ASN A O 1
ATOM 4686 N N . TYR A 1 596 ? 12.082 4.633 -9.484 1.00 86.12 596 TYR A N 1
ATOM 4687 C CA . TYR A 1 596 ? 11.754 3.241 -9.836 1.00 86.12 596 TYR A CA 1
ATOM 4688 C C . TYR A 1 596 ? 12.943 2.370 -10.238 1.00 86.12 596 TYR A C 1
ATOM 4690 O O . TYR A 1 596 ? 12.911 1.167 -9.979 1.00 86.12 596 TYR A O 1
ATOM 4698 N N . TRP A 1 597 ? 14.034 2.953 -10.746 1.00 90.44 597 TRP A N 1
ATOM 4699 C CA . TRP A 1 597 ? 15.174 2.178 -11.258 1.00 90.44 597 TRP A CA 1
ATOM 4700 C C . TRP A 1 597 ? 16.456 2.337 -10.440 1.00 90.44 597 TRP A C 1
ATOM 4702 O O . TRP A 1 597 ? 17.180 1.361 -10.281 1.00 90.44 597 TRP A O 1
ATOM 4712 N N . LEU A 1 598 ? 16.708 3.509 -9.847 1.00 87.81 598 LEU A N 1
ATOM 4713 C CA . LEU A 1 598 ? 17.933 3.738 -9.062 1.00 87.81 598 LEU A CA 1
ATOM 4714 C C . LEU A 1 598 ? 17.769 3.583 -7.539 1.00 87.81 598 LEU A C 1
ATOM 4716 O O . LEU A 1 598 ? 18.755 3.372 -6.836 1.00 87.81 598 LEU A O 1
ATOM 4720 N N . GLY A 1 599 ? 16.544 3.671 -7.020 1.00 79.88 599 GLY A N 1
ATOM 4721 C CA . GLY A 1 599 ? 16.226 3.466 -5.603 1.00 79.88 599 GLY A CA 1
ATOM 4722 C C . GLY A 1 599 ? 15.558 4.687 -4.986 1.00 79.88 599 GLY A C 1
ATOM 4723 O O . GLY A 1 599 ? 16.263 5.602 -4.567 1.00 79.88 599 GLY A O 1
ATOM 4724 N N . CYS A 1 600 ? 14.223 4.675 -4.848 1.00 71.31 600 CYS A N 1
ATOM 4725 C CA . CYS A 1 600 ? 13.436 5.811 -4.343 1.00 71.31 600 CYS A CA 1
ATOM 4726 C C . CYS A 1 600 ? 14.071 6.480 -3.123 1.00 71.31 600 CYS A C 1
ATOM 4728 O O . CYS A 1 600 ? 14.442 7.648 -3.167 1.00 71.31 600 CYS A O 1
ATOM 4730 N N . ALA A 1 601 ? 14.243 5.751 -2.024 1.00 73.19 601 ALA A N 1
ATOM 4731 C CA . ALA A 1 601 ? 14.664 6.391 -0.789 1.00 73.19 601 ALA A CA 1
ATOM 4732 C C . ALA A 1 601 ? 16.185 6.571 -0.652 1.00 73.19 601 ALA A C 1
ATOM 4734 O O . ALA A 1 601 ? 16.621 7.221 0.298 1.00 73.19 601 ALA A O 1
ATOM 4735 N N . LYS A 1 602 ? 16.981 6.048 -1.600 1.00 81.25 602 LYS A N 1
ATOM 4736 C CA . LYS A 1 602 ? 18.440 6.234 -1.639 1.00 81.25 602 LYS A CA 1
ATOM 4737 C C . LYS A 1 602 ? 18.781 7.712 -1.804 1.00 81.25 602 LYS A C 1
ATOM 4739 O O . LYS A 1 602 ? 19.572 8.237 -1.035 1.00 81.25 602 LYS A O 1
ATOM 4744 N N . TYR A 1 603 ? 18.125 8.395 -2.741 1.00 87.19 603 TYR A N 1
ATOM 4745 C CA . TYR A 1 603 ? 18.381 9.807 -3.054 1.00 87.19 603 TYR A CA 1
ATOM 4746 C C . TYR A 1 603 ? 17.374 10.766 -2.413 1.00 87.19 603 TYR A C 1
ATOM 4748 O O . TYR A 1 603 ? 17.124 11.861 -2.921 1.00 87.19 603 TYR A O 1
ATOM 4756 N N . TRP A 1 604 ? 16.771 10.360 -1.292 1.00 84.38 604 TRP A N 1
ATOM 4757 C CA . TRP A 1 604 ? 15.846 11.225 -0.571 1.00 84.38 604 TRP A CA 1
ATOM 4758 C C . TRP A 1 604 ? 16.596 12.429 0.016 1.00 84.38 604 TRP A C 1
ATOM 4760 O O . TRP A 1 604 ? 17.545 12.279 0.789 1.00 84.38 604 TRP A O 1
ATOM 4770 N N . CYS A 1 605 ? 16.156 13.631 -0.357 1.00 85.38 605 CYS A N 1
ATOM 4771 C CA . CYS A 1 605 ? 16.716 14.895 0.100 1.00 85.38 605 CYS A CA 1
ATOM 4772 C C . CYS A 1 605 ? 15.651 15.691 0.862 1.00 85.38 605 CYS A C 1
ATOM 4774 O O . CYS A 1 605 ? 14.734 16.284 0.291 1.00 85.38 605 CYS A O 1
ATOM 4776 N N . ALA A 1 606 ? 15.774 15.693 2.181 1.00 79.81 606 ALA A N 1
ATOM 4777 C CA . ALA A 1 606 ? 14.893 16.369 3.114 1.00 79.81 606 ALA A CA 1
ATOM 4778 C C . ALA A 1 606 ? 15.704 17.288 4.040 1.00 79.81 606 ALA A C 1
ATOM 4780 O O . ALA A 1 606 ? 16.936 17.281 4.079 1.00 79.81 606 ALA A O 1
ATOM 4781 N N . SER A 1 607 ? 15.010 18.124 4.805 1.00 75.06 607 SER A N 1
ATOM 4782 C CA . SER A 1 607 ? 15.684 19.045 5.728 1.00 75.06 607 SER A CA 1
ATOM 4783 C C . SER A 1 607 ? 16.420 18.322 6.870 1.00 75.06 607 SER A C 1
ATOM 4785 O O . SER A 1 607 ? 17.434 18.821 7.355 1.00 75.06 607 SER A O 1
ATOM 4787 N N . ASP A 1 608 ? 15.916 17.158 7.293 1.00 72.62 608 ASP A N 1
ATOM 4788 C CA . ASP A 1 608 ? 16.395 16.357 8.425 1.00 72.62 608 ASP A CA 1
ATOM 4789 C C . ASP A 1 608 ? 17.205 15.119 8.006 1.00 72.62 608 ASP A C 1
ATOM 4791 O O . ASP A 1 608 ? 17.894 14.528 8.842 1.00 72.62 608 ASP A O 1
ATOM 4795 N N . TYR A 1 609 ? 17.170 14.760 6.723 1.00 79.19 609 TYR A N 1
ATOM 4796 C CA . TYR A 1 609 ? 17.946 13.676 6.135 1.00 79.19 609 TYR A CA 1
ATOM 4797 C C . TYR A 1 609 ? 18.389 14.030 4.716 1.00 79.19 609 TYR A C 1
ATOM 4799 O O . TYR A 1 609 ? 17.573 14.438 3.895 1.00 79.19 609 TYR A O 1
ATOM 4807 N N . LYS A 1 610 ? 19.672 13.824 4.415 1.00 84.12 610 LYS A N 1
ATOM 4808 C CA . LYS A 1 610 ? 20.223 13.923 3.061 1.00 84.12 610 LYS A CA 1
ATOM 4809 C C . LYS A 1 610 ? 21.190 12.771 2.839 1.00 84.12 610 LYS A C 1
ATOM 4811 O O . LYS A 1 610 ? 21.909 12.389 3.762 1.00 84.12 610 LYS A O 1
ATOM 4816 N N . PHE A 1 611 ? 21.226 12.253 1.618 1.00 85.69 611 PHE A N 1
ATOM 4817 C CA . PHE A 1 611 ? 22.155 11.189 1.235 1.00 85.69 611 PHE A CA 1
ATOM 4818 C C . PHE A 1 611 ? 23.622 11.654 1.232 1.00 85.69 611 PHE A C 1
ATOM 4820 O O . PHE A 1 611 ? 24.520 10.883 1.553 1.00 85.69 611 PHE A O 1
ATOM 4827 N N . ALA A 1 612 ? 23.855 12.928 0.911 1.00 90.12 612 ALA A N 1
ATOM 4828 C CA . ALA A 1 612 ? 25.177 13.526 0.740 1.00 90.12 612 ALA A CA 1
ATOM 4829 C C . ALA A 1 612 ? 25.287 14.843 1.538 1.00 90.12 612 ALA A C 1
ATOM 4831 O O . ALA A 1 612 ? 24.264 15.344 2.023 1.00 90.12 612 ALA A O 1
ATOM 4832 N N . PRO A 1 613 ? 26.495 15.405 1.707 1.00 91.88 613 PRO A N 1
ATOM 4833 C CA . PRO A 1 613 ? 26.690 16.736 2.285 1.00 91.88 613 PRO A CA 1
ATOM 4834 C C . PRO A 1 613 ? 26.016 17.855 1.467 1.00 91.88 613 PRO A C 1
ATOM 4836 O O . PRO A 1 613 ? 25.772 17.702 0.273 1.00 91.88 613 PRO A O 1
ATOM 4839 N N . ASP A 1 614 ? 25.709 18.992 2.104 1.00 92.56 614 ASP A N 1
ATOM 4840 C CA . ASP A 1 614 ? 24.962 20.099 1.477 1.00 92.56 614 ASP A CA 1
ATOM 4841 C C . ASP A 1 614 ? 25.660 20.666 0.221 1.00 92.56 614 ASP A C 1
ATOM 4843 O O . ASP A 1 614 ? 24.997 20.980 -0.764 1.00 92.56 614 ASP A O 1
ATOM 4847 N N . ASP A 1 615 ? 26.989 20.766 0.207 1.00 95.25 615 ASP A N 1
ATOM 4848 C CA . ASP A 1 615 ? 27.776 21.279 -0.927 1.00 95.25 615 ASP A CA 1
ATOM 4849 C C . ASP A 1 615 ? 27.675 20.410 -2.195 1.00 95.25 615 ASP A C 1
ATOM 4851 O O . ASP A 1 615 ? 27.847 20.906 -3.321 1.00 95.25 615 ASP A O 1
ATOM 4855 N N . ASP A 1 616 ? 27.289 19.145 -2.032 1.00 95.69 616 ASP A N 1
ATOM 4856 C CA . ASP A 1 616 ? 27.059 18.203 -3.124 1.00 95.69 616 ASP A CA 1
ATOM 4857 C C . ASP A 1 616 ? 25.711 18.421 -3.840 1.00 95.69 616 ASP A C 1
ATOM 4859 O O . ASP A 1 616 ? 25.458 17.855 -4.902 1.00 95.69 616 ASP A O 1
ATOM 4863 N N . TYR A 1 617 ? 24.852 19.300 -3.317 1.00 94.06 617 TYR A N 1
ATOM 4864 C CA . TYR A 1 617 ? 23.591 19.684 -3.952 1.00 94.06 617 TYR A CA 1
ATOM 4865 C C . TYR A 1 617 ? 23.680 21.085 -4.580 1.00 94.06 617 TYR A C 1
ATOM 4867 O O . TYR A 1 617 ? 24.472 21.936 -4.156 1.00 94.06 617 TYR A O 1
ATOM 4875 N N . PRO A 1 618 ? 22.891 21.385 -5.627 1.00 89.25 618 PRO A N 1
ATOM 4876 C CA . PRO A 1 618 ? 22.794 22.751 -6.131 1.00 89.25 618 PRO A CA 1
ATOM 4877 C C . PRO A 1 618 ? 22.103 23.676 -5.104 1.00 89.25 618 PRO A C 1
ATOM 4879 O O . PRO A 1 618 ? 21.082 23.282 -4.531 1.00 89.25 618 PRO A O 1
ATOM 4882 N N . PRO A 1 619 ? 22.579 24.922 -4.896 1.00 90.31 619 PRO A N 1
ATOM 4883 C CA . PRO A 1 619 ? 22.029 25.827 -3.877 1.00 90.31 619 PRO A CA 1
ATOM 4884 C C . PRO A 1 619 ? 20.522 26.081 -4.006 1.00 90.31 619 PRO A C 1
ATOM 4886 O O . PRO A 1 619 ? 19.813 26.130 -3.005 1.00 90.31 619 PRO A O 1
ATOM 4889 N N . GLN A 1 620 ? 20.022 26.175 -5.241 1.00 88.56 620 GLN A N 1
ATOM 4890 C CA . GLN A 1 620 ? 18.597 26.346 -5.538 1.00 88.56 620 GLN A CA 1
ATOM 4891 C C . GLN A 1 620 ? 17.730 25.189 -5.018 1.00 88.56 620 GLN A C 1
ATOM 4893 O O . GLN A 1 620 ? 16.626 25.421 -4.531 1.00 88.56 620 GLN A O 1
ATOM 4898 N N . TYR A 1 621 ? 18.241 23.952 -5.053 1.00 86.06 621 TYR A N 1
ATOM 4899 C CA . TYR A 1 621 ? 17.527 22.796 -4.511 1.00 86.06 621 TYR A CA 1
ATOM 4900 C C . TYR A 1 621 ? 17.530 22.806 -2.990 1.00 86.06 621 TYR A C 1
ATOM 4902 O O . TYR A 1 621 ? 16.505 22.513 -2.388 1.00 86.06 621 TYR A O 1
ATOM 4910 N N . LEU A 1 622 ? 18.643 23.182 -2.355 1.00 87.38 622 LEU A N 1
ATOM 4911 C CA . LEU A 1 622 ? 18.681 23.319 -0.898 1.00 87.38 622 LEU A CA 1
ATOM 4912 C C . LEU A 1 622 ? 17.711 24.392 -0.406 1.0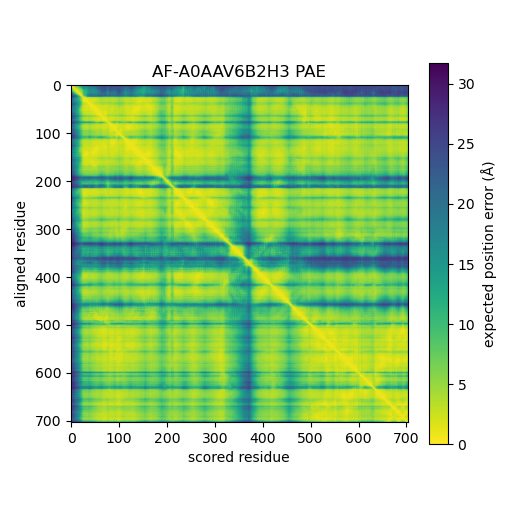0 87.38 622 LEU A C 1
ATOM 4914 O O . LEU A 1 622 ? 17.075 24.206 0.628 1.00 87.38 622 LEU A O 1
ATOM 4918 N N . GLU A 1 623 ? 17.579 25.493 -1.143 1.00 85.94 623 GLU A N 1
ATOM 4919 C CA . GLU A 1 623 ? 16.614 26.538 -0.814 1.00 85.94 623 GLU A CA 1
ATOM 4920 C C . GLU A 1 623 ? 15.174 26.034 -0.959 1.00 85.94 623 GLU A C 1
ATOM 4922 O O . GLU A 1 623 ? 14.371 26.201 -0.043 1.00 85.94 623 GLU A O 1
ATOM 4927 N N . ALA A 1 624 ? 14.872 25.295 -2.031 1.00 83.50 624 ALA A N 1
ATOM 4928 C CA . ALA A 1 624 ? 13.582 24.628 -2.178 1.00 83.50 624 ALA A CA 1
ATOM 4929 C C . ALA A 1 624 ? 13.319 23.624 -1.035 1.00 83.50 624 ALA A C 1
ATOM 4931 O O . ALA A 1 624 ? 12.256 23.659 -0.422 1.00 83.50 624 ALA A O 1
ATOM 4932 N N . VAL A 1 625 ? 14.300 22.790 -0.668 1.00 81.94 625 VAL A N 1
ATOM 4933 C CA . VAL A 1 625 ? 14.209 21.823 0.449 1.00 81.94 625 VAL A CA 1
ATOM 4934 C C . VAL A 1 625 ? 13.943 22.526 1.783 1.00 81.94 625 VAL A C 1
ATOM 4936 O O . VAL A 1 625 ? 13.197 22.005 2.610 1.00 81.94 625 VAL A O 1
ATOM 4939 N N . ARG A 1 626 ? 14.532 23.707 2.011 1.00 80.50 626 ARG A N 1
ATOM 4940 C CA . ARG A 1 626 ? 14.298 24.512 3.224 1.00 80.50 626 ARG A CA 1
ATOM 4941 C C . ARG A 1 626 ? 12.878 25.067 3.295 1.00 80.50 626 ARG A C 1
ATOM 4943 O O . ARG A 1 626 ? 12.365 25.241 4.397 1.00 80.50 626 ARG A O 1
ATOM 4950 N N . GLN A 1 627 ? 12.271 25.342 2.143 1.00 78.38 627 GLN A N 1
ATOM 4951 C CA . GLN A 1 627 ? 10.900 25.843 2.027 1.00 78.38 627 GLN A CA 1
ATOM 4952 C C . GLN A 1 627 ? 9.858 24.713 2.019 1.00 78.38 627 GLN A C 1
ATOM 4954 O O . GLN A 1 627 ? 8.689 24.946 2.324 1.00 78.38 627 GLN A O 1
ATOM 4959 N N . MET A 1 628 ? 10.266 23.485 1.696 1.00 71.00 628 MET A N 1
ATOM 4960 C CA . MET A 1 628 ? 9.404 22.307 1.716 1.00 71.00 628 MET A CA 1
ATOM 4961 C C . MET A 1 628 ? 9.109 21.821 3.141 1.00 71.00 628 MET A C 1
ATOM 4963 O O . MET A 1 628 ? 9.860 22.048 4.092 1.00 71.00 628 MET A O 1
ATOM 4967 N N . HIS A 1 629 ? 8.007 21.077 3.285 1.00 65.50 629 HIS A N 1
ATOM 4968 C CA . HIS A 1 629 ? 7.712 20.357 4.520 1.00 65.50 629 HIS A CA 1
ATOM 4969 C C . HIS A 1 629 ? 8.899 19.451 4.879 1.00 65.50 629 HIS A C 1
ATOM 4971 O O . HIS A 1 629 ? 9.387 18.708 4.024 1.00 65.50 629 HIS A O 1
ATOM 4977 N N . ARG A 1 630 ? 9.347 19.487 6.147 1.00 63.00 630 ARG A N 1
ATOM 4978 C CA . ARG A 1 630 ? 10.626 18.889 6.579 1.00 63.00 630 ARG A CA 1
ATOM 4979 C C . ARG A 1 630 ? 10.806 17.426 6.195 1.00 63.00 630 ARG A C 1
ATOM 4981 O O . ARG A 1 630 ? 11.942 17.003 6.049 1.00 63.00 630 ARG A O 1
ATOM 4988 N N . GLN A 1 631 ? 9.696 16.708 6.036 1.00 61.53 631 GLN A N 1
ATOM 4989 C CA . GLN A 1 631 ? 9.625 15.283 5.717 1.00 61.53 631 GLN A CA 1
ATOM 4990 C C . GLN A 1 631 ? 8.734 15.009 4.504 1.00 61.53 631 GLN A C 1
ATOM 4992 O O . GLN A 1 631 ? 7.986 14.030 4.484 1.00 61.53 631 GLN A O 1
ATOM 4997 N N . SER A 1 632 ? 8.760 15.910 3.517 1.00 65.50 632 SER A N 1
ATOM 4998 C CA . SER A 1 632 ? 8.089 15.680 2.241 1.00 65.50 632 SER A CA 1
ATOM 4999 C C . SER A 1 632 ? 8.551 14.345 1.659 1.00 65.50 632 SER A C 1
ATOM 5001 O O . SER A 1 632 ? 9.746 14.116 1.441 1.00 65.50 632 SER A O 1
ATOM 5003 N N . ALA A 1 633 ? 7.594 13.443 1.462 1.00 61.72 633 ALA A N 1
ATOM 5004 C CA . ALA A 1 633 ? 7.844 12.198 0.767 1.00 61.72 633 ALA A CA 1
ATOM 5005 C C . ALA A 1 633 ? 8.202 12.532 -0.688 1.00 61.72 633 ALA A C 1
ATOM 5007 O O . ALA A 1 633 ? 7.595 13.426 -1.273 1.00 61.72 633 ALA A O 1
ATOM 5008 N N . PHE A 1 634 ? 9.152 11.806 -1.274 1.00 71.50 634 PHE A N 1
ATOM 5009 C CA . PHE A 1 634 ? 9.468 11.877 -2.708 1.00 71.50 634 PHE A CA 1
ATOM 5010 C C . PHE A 1 634 ? 10.240 13.106 -3.202 1.00 71.50 634 PHE A C 1
ATOM 5012 O O . PHE A 1 634 ? 10.318 13.299 -4.414 1.00 71.50 634 PHE A O 1
ATOM 5019 N N . ASN A 1 635 ? 10.869 13.901 -2.330 1.00 81.81 635 ASN A N 1
ATOM 5020 C CA . ASN A 1 635 ? 11.856 14.871 -2.808 1.00 81.81 635 ASN A CA 1
ATOM 5021 C C . ASN A 1 635 ? 13.179 14.157 -3.116 1.00 81.81 635 ASN A C 1
ATOM 5023 O O . ASN A 1 635 ? 13.997 13.932 -2.222 1.00 81.81 635 ASN A O 1
ATOM 5027 N N . LEU A 1 636 ? 13.335 13.727 -4.365 1.00 86.31 636 LEU A N 1
ATOM 5028 C CA . LEU A 1 636 ? 14.495 12.974 -4.828 1.00 86.31 636 LEU A CA 1
ATOM 5029 C C . LEU A 1 636 ? 15.438 13.914 -5.561 1.00 86.31 636 LEU A C 1
ATOM 5031 O O . LEU A 1 636 ? 15.023 14.591 -6.501 1.00 86.31 636 LEU A O 1
ATOM 5035 N N . VAL A 1 637 ? 16.693 13.965 -5.123 1.00 90.69 637 VAL A N 1
ATOM 5036 C CA . VAL A 1 637 ? 17.723 14.774 -5.777 1.00 90.69 637 VAL A CA 1
ATOM 5037 C C . VAL A 1 637 ? 19.004 13.963 -5.839 1.00 90.69 637 VAL A C 1
ATOM 5039 O O . VAL A 1 637 ? 19.545 13.580 -4.802 1.00 90.69 637 VAL A O 1
ATOM 5042 N N . LEU A 1 638 ? 19.499 13.732 -7.053 1.00 92.69 638 LEU A N 1
ATOM 5043 C CA . LEU A 1 638 ? 20.783 13.083 -7.274 1.00 92.69 638 LEU A CA 1
ATOM 5044 C C . LEU A 1 638 ? 21.922 14.069 -6.933 1.00 92.69 638 LEU A C 1
ATOM 5046 O O . LEU A 1 638 ? 21.986 15.142 -7.543 1.00 92.69 638 LEU A O 1
ATOM 5050 N N . PRO A 1 639 ? 22.812 13.757 -5.973 1.00 94.38 639 PRO A N 1
ATOM 5051 C CA . PRO A 1 639 ? 23.966 14.605 -5.667 1.00 94.38 639 PRO A CA 1
ATOM 5052 C C . PRO A 1 639 ? 24.924 14.741 -6.862 1.00 94.38 639 PRO A C 1
ATOM 5054 O O . PRO A 1 639 ? 24.999 13.845 -7.706 1.00 94.38 639 PRO A O 1
ATOM 5057 N N . LYS A 1 640 ? 25.705 15.830 -6.929 1.00 95.88 640 LYS A N 1
ATOM 5058 C CA . LYS A 1 640 ? 26.658 16.082 -8.033 1.00 95.88 640 LYS A CA 1
ATOM 5059 C C . LYS A 1 640 ? 27.716 14.982 -8.135 1.00 95.88 640 LYS A C 1
ATOM 5061 O O . LYS A 1 640 ? 28.071 14.583 -9.246 1.00 95.88 640 LYS A O 1
ATOM 5066 N N . SER A 1 641 ? 28.215 14.493 -7.000 1.00 96.44 641 SER A N 1
ATOM 5067 C CA . SER A 1 641 ? 29.193 13.404 -6.942 1.00 96.44 641 SER A CA 1
ATOM 5068 C C . SER A 1 641 ? 28.641 12.116 -7.562 1.00 96.44 641 SER A C 1
ATOM 5070 O O . SER A 1 641 ? 29.284 11.527 -8.430 1.00 96.44 641 SER A O 1
ATOM 5072 N N . GLU A 1 642 ? 27.413 11.736 -7.207 1.00 95.81 642 GLU A N 1
ATOM 5073 C CA . GLU A 1 642 ? 26.737 10.546 -7.729 1.00 95.81 642 GLU A CA 1
ATOM 5074 C C . GLU A 1 642 ? 26.356 10.695 -9.200 1.00 95.81 642 GLU A C 1
ATOM 5076 O O . GLU A 1 642 ? 26.550 9.765 -9.977 1.00 95.81 642 GLU A O 1
ATOM 5081 N N . PHE A 1 643 ? 25.893 11.876 -9.615 1.00 96.69 643 PHE A N 1
ATOM 5082 C CA . PHE A 1 643 ? 25.662 12.184 -11.025 1.00 96.69 643 PHE A CA 1
ATOM 5083 C C . PHE A 1 643 ? 26.937 11.994 -11.862 1.00 96.69 643 PHE A C 1
ATOM 5085 O O . PHE A 1 643 ? 26.914 11.332 -12.902 1.00 96.69 643 PHE A O 1
ATOM 5092 N N . THR A 1 644 ? 28.064 12.521 -11.376 1.00 97.56 644 THR A N 1
ATOM 5093 C CA . THR A 1 644 ? 29.369 12.396 -12.040 1.00 97.56 644 THR A CA 1
ATOM 5094 C C . THR A 1 644 ? 29.819 10.936 -12.088 1.00 97.56 644 THR A C 1
ATOM 5096 O O . THR A 1 644 ? 30.245 10.454 -13.137 1.00 97.56 644 THR A O 1
ATOM 5099 N N . ARG A 1 645 ? 29.678 10.207 -10.971 1.00 97.50 645 ARG A N 1
ATOM 5100 C CA . ARG A 1 645 ? 30.028 8.784 -10.868 1.00 97.50 645 ARG A CA 1
ATOM 5101 C C . ARG A 1 645 ? 29.222 7.932 -11.846 1.00 97.50 645 ARG A C 1
ATOM 5103 O O . ARG A 1 645 ? 29.812 7.126 -12.559 1.00 97.50 645 ARG A O 1
ATOM 5110 N N . LEU A 1 646 ? 27.899 8.092 -11.870 1.00 97.56 646 LEU A N 1
ATOM 5111 C CA . LEU A 1 646 ? 27.001 7.298 -12.712 1.00 97.56 646 LEU A CA 1
ATOM 5112 C C . LEU A 1 646 ? 27.215 7.584 -14.199 1.00 97.56 646 LEU A C 1
ATOM 5114 O O . LEU A 1 646 ? 27.256 6.645 -14.988 1.00 97.56 646 LEU A O 1
ATOM 5118 N N . THR A 1 647 ? 27.414 8.849 -14.576 1.00 98.12 647 THR A N 1
ATOM 5119 C CA . THR A 1 647 ? 27.690 9.225 -15.973 1.00 98.12 647 THR A CA 1
ATOM 5120 C C . THR A 1 647 ? 29.029 8.650 -16.439 1.00 98.12 647 THR A C 1
ATOM 5122 O O . THR A 1 647 ? 29.082 7.973 -17.460 1.00 98.12 647 THR A O 1
ATOM 5125 N N . ALA A 1 648 ? 30.092 8.793 -15.638 1.00 98.06 648 ALA A N 1
ATOM 5126 C CA . ALA A 1 648 ? 31.396 8.210 -15.961 1.00 98.06 648 ALA A CA 1
ATOM 5127 C C . ALA A 1 648 ? 31.363 6.669 -16.008 1.00 98.06 648 ALA A C 1
ATOM 5129 O O . ALA A 1 648 ? 32.037 6.046 -16.831 1.00 98.06 648 ALA A O 1
ATOM 5130 N N . ALA A 1 649 ? 30.574 6.034 -15.134 1.00 98.12 649 ALA A N 1
ATOM 5131 C CA . ALA A 1 649 ? 30.379 4.587 -15.149 1.00 98.12 649 ALA A CA 1
ATOM 5132 C C . ALA A 1 649 ? 29.625 4.121 -16.403 1.00 98.12 649 ALA A C 1
ATOM 5134 O O . ALA A 1 649 ? 29.960 3.067 -16.951 1.00 98.12 649 ALA A O 1
ATOM 5135 N N . TYR A 1 650 ? 28.652 4.904 -16.876 1.00 98.38 650 TYR A N 1
ATOM 5136 C CA . TYR A 1 650 ? 27.951 4.642 -18.127 1.00 98.38 650 TYR A CA 1
ATOM 5137 C C . TYR A 1 650 ? 28.871 4.799 -19.345 1.00 98.38 650 TYR A C 1
ATOM 5139 O O . TYR A 1 650 ? 28.927 3.893 -20.176 1.00 98.38 650 TYR A O 1
ATOM 5147 N N . ASP A 1 651 ? 29.685 5.857 -19.397 1.00 97.88 651 ASP A N 1
ATOM 5148 C CA . ASP A 1 651 ? 30.702 6.042 -20.445 1.00 97.88 651 ASP A CA 1
ATOM 5149 C C . ASP A 1 651 ? 31.666 4.852 -20.513 1.00 97.88 651 ASP A C 1
ATOM 5151 O O . ASP A 1 651 ? 31.946 4.298 -21.580 1.00 97.88 651 ASP A O 1
ATOM 5155 N N . ALA A 1 652 ? 32.128 4.384 -19.351 1.00 97.88 652 ALA A N 1
ATOM 5156 C CA . ALA A 1 652 ? 32.952 3.186 -19.265 1.00 97.88 652 ALA A CA 1
ATOM 5157 C C . ALA A 1 652 ? 32.186 1.911 -19.675 1.00 97.88 652 ALA A C 1
ATOM 5159 O O . ALA A 1 652 ? 32.782 0.976 -20.211 1.00 97.88 652 ALA A O 1
ATOM 5160 N N . ALA A 1 653 ? 30.875 1.832 -19.429 1.00 97.19 653 ALA A N 1
ATOM 5161 C CA . ALA A 1 653 ? 30.039 0.714 -19.861 1.00 97.19 653 ALA A CA 1
ATOM 5162 C C . ALA A 1 653 ? 29.836 0.685 -21.384 1.00 97.19 653 ALA A C 1
ATOM 5164 O O . ALA A 1 653 ? 29.829 -0.407 -21.954 1.00 97.19 653 ALA A O 1
ATOM 5165 N N . LEU A 1 654 ? 29.745 1.841 -22.049 1.00 97.31 654 LEU A N 1
ATOM 5166 C CA . LEU A 1 654 ? 29.663 1.939 -23.513 1.00 97.31 654 LEU A CA 1
ATOM 5167 C C . LEU A 1 654 ? 30.899 1.348 -24.200 1.00 97.31 654 LEU A C 1
ATOM 5169 O O . LEU A 1 654 ? 30.773 0.662 -25.210 1.00 97.31 654 LEU A O 1
ATOM 5173 N N . ALA A 1 655 ? 32.086 1.550 -23.621 1.00 96.00 655 ALA A N 1
ATOM 5174 C CA . ALA A 1 655 ? 33.333 0.994 -24.146 1.00 96.00 655 ALA A CA 1
ATOM 5175 C C . ALA A 1 655 ? 33.482 -0.525 -23.921 1.00 96.00 655 ALA A C 1
ATOM 5177 O O . ALA A 1 655 ? 34.326 -1.164 -24.552 1.00 96.00 655 ALA A O 1
ATOM 5178 N N . ARG A 1 656 ? 32.699 -1.117 -23.009 1.00 95.75 656 ARG A N 1
ATOM 5179 C CA . ARG A 1 656 ? 32.774 -2.547 -22.684 1.00 95.75 656 ARG A CA 1
ATOM 5180 C C . ARG A 1 656 ? 31.840 -3.369 -23.580 1.00 95.75 656 ARG A C 1
ATOM 5182 O O . ARG A 1 656 ? 30.669 -3.006 -23.714 1.00 95.75 656 ARG A O 1
ATOM 5189 N N . PRO A 1 657 ? 32.302 -4.510 -24.129 1.00 95.31 657 PRO A N 1
ATOM 5190 C CA . PRO A 1 657 ? 31.422 -5.460 -24.801 1.00 95.31 657 PRO A CA 1
ATOM 5191 C C . PRO A 1 657 ? 30.304 -5.924 -23.865 1.00 95.31 657 PRO A C 1
ATOM 5193 O O . PRO A 1 657 ? 30.560 -6.256 -22.707 1.00 95.31 657 PRO A O 1
ATOM 5196 N N . SER A 1 658 ? 29.076 -5.946 -24.371 1.00 94.81 658 SER A N 1
ATOM 5197 C CA . SER A 1 658 ? 27.920 -6.448 -23.631 1.00 94.81 658 SER A CA 1
ATOM 5198 C C . SER A 1 658 ? 27.836 -7.963 -23.690 1.00 94.81 658 SER A C 1
ATOM 5200 O O . SER A 1 658 ? 28.020 -8.557 -24.754 1.00 94.81 658 SER A O 1
ATOM 5202 N N . ASP A 1 659 ? 27.465 -8.582 -22.569 1.00 94.38 659 ASP A N 1
ATOM 5203 C CA . ASP A 1 659 ? 26.987 -9.962 -22.572 1.00 94.38 659 ASP A CA 1
ATOM 5204 C C . ASP A 1 659 ? 25.538 -9.995 -23.068 1.00 94.38 659 ASP A C 1
ATOM 5206 O O . ASP A 1 659 ? 24.558 -10.034 -22.322 1.00 94.38 659 ASP A O 1
ATOM 5210 N N . THR A 1 660 ? 25.411 -9.948 -24.386 1.00 93.50 660 THR A N 1
ATOM 5211 C CA . THR A 1 660 ? 24.133 -10.009 -25.090 1.00 93.50 660 THR A CA 1
ATOM 5212 C C . THR A 1 660 ? 23.368 -11.305 -24.837 1.00 93.50 660 THR A C 1
ATOM 5214 O O . THR A 1 660 ? 22.192 -11.357 -25.177 1.00 93.50 660 THR A O 1
ATOM 5217 N N . ASP A 1 661 ? 23.973 -12.367 -24.295 1.00 93.12 661 ASP A N 1
ATOM 5218 C CA . ASP A 1 661 ? 23.222 -13.593 -23.995 1.00 93.12 661 ASP A CA 1
ATOM 5219 C C . ASP A 1 661 ? 22.289 -13.376 -22.797 1.00 93.12 661 ASP A C 1
ATOM 5221 O O . ASP A 1 661 ? 21.185 -13.918 -22.778 1.00 93.12 661 ASP A O 1
ATOM 5225 N N . GLN A 1 662 ? 22.659 -12.477 -21.880 1.00 93.81 662 GLN A N 1
ATOM 5226 C CA . GLN A 1 662 ? 21.831 -12.072 -20.740 1.00 93.81 662 GLN A CA 1
ATOM 5227 C C . GLN A 1 662 ? 20.769 -11.022 -21.088 1.00 93.81 662 GLN A C 1
ATOM 5229 O O . GLN A 1 662 ? 19.892 -10.743 -20.271 1.00 93.81 662 GLN A O 1
ATOM 5234 N N . TYR A 1 663 ? 20.839 -10.425 -22.280 1.00 96.88 663 TYR A N 1
ATOM 5235 C CA . TYR A 1 663 ? 19.877 -9.412 -22.707 1.00 96.88 663 TYR A CA 1
ATOM 5236 C C . TYR A 1 663 ? 18.455 -9.976 -22.809 1.00 96.88 663 TYR A C 1
ATOM 5238 O O . TYR A 1 663 ? 18.300 -11.125 -23.246 1.00 96.88 663 TYR A O 1
ATOM 5246 N N . PRO A 1 664 ? 17.435 -9.165 -22.466 1.00 97.69 664 PRO A N 1
ATOM 5247 C CA . PRO A 1 664 ? 16.049 -9.606 -22.424 1.00 97.69 664 PRO A CA 1
ATOM 5248 C C . PRO A 1 664 ? 15.530 -10.063 -23.791 1.00 97.69 664 PRO A C 1
ATOM 5250 O O . PRO A 1 664 ? 15.965 -9.587 -24.836 1.00 97.69 664 PRO A O 1
ATOM 5253 N N . ASP A 1 665 ? 14.535 -10.948 -23.785 1.00 98.06 665 ASP A N 1
ATOM 5254 C CA . ASP A 1 665 ? 13.895 -11.441 -25.011 1.00 98.06 665 ASP A CA 1
ATOM 5255 C C . ASP A 1 665 ? 13.079 -10.347 -25.713 1.00 98.06 665 ASP A C 1
ATOM 5257 O O . ASP A 1 665 ? 12.956 -10.347 -26.939 1.00 98.06 665 ASP A O 1
ATOM 5261 N N . ALA A 1 666 ? 12.514 -9.418 -24.935 1.00 98.25 666 ALA A N 1
ATOM 5262 C CA . ALA A 1 666 ? 11.737 -8.290 -25.430 1.00 98.25 666 ALA A CA 1
ATOM 5263 C C . ALA A 1 666 ? 12.146 -6.958 -24.792 1.00 98.25 666 ALA A C 1
ATOM 5265 O O . ALA A 1 666 ? 12.521 -6.880 -23.623 1.00 98.25 666 ALA A O 1
ATOM 5266 N N . VAL A 1 667 ? 12.006 -5.878 -25.550 1.00 98.06 667 VAL A N 1
ATOM 5267 C CA . VAL A 1 667 ? 12.249 -4.512 -25.085 1.00 98.06 667 VAL A CA 1
ATOM 5268 C C . VAL A 1 667 ? 11.046 -3.658 -25.442 1.00 98.06 667 VAL A C 1
ATOM 5270 O O . VAL A 1 667 ? 10.528 -3.727 -26.557 1.00 98.06 667 VAL A O 1
ATOM 5273 N N . ILE A 1 668 ? 10.584 -2.862 -24.482 1.00 97.56 668 ILE A N 1
ATOM 5274 C CA . ILE A 1 668 ? 9.422 -1.990 -24.634 1.00 97.56 668 ILE A CA 1
ATOM 5275 C C . ILE A 1 668 ? 9.903 -0.554 -24.539 1.00 97.56 668 ILE A C 1
ATOM 5277 O O . ILE A 1 668 ? 10.295 -0.072 -23.472 1.00 97.56 668 ILE A O 1
ATOM 5281 N N . GLN A 1 669 ? 9.858 0.118 -25.679 1.00 95.31 669 GLN A N 1
ATOM 5282 C CA . GLN A 1 669 ? 10.137 1.532 -25.809 1.00 95.31 669 GLN A CA 1
ATOM 5283 C C . GLN A 1 669 ? 8.830 2.311 -25.728 1.00 95.31 669 GLN A C 1
ATOM 5285 O O . GLN A 1 669 ? 7.820 1.905 -26.299 1.00 95.31 669 GLN A O 1
ATOM 5290 N N . SER A 1 670 ? 8.844 3.452 -25.055 1.00 91.25 670 SER A N 1
ATOM 5291 C CA . SER A 1 670 ? 7.747 4.404 -25.171 1.00 91.25 670 SER A CA 1
ATOM 5292 C C . SER A 1 670 ? 7.952 5.343 -26.357 1.00 91.25 670 SER A C 1
ATOM 5294 O O . SER A 1 670 ? 9.085 5.651 -26.736 1.00 91.25 670 SER A O 1
ATOM 5296 N N . THR A 1 671 ? 6.862 5.886 -26.886 1.00 86.56 671 THR A N 1
ATOM 5297 C CA . THR A 1 671 ? 6.940 6.869 -27.969 1.00 86.56 671 THR A CA 1
ATOM 5298 C C . THR A 1 671 ? 7.610 8.172 -27.527 1.00 86.56 671 THR A C 1
ATOM 5300 O O . THR A 1 671 ? 8.311 8.756 -28.340 1.00 86.56 671 THR A O 1
ATOM 5303 N N . LEU A 1 672 ? 7.535 8.581 -26.246 1.00 84.94 672 LEU A N 1
ATOM 5304 C CA . LEU A 1 672 ? 8.265 9.780 -25.780 1.00 84.94 672 LEU A CA 1
ATOM 5305 C C . LEU A 1 672 ? 9.783 9.613 -25.916 1.00 84.94 672 LEU A C 1
ATOM 5307 O O . LEU A 1 672 ? 10.470 10.554 -26.297 1.00 84.94 672 LEU A O 1
ATOM 5311 N N . LEU A 1 673 ? 10.318 8.418 -25.633 1.00 86.56 673 LEU A N 1
ATOM 5312 C CA . LEU A 1 673 ? 11.744 8.156 -25.849 1.00 86.56 673 LEU A CA 1
ATOM 5313 C C . LEU A 1 673 ? 12.069 8.212 -27.349 1.00 86.56 673 LEU A C 1
ATOM 5315 O O . LEU A 1 673 ? 13.060 8.818 -27.747 1.00 86.56 673 LEU A O 1
ATOM 5319 N N . LYS A 1 674 ? 11.198 7.652 -28.196 1.00 87.50 674 LYS A N 1
ATOM 5320 C CA . LYS A 1 674 ? 11.349 7.706 -29.659 1.00 87.50 674 LYS A CA 1
ATOM 5321 C C . LYS A 1 674 ? 11.325 9.148 -30.191 1.00 87.50 674 LYS A C 1
ATOM 5323 O O . LYS A 1 674 ? 12.145 9.500 -31.032 1.00 87.50 674 LYS A O 1
ATOM 5328 N N . GLU A 1 675 ? 10.451 10.002 -29.660 1.00 87.12 675 GLU A N 1
ATOM 5329 C CA . GLU A 1 675 ? 10.366 11.439 -29.976 1.00 87.12 675 GLU A CA 1
ATOM 5330 C C . GLU A 1 675 ? 11.607 12.224 -29.527 1.00 87.12 675 GLU A C 1
ATOM 5332 O O . GLU A 1 675 ? 11.975 13.211 -30.160 1.00 87.12 675 GLU A O 1
ATOM 5337 N N . GLN A 1 676 ? 12.298 11.757 -28.484 1.00 87.88 676 GLN A N 1
ATOM 5338 C CA . GLN A 1 676 ? 13.596 12.285 -28.050 1.00 87.88 676 GLN A CA 1
ATOM 5339 C C . GLN A 1 676 ? 14.770 11.795 -28.919 1.00 87.88 676 GLN A C 1
ATOM 5341 O O . GLN A 1 676 ? 15.925 12.089 -28.613 1.00 87.88 676 GLN A O 1
ATOM 5346 N N . GLY A 1 677 ? 14.500 11.050 -29.997 1.00 91.31 677 GLY A N 1
ATOM 5347 C CA . GLY A 1 677 ? 15.520 10.498 -30.891 1.00 91.31 677 GLY A CA 1
ATOM 5348 C C . GLY A 1 677 ? 16.237 9.265 -30.335 1.00 91.31 677 GLY A C 1
ATOM 5349 O O . GLY A 1 677 ? 17.226 8.823 -30.916 1.00 91.31 677 GLY A O 1
ATOM 5350 N N . ILE A 1 678 ? 15.754 8.700 -29.227 1.00 94.19 678 ILE A N 1
ATOM 5351 C CA . ILE A 1 678 ? 16.285 7.464 -28.648 1.00 94.19 678 ILE A CA 1
ATOM 5352 C C . ILE A 1 678 ? 15.769 6.297 -29.500 1.00 94.19 678 ILE A C 1
ATOM 5354 O O . ILE A 1 678 ? 14.579 6.229 -29.813 1.00 94.19 678 ILE A O 1
ATOM 5358 N N . THR A 1 679 ? 16.642 5.368 -29.889 1.00 95.56 679 THR A N 1
ATOM 5359 C CA . THR A 1 679 ? 16.300 4.243 -30.780 1.00 95.56 679 THR A CA 1
ATOM 5360 C C . THR A 1 679 ? 16.785 2.925 -30.195 1.00 95.56 679 THR A C 1
ATOM 5362 O O . THR A 1 679 ? 17.796 2.877 -29.508 1.00 95.56 679 THR A O 1
ATOM 5365 N N . VAL A 1 680 ? 16.059 1.836 -30.435 1.00 97.19 680 VAL A N 1
ATOM 5366 C CA . VAL A 1 680 ? 16.524 0.503 -30.025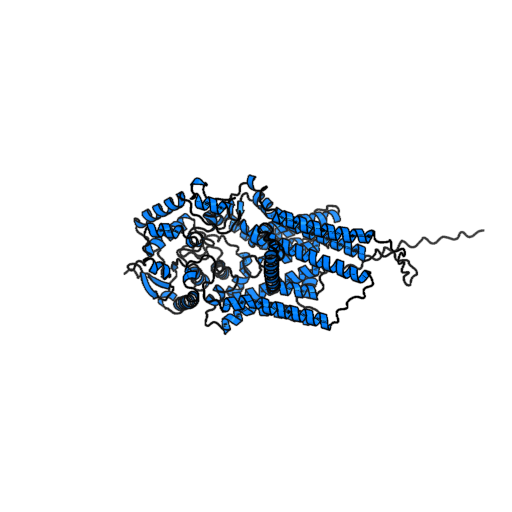 1.00 97.19 680 VAL A CA 1
ATOM 5367 C C . VAL A 1 680 ? 17.603 0.026 -31.000 1.00 97.19 680 VAL A C 1
ATOM 5369 O O . VAL A 1 680 ? 17.536 0.329 -32.187 1.00 97.19 680 VAL A O 1
ATOM 5372 N N . ASP A 1 681 ? 18.615 -0.696 -30.519 1.00 96.69 681 ASP A N 1
ATOM 5373 C CA . ASP A 1 681 ? 19.613 -1.353 -31.370 1.00 96.69 681 ASP A CA 1
ATOM 5374 C C . ASP A 1 681 ? 18.959 -2.392 -32.299 1.00 96.69 681 ASP A C 1
ATOM 5376 O O . ASP A 1 681 ? 18.660 -3.524 -31.902 1.00 96.69 681 ASP A O 1
ATOM 5380 N N . GLU A 1 682 ? 18.752 -1.995 -33.556 1.00 96.44 682 GLU A N 1
ATOM 5381 C CA . GLU A 1 682 ? 18.120 -2.810 -34.600 1.00 96.44 682 GLU A CA 1
ATOM 5382 C C . GLU A 1 682 ? 18.971 -4.017 -35.025 1.00 96.44 682 GLU A C 1
ATOM 5384 O O . GLU A 1 682 ? 18.464 -4.946 -35.658 1.00 96.44 682 GLU A O 1
ATOM 5389 N N . THR A 1 683 ? 20.260 -4.044 -34.667 1.00 96.31 683 THR A N 1
ATOM 5390 C CA . THR A 1 683 ? 21.119 -5.215 -34.905 1.00 96.31 683 THR A CA 1
ATOM 5391 C C . THR A 1 683 ? 20.848 -6.335 -33.904 1.00 96.31 683 THR A C 1
ATOM 5393 O O . THR A 1 683 ? 21.100 -7.506 -34.197 1.00 96.31 683 THR A O 1
ATOM 5396 N N . LEU A 1 684 ? 20.299 -5.989 -32.735 1.00 96.94 684 LEU A N 1
ATOM 5397 C CA . LEU A 1 684 ? 19.983 -6.920 -31.654 1.00 96.94 684 LEU A CA 1
ATOM 5398 C C . LEU A 1 684 ? 18.485 -7.201 -31.540 1.00 96.94 684 LEU A C 1
ATOM 5400 O O . LEU A 1 684 ? 18.107 -8.289 -31.103 1.00 96.94 684 LEU A O 1
ATOM 5404 N N . TYR A 1 685 ? 17.633 -6.252 -31.927 1.00 98.25 685 TYR A N 1
ATOM 5405 C CA . TYR A 1 685 ? 16.188 -6.341 -31.753 1.00 98.25 685 TYR A CA 1
ATOM 5406 C C . TYR A 1 685 ? 15.424 -5.941 -33.013 1.00 98.25 685 TYR A C 1
ATOM 5408 O O . TYR A 1 685 ? 15.792 -5.018 -33.726 1.00 98.25 685 TYR A O 1
ATOM 5416 N N . ARG A 1 686 ? 14.291 -6.601 -33.254 1.00 97.62 686 ARG A N 1
ATOM 5417 C CA . ARG A 1 686 ? 13.369 -6.283 -34.350 1.00 97.62 686 ARG A CA 1
ATOM 5418 C C . ARG A 1 686 ? 12.044 -5.774 -33.797 1.00 97.62 686 ARG A C 1
ATOM 5420 O O . ARG A 1 686 ? 11.466 -6.436 -32.935 1.00 97.62 686 ARG A O 1
ATOM 5427 N N . GLU A 1 687 ? 11.544 -4.655 -34.321 1.00 97.75 687 GLU A N 1
ATOM 5428 C CA . GLU A 1 687 ? 10.207 -4.144 -33.989 1.00 97.75 687 GLU A CA 1
ATOM 5429 C C . GLU A 1 687 ? 9.139 -5.147 -34.453 1.00 97.75 687 GLU A C 1
ATOM 5431 O O . GLU A 1 687 ? 9.183 -5.651 -35.578 1.00 97.75 687 GLU A O 1
ATOM 5436 N N . ILE A 1 688 ? 8.192 -5.469 -33.577 1.00 97.81 688 ILE A N 1
ATOM 5437 C CA . ILE A 1 688 ? 7.099 -6.407 -33.881 1.00 97.81 688 ILE A CA 1
ATOM 5438 C C . ILE A 1 688 ? 5.715 -5.804 -33.663 1.00 97.81 688 ILE A C 1
ATOM 5440 O O . ILE A 1 688 ? 4.731 -6.338 -34.169 1.00 97.81 688 ILE A O 1
ATOM 5444 N N . TYR A 1 689 ? 5.632 -4.714 -32.905 1.00 97.50 689 TYR A N 1
ATOM 5445 C CA . TYR A 1 689 ? 4.387 -4.032 -32.606 1.00 97.50 689 TYR A CA 1
ATOM 5446 C C . TYR A 1 689 ? 4.670 -2.581 -32.238 1.00 97.50 689 TYR A C 1
ATOM 5448 O O . TYR A 1 689 ? 5.583 -2.311 -31.464 1.00 97.50 689 TYR A O 1
ATOM 5456 N N . THR A 1 690 ? 3.846 -1.668 -32.742 1.00 96.88 690 THR A N 1
ATOM 5457 C CA . THR A 1 690 ? 3.882 -0.248 -32.391 1.00 96.88 690 THR A CA 1
ATOM 5458 C C . THR A 1 690 ? 2.463 0.293 -32.306 1.00 96.88 690 THR A C 1
ATOM 5460 O O . THR A 1 690 ? 1.602 -0.031 -33.125 1.00 96.88 690 THR A O 1
ATOM 5463 N N . ASN A 1 691 ? 2.224 1.153 -31.322 1.00 96.75 691 ASN A N 1
ATOM 5464 C CA . ASN A 1 691 ? 1.059 2.021 -31.248 1.00 96.75 691 ASN A CA 1
ATOM 5465 C C . ASN A 1 691 ? 1.480 3.445 -30.838 1.00 96.75 691 ASN A C 1
ATOM 5467 O O . ASN A 1 691 ? 2.664 3.764 -30.853 1.00 96.75 691 ASN A O 1
ATOM 5471 N N . LEU A 1 692 ? 0.528 4.319 -30.490 1.00 94.75 692 LEU A N 1
ATOM 5472 C CA . LEU A 1 692 ? 0.831 5.717 -30.157 1.00 94.75 692 LEU A CA 1
ATOM 5473 C C . LEU A 1 692 ? 1.728 5.876 -28.920 1.00 94.75 692 LEU A C 1
ATOM 5475 O O . LEU A 1 692 ? 2.429 6.873 -28.808 1.00 94.75 692 LEU A O 1
ATOM 5479 N N . VAL A 1 693 ? 1.727 4.912 -27.998 1.00 95.06 693 VAL A N 1
ATOM 5480 C CA . VAL A 1 693 ? 2.415 5.014 -26.700 1.00 95.06 693 VAL A CA 1
ATOM 5481 C C . VAL A 1 693 ? 3.607 4.065 -26.597 1.00 95.06 693 VAL A C 1
ATOM 5483 O O . VAL A 1 693 ? 4.585 4.400 -25.929 1.00 95.06 693 VAL A O 1
ATOM 5486 N N . PHE A 1 694 ? 3.538 2.891 -27.227 1.00 97.00 694 PHE A N 1
ATOM 5487 C CA . PHE A 1 694 ? 4.509 1.813 -27.070 1.00 97.00 694 PHE A CA 1
ATOM 5488 C C . PHE A 1 694 ? 4.978 1.263 -28.415 1.00 97.00 694 PHE A C 1
ATOM 5490 O O . PHE A 1 694 ? 4.161 0.956 -29.282 1.00 97.00 694 PHE A O 1
ATOM 5497 N N . SER A 1 695 ? 6.281 1.016 -28.512 1.00 97.44 695 SER A N 1
ATOM 5498 C CA . SER A 1 695 ? 6.914 0.155 -29.510 1.00 97.44 695 SER A CA 1
ATOM 5499 C C . SER A 1 695 ? 7.551 -1.035 -28.796 1.00 97.44 695 SER A C 1
ATOM 5501 O O . SER A 1 695 ? 8.263 -0.873 -27.802 1.00 97.44 695 SER A O 1
ATOM 5503 N N . VAL A 1 696 ? 7.278 -2.243 -29.277 1.00 97.94 696 VAL A N 1
ATOM 5504 C CA . VAL A 1 696 ? 7.777 -3.496 -28.711 1.00 97.94 696 VAL A CA 1
ATOM 5505 C C . VAL A 1 696 ? 8.698 -4.158 -29.719 1.00 97.94 696 VAL A C 1
ATOM 5507 O O . VAL A 1 696 ? 8.337 -4.365 -30.881 1.00 97.94 696 VAL A O 1
ATOM 5510 N N . TYR A 1 697 ? 9.877 -4.525 -29.240 1.00 98.31 697 TYR A N 1
ATOM 5511 C CA . TYR A 1 697 ? 10.921 -5.156 -30.023 1.00 98.31 697 TYR A CA 1
ATOM 5512 C C . TYR A 1 697 ? 11.281 -6.505 -29.406 1.00 98.31 697 TYR A C 1
ATOM 5514 O O . TYR A 1 697 ? 11.252 -6.658 -28.185 1.00 98.31 697 TYR A O 1
ATOM 5522 N N . THR A 1 698 ? 11.636 -7.484 -30.234 1.00 98.19 698 THR A N 1
ATOM 5523 C CA . THR A 1 698 ? 12.078 -8.815 -29.786 1.00 98.19 698 THR A CA 1
ATOM 5524 C C . THR A 1 698 ? 13.483 -9.104 -30.262 1.00 98.19 698 THR A C 1
ATOM 5526 O O . THR A 1 698 ? 13.839 -8.735 -31.383 1.00 98.19 698 THR A O 1
ATOM 5529 N N . LYS A 1 699 ? 14.256 -9.788 -29.424 1.00 97.50 699 LYS A N 1
ATOM 5530 C CA . LYS A 1 699 ? 15.646 -10.148 -29.687 1.00 97.50 699 LYS A CA 1
ATOM 5531 C C . LYS A 1 699 ? 15.758 -10.979 -30.968 1.00 97.50 699 LYS A C 1
ATOM 5533 O O . LYS A 1 699 ? 15.002 -11.932 -31.167 1.00 97.50 699 LYS A O 1
ATOM 5538 N N . ILE A 1 700 ? 16.684 -10.610 -31.846 1.00 97.00 700 ILE A N 1
ATOM 5539 C CA . ILE A 1 700 ? 16.960 -11.338 -33.086 1.00 97.00 700 ILE A CA 1
ATOM 5540 C C . ILE A 1 700 ? 17.718 -12.624 -32.716 1.00 97.00 700 ILE A C 1
ATOM 5542 O O . ILE A 1 700 ? 18.737 -12.544 -32.025 1.00 97.00 700 ILE A O 1
ATOM 5546 N N . PRO A 1 701 ? 17.247 -13.816 -33.137 1.00 91.00 701 PRO A N 1
ATOM 5547 C CA . PRO A 1 701 ? 17.967 -15.059 -32.889 1.00 91.00 701 PRO A CA 1
ATOM 5548 C C . PRO A 1 701 ? 19.372 -14.996 -33.488 1.00 91.00 701 PRO A C 1
ATOM 5550 O O . PRO A 1 701 ? 19.538 -14.612 -34.647 1.00 91.00 701 PRO A O 1
ATOM 5553 N N . ARG A 1 702 ? 20.379 -15.390 -32.706 1.00 84.00 702 ARG A N 1
ATOM 5554 C CA . ARG A 1 702 ? 21.730 -15.575 -33.236 1.00 84.00 702 ARG A CA 1
ATOM 5555 C C . ARG A 1 702 ? 21.737 -16.786 -34.181 1.00 84.00 702 ARG A C 1
ATOM 5557 O O . ARG A 1 702 ? 21.090 -17.780 -33.844 1.00 84.00 702 ARG A O 1
ATOM 5564 N N . PRO A 1 703 ? 22.389 -16.677 -35.350 1.00 70.44 703 PRO A N 1
ATOM 5565 C CA . PRO A 1 703 ? 22.474 -17.762 -36.323 1.00 70.44 703 PRO A CA 1
ATOM 5566 C C . PRO A 1 703 ? 23.234 -18.983 -35.801 1.00 70.44 703 PRO A C 1
ATOM 5568 O O . PRO A 1 703 ? 24.099 -18.814 -34.909 1.00 70.44 703 PRO A O 1
#

pLDDT: mean 83.18, std 14.15, range [40.28, 98.38]

Solvent-accessible surface area (backbone atoms only — not comparable to full-atom values): 37310 Å² total; per-residue (Å²): 139,83,84,79,80,80,76,77,78,77,76,74,79,75,73,72,76,70,74,72,78,69,73,85,70,44,73,67,51,53,51,42,49,68,77,59,40,90,56,70,70,58,54,54,47,57,49,48,28,40,48,35,50,41,41,42,58,55,47,37,66,73,76,38,99,64,54,58,62,56,55,61,56,44,37,72,85,54,57,55,83,49,43,20,49,29,45,25,42,37,71,73,39,64,13,11,42,33,32,52,90,46,58,48,40,74,32,24,73,59,58,59,76,60,38,39,62,42,8,55,28,27,57,75,53,41,68,64,9,50,58,52,30,40,27,51,36,28,46,47,33,21,52,30,40,24,48,30,37,37,72,75,64,41,52,76,65,58,12,46,52,54,15,32,20,50,34,30,44,14,46,42,53,51,26,44,55,50,21,54,53,48,47,52,56,38,45,75,71,69,59,70,58,81,90,64,55,62,44,56,72,55,38,44,39,67,78,64,60,66,55,52,60,57,42,51,38,53,33,35,52,37,44,47,50,32,53,50,53,49,45,63,69,44,59,61,86,63,44,37,68,60,14,24,54,50,12,33,37,45,20,51,22,44,54,47,38,54,53,52,31,41,12,50,50,50,35,48,51,52,43,47,53,56,30,18,64,70,51,78,61,52,78,56,57,51,17,53,52,20,20,51,52,17,21,48,75,61,26,46,62,57,53,52,31,70,74,56,33,47,71,53,34,44,29,25,62,21,45,40,82,45,65,76,87,58,50,82,70,64,81,72,63,63,65,56,51,50,50,46,50,51,47,48,50,44,47,50,54,49,48,58,48,47,52,59,72,67,40,79,72,67,90,60,79,75,64,49,56,49,100,84,67,50,67,50,82,67,77,58,71,64,59,59,52,46,53,53,50,54,55,49,42,53,48,34,50,46,46,39,51,21,40,66,44,14,58,51,51,45,32,67,75,65,45,32,38,64,41,63,38,52,42,67,72,31,43,44,40,27,45,46,31,55,30,51,54,53,48,51,58,48,50,50,50,55,52,54,56,49,44,49,72,71,69,44,72,72,84,70,62,50,70,65,53,54,49,49,53,51,50,52,48,51,52,50,28,48,56,50,26,38,46,58,35,51,52,39,64,70,55,32,36,57,73,61,86,77,73,46,81,64,53,80,49,36,62,57,35,38,64,48,50,52,51,52,57,49,42,48,71,69,37,70,72,53,50,70,42,54,27,26,38,50,92,43,66,68,60,46,39,49,34,27,35,70,61,75,26,17,25,59,61,36,54,37,69,44,34,47,60,50,62,70,56,42,53,50,43,50,40,53,51,36,54,46,32,58,50,49,72,70,56,45,50,55,48,61,66,33,63,55,40,32,44,43,54,73,17,40,37,50,33,34,46,38,67,85,46,57,71,62,64,75,86,41,44,60,69,70,56,54,53,51,34,68,73,40,66,56,58,54,74,86,41,59,52,75,36,53,66,58,51,51,50,52,42,54,51,39,56,56,50,72,76,43,87,74,70,66,87,77,52,46,41,27,41,43,45,46,38,71,48,46,74,71,70,38,44,69,46,65,90,50,28,43,81,77,48,73,60,89,52,41,36,36,26,35,51,57,80,80,132

Foldseek 3Di:
DDDDDDDDPDDDPDPQPDPPPPPPCPPCNLLCCQVVPPDPCLVLLLVLLLCLLCLLVVVCVVPPPFDLLLSLLLPPLAPLQCLLVLQCVLVVQQAFSFFPPQHSHFGWLALNPLSVQQSVLCNVPNSCSVSVSSSVQLSLQLSLQLSLVVLLVDDNLVSSLVSSCLSLVLVLLVLLVVLVVVCVVCVVVVVNPVQASVSVLSRQQQQVQRPHPRQSLVSLLSNLSSLLSVLLVVLDQDALQSLQSNLLSLLSNCSRPVLSSQLSVQLVVVSQVSSCVSVVNPRSVSSVVNSVCNNCVRNVSVVVSVVGFDPQLQLLQQFAQFDLVCLVCPDGCNLVVLLVVLVVLLVVLVVLLVVVVVPDDPPDQPQDLDPVRDRDSDPPPSNVLSVSLNSQSVSLSSSLVSLVCSQSVCCVVVSTDGLVVCSVPHRNSNSSSVSVVSSVVSVVVSVQVVCVVVVNDRCPVPVVNSVVVSVVSSVSSSVSSCPSSVVSSVFQARSDPPQDPRCVCGNVPNVVVSVVLVCCVPPPLNLPFAEEEELHVSVSSSCSNRSNHHYNQAWSNTHSDHLVSLLLSVLVLCVQQVQDLVNVLVQCQRLSCCSTRNRQSCQDDFQRDGNDDPVQFDPVLVVVRVVDDRSDRSPGGQGNVRSVVSSVVSVVSNVDDDPLVSPGQKYKDFVVCVVVVGHGDCVQWDFDDDDNTITMIGGDDDD

Nearest PDB structures (foldseek):
  8if8-assembly1_C  TM=5.124E-01  e=1.070E-04  Mycobacterium tuberculosis H37Rv
  8b6l-assembly1_I  TM=4.115E-01  e=2.190E-04  Homo sapiens